Protein AF-A0A814F4Q7-F1 (afdb_monomer)

Solvent-accessible surface area (backbone atoms only — not comparable to full-atom values): 23607 Å² total; per-residue (Å²): 134,85,76,58,75,72,81,49,39,15,86,90,75,75,38,69,55,53,67,27,20,42,44,97,89,68,48,65,39,22,52,86,79,48,70,74,60,56,73,44,73,39,89,84,80,70,45,76,41,76,41,40,96,82,40,62,56,69,36,62,66,62,48,53,50,52,55,49,54,55,50,51,54,55,48,50,53,50,52,54,56,50,51,54,54,50,53,54,49,54,50,52,52,50,54,50,53,53,51,51,57,50,52,53,51,52,53,52,51,53,53,52,53,54,52,51,53,52,52,52,42,45,52,53,50,53,51,53,52,50,51,55,52,53,52,54,52,48,54,54,48,55,50,50,53,51,28,54,49,29,44,63,72,42,43,66,60,46,50,53,48,49,51,54,44,51,54,59,55,63,48,48,63,60,43,72,69,50,87,50,67,67,64,34,52,55,53,48,53,51,50,52,50,53,43,53,51,46,53,50,51,50,49,42,59,27,44,75,79,60,81,90,81,85,82,80,80,83,74,76,82,60,86,57,77,74,48,81,90,83,84,80,82,76,76,83,76,60,73,77,78,64,72,68,84,81,83,76,88,76,87,85,79,88,88,77,92,66,62,68,43,78,46,75,44,98,85,72,32,38,38,43,37,46,54,68,81,81,79,77,84,77,82,80,78,95,71,96,72,84,89,76,88,69,66,53,54,47,46,45,42,97,85,77,55,82,54,73,88,62,67,100,76,85,88,73,87,73,49,77,78,52,75,56,100,63,36,39,36,39,48,49,94,71,42,35,40,39,36,16,34,84,86,68,48,78,74,49,71,48,80,49,100,60,97,52,65,48,79,44,67,53,99,83,71,49,57,36,50,33,38,77,89,68,85,46,83,50,84,60,89,79,133

Foldseek 3Di:
DDDDVCLQAAPQPRHGAAQWFAFPVRDTHHPVSDDCFDWDQDPPVRDIGGADNRGGHGPVVSVVVVVVVVVVVVVVVVVVVVVVVVVVVVVVVVVVVVVVVVVVVVVVVVVVVVVVLLVVLVVVVVVVVVVVVVVVVVVVVVQVVVLVVLCVVCVVVLVVLVVVLVVLVVCVVVLVPDPDPVVSVVSVVVSVVSNVVSVVVSCCSRRVPDDDDDDDDPDDDDPCNSHDDDDDPPPPPDVVVLPDDPDDDPPPDDDDDFDFDWDQDSVRKTKTKTFHPPPDPDPDDDDDDDDDGFIWIWIDDPVQDTDDTDGPDDPADWDFQHDDPFWTWIDHQQQKIFTAGPVRHTPDMDGDDDRDWDWDADPVRQTWTARPVPRDTDRDGDD

InterPro domains:
  IPR013083 Zinc finger, RING/FYVE/PHD-type [G3DSA:3.30.40.10] (2-98)

Structure (mmCIF, N/CA/C/O backbone):
data_AF-A0A814F4Q7-F1
#
_entry.id   AF-A0A814F4Q7-F1
#
loop_
_atom_site.group_PDB
_atom_site.id
_atom_site.type_symbol
_atom_site.label_atom_id
_atom_site.label_alt_id
_atom_site.label_comp_id
_atom_site.label_asym_id
_atom_site.label_entity_id
_atom_site.label_seq_id
_atom_site.pdbx_PDB_ins_code
_atom_site.Cartn_x
_atom_site.Cartn_y
_atom_site.Cartn_z
_atom_site.occupancy
_atom_site.B_iso_or_equiv
_atom_site.auth_seq_id
_atom_site.auth_comp_id
_atom_site.auth_asym_id
_atom_site.auth_atom_id
_atom_site.pdbx_PDB_model_num
ATOM 1 N N . MET A 1 1 ? -49.978 11.627 60.271 1.00 42.28 1 MET A N 1
ATOM 2 C CA . MET A 1 1 ? -49.587 11.408 61.677 1.00 42.28 1 MET A CA 1
ATOM 3 C C . MET A 1 1 ? -48.307 10.598 61.637 1.00 42.28 1 MET A C 1
ATOM 5 O O . MET A 1 1 ? -48.357 9.436 61.256 1.00 42.28 1 MET A O 1
ATOM 9 N N . ILE A 1 2 ? -47.167 11.247 61.858 1.00 44.72 2 ILE A N 1
ATOM 10 C CA . ILE A 1 2 ? -45.877 10.564 61.963 1.00 44.72 2 ILE A CA 1
ATOM 11 C C . ILE A 1 2 ? -45.817 10.090 63.414 1.00 44.72 2 ILE A C 1
ATOM 13 O O . ILE A 1 2 ? -45.804 10.921 64.314 1.00 44.72 2 ILE A O 1
ATOM 17 N N . PHE A 1 3 ? -45.910 8.782 63.645 1.00 56.28 3 PHE A N 1
ATOM 18 C CA . PHE A 1 3 ? -45.596 8.223 64.958 1.00 56.28 3 PHE A CA 1
ATOM 19 C C . PHE A 1 3 ? -44.083 8.363 65.146 1.00 56.28 3 PHE A C 1
ATOM 21 O O . PHE A 1 3 ? -43.325 7.903 64.291 1.00 56.28 3 PHE A O 1
ATOM 28 N N . GLU A 1 4 ? -43.634 9.031 66.208 1.00 65.25 4 GLU A N 1
ATOM 29 C CA . GLU A 1 4 ? -42.210 9.070 66.559 1.00 65.25 4 GLU A CA 1
ATOM 30 C C . GLU A 1 4 ? -41.722 7.633 66.784 1.00 65.25 4 GLU A C 1
ATOM 32 O O . GLU A 1 4 ? -42.431 6.841 67.406 1.00 65.25 4 GLU A O 1
ATOM 37 N N . LEU A 1 5 ? -40.547 7.264 66.259 1.00 67.12 5 LEU A N 1
ATOM 38 C CA . LEU A 1 5 ? -40.046 5.877 66.284 1.00 67.12 5 LEU A CA 1
ATOM 39 C C . LEU A 1 5 ? -40.028 5.274 67.701 1.00 67.12 5 LEU A C 1
ATOM 41 O O . LEU A 1 5 ? -40.236 4.073 67.867 1.00 67.12 5 LEU A O 1
ATOM 45 N N . GLU A 1 6 ? -39.834 6.116 68.715 1.00 71.81 6 GLU A N 1
ATOM 46 C CA . GLU A 1 6 ? -39.849 5.744 70.132 1.00 71.81 6 GLU A CA 1
ATOM 47 C C . GLU A 1 6 ? -41.219 5.209 70.588 1.00 71.81 6 GLU A C 1
ATOM 49 O O . GLU A 1 6 ? -41.281 4.292 71.402 1.00 71.81 6 GLU A O 1
ATOM 54 N N . SER A 1 7 ? -42.319 5.671 69.981 1.00 78.62 7 SER A N 1
ATOM 55 C CA . SER A 1 7 ? -43.686 5.200 70.267 1.00 78.62 7 SER A CA 1
ATOM 56 C C . SER A 1 7 ? -44.007 3.805 69.704 1.00 78.62 7 SER A C 1
ATOM 58 O O . SER A 1 7 ? -45.054 3.234 70.011 1.00 78.62 7 SER A O 1
ATOM 60 N N . LEU A 1 8 ? -43.111 3.232 68.889 1.00 86.44 8 LEU A N 1
ATOM 61 C CA . LEU A 1 8 ? -43.234 1.880 68.327 1.00 86.44 8 LEU A CA 1
ATOM 62 C C . LEU A 1 8 ? -42.412 0.832 69.097 1.00 86.44 8 LEU A C 1
ATOM 64 O O . LEU A 1 8 ? -42.413 -0.349 68.729 1.00 86.44 8 LEU A O 1
ATOM 68 N N . ILE A 1 9 ? -41.725 1.247 70.164 1.00 89.88 9 ILE A N 1
ATOM 69 C CA . ILE A 1 9 ? -40.870 0.397 70.990 1.00 89.88 9 ILE A CA 1
ATOM 70 C C . ILE A 1 9 ? -41.625 -0.009 72.257 1.00 89.88 9 ILE A C 1
ATOM 72 O O . ILE A 1 9 ? -42.212 0.807 72.959 1.00 89.88 9 ILE A O 1
ATOM 76 N N . CYS A 1 10 ? -41.590 -1.301 72.570 1.00 93.50 10 CYS A N 1
ATOM 77 C CA . CYS A 1 10 ? -42.141 -1.832 73.805 1.00 93.50 10 CYS A CA 1
ATOM 78 C C . CYS A 1 10 ? -41.269 -1.416 75.000 1.00 93.50 10 CYS A C 1
ATOM 80 O O . CYS A 1 10 ? -40.099 -1.807 75.036 1.00 93.50 10 CYS A O 1
ATOM 82 N N . PRO A 1 11 ? -41.826 -0.743 76.024 1.00 90.50 11 PRO A N 1
ATOM 83 C CA . PRO A 1 11 ? -41.058 -0.249 77.173 1.00 90.50 11 PRO A CA 1
ATOM 84 C C . PRO A 1 11 ? -40.531 -1.374 78.083 1.00 90.50 11 PRO A C 1
ATOM 86 O O . PRO A 1 11 ? -39.672 -1.148 78.927 1.00 90.50 11 PRO A O 1
ATOM 89 N N . PHE A 1 12 ? -41.035 -2.603 77.921 1.00 90.88 12 PHE A N 1
ATOM 90 C CA . PHE A 1 12 ? -40.652 -3.754 78.747 1.00 90.88 12 PHE A CA 1
ATOM 91 C C . PHE A 1 12 ? -39.487 -4.559 78.169 1.00 90.88 12 PHE A C 1
ATOM 93 O O . PHE A 1 12 ? -38.759 -5.210 78.913 1.00 90.88 12 PHE A O 1
ATOM 100 N N . CYS A 1 13 ? -39.318 -4.568 76.845 1.00 93.88 13 CYS A N 1
ATOM 101 C CA . CYS A 1 13 ? -38.240 -5.319 76.193 1.00 93.88 13 CYS A CA 1
ATOM 102 C C . CYS A 1 13 ? -37.339 -4.469 75.300 1.00 93.88 13 CYS A C 1
ATOM 104 O O . CYS A 1 13 ? -36.397 -5.018 74.729 1.00 93.88 13 CYS A O 1
ATOM 106 N N . ASN A 1 14 ? -37.621 -3.168 75.173 1.00 88.19 14 ASN A N 1
ATOM 107 C CA . ASN A 1 14 ? -36.891 -2.205 74.349 1.00 88.19 14 ASN A CA 1
ATOM 108 C C . ASN A 1 14 ? -36.715 -2.660 72.889 1.00 88.19 14 ASN A C 1
ATOM 110 O O . ASN A 1 14 ? -35.709 -2.379 72.245 1.00 88.19 14 ASN A O 1
ATOM 114 N N . LYS A 1 15 ? -37.702 -3.395 72.364 1.00 88.50 15 LYS A N 1
ATOM 115 C CA . LYS A 1 15 ? -37.782 -3.848 70.965 1.00 88.50 15 LYS A CA 1
ATOM 116 C C . LYS A 1 15 ? -39.079 -3.347 70.342 1.00 88.50 15 LYS A C 1
ATOM 118 O O . LYS A 1 15 ? -40.031 -3.072 71.068 1.00 88.50 15 LYS A O 1
ATOM 123 N N . CYS A 1 16 ? -39.142 -3.289 69.012 1.00 87.69 16 CYS A N 1
ATOM 124 C CA . CYS A 1 16 ? -40.398 -3.036 68.303 1.00 87.69 16 CYS A CA 1
ATOM 125 C C . CYS A 1 16 ? -41.500 -3.985 68.789 1.00 87.69 16 CYS A C 1
ATOM 127 O O . CYS A 1 16 ? -41.248 -5.170 69.039 1.00 87.69 16 CYS A O 1
ATOM 129 N N . PHE A 1 17 ? -42.716 -3.461 68.923 1.00 91.06 17 PHE A N 1
ATOM 130 C CA . PHE A 1 17 ? -43.848 -4.254 69.383 1.00 91.06 17 PHE A CA 1
ATOM 131 C C . PHE A 1 17 ? -44.066 -5.502 68.514 1.00 91.06 17 PHE A C 1
ATOM 133 O O . PHE A 1 17 ? -44.196 -5.421 67.296 1.00 91.06 17 PHE A O 1
ATOM 140 N N . ASN A 1 18 ? -44.160 -6.662 69.161 1.00 90.06 18 ASN A N 1
ATOM 141 C CA . ASN A 1 18 ? -44.574 -7.915 68.541 1.00 90.06 18 ASN A CA 1
ATOM 142 C C . ASN A 1 18 ? -45.917 -8.328 69.146 1.00 90.06 18 ASN A C 1
ATOM 144 O O . ASN A 1 18 ? -45.970 -8.638 70.341 1.00 90.06 18 ASN A O 1
ATOM 148 N N . GLU A 1 19 ? -46.975 -8.289 68.331 1.00 92.25 19 GLU A N 1
ATOM 149 C CA . GLU A 1 19 ? -48.373 -8.416 68.773 1.00 92.25 19 GLU A CA 1
ATOM 150 C C . GLU A 1 19 ? -48.677 -7.478 69.960 1.00 92.25 19 GLU A C 1
ATOM 152 O O . GLU A 1 19 ? -48.858 -7.947 71.090 1.00 92.25 19 GLU A O 1
ATOM 157 N N . PRO A 1 20 ? -48.662 -6.146 69.754 1.00 95.62 20 PRO A N 1
ATOM 158 C CA . PRO A 1 20 ? -48.922 -5.194 70.829 1.00 95.62 20 PRO A CA 1
ATOM 159 C C . PRO A 1 20 ? -50.300 -5.445 71.437 1.00 95.62 20 PRO A C 1
ATOM 161 O O . PRO A 1 20 ? -51.290 -5.508 70.712 1.00 95.62 20 PRO A O 1
ATOM 164 N N . LYS A 1 21 ? -50.379 -5.549 72.761 1.00 95.12 21 LYS A N 1
ATOM 165 C CA . LYS A 1 21 ? -51.631 -5.615 73.516 1.00 95.12 21 LYS A CA 1
ATOM 166 C C . LYS A 1 21 ? -51.840 -4.323 74.301 1.00 95.12 21 LYS A C 1
ATOM 168 O O . LYS A 1 21 ? -50.873 -3.775 74.829 1.00 95.12 21 LYS A O 1
ATOM 173 N N . VAL A 1 22 ? -53.090 -3.869 74.374 1.00 95.44 22 VAL A N 1
ATOM 174 C CA . VAL A 1 22 ? -53.485 -2.649 75.096 1.00 95.44 22 VAL A CA 1
ATOM 175 C C . VAL A 1 22 ? -53.778 -2.993 76.553 1.00 95.44 22 VAL A C 1
ATOM 177 O O . VAL A 1 22 ? -54.658 -3.808 76.839 1.00 95.44 22 VAL A O 1
ATOM 180 N N . LEU A 1 23 ? -53.041 -2.373 77.468 1.00 93.75 23 LEU A N 1
ATOM 181 C CA . LEU A 1 23 ? -53.271 -2.426 78.907 1.00 93.75 23 LEU A CA 1
ATOM 182 C C . LEU A 1 23 ? -54.494 -1.569 79.292 1.00 93.75 23 LEU A C 1
ATOM 184 O O . LEU A 1 23 ? -54.832 -0.635 78.566 1.00 93.75 23 LEU A O 1
ATOM 188 N N . PRO A 1 24 ? -55.149 -1.812 80.445 1.00 93.25 24 PRO A N 1
ATOM 189 C CA . PRO A 1 24 ? -56.308 -1.026 80.883 1.00 93.25 24 PRO A CA 1
ATOM 190 C C . PRO A 1 24 ? -56.012 0.468 81.064 1.00 93.25 24 PRO A C 1
ATOM 192 O O . PRO A 1 24 ? -56.899 1.293 80.874 1.00 93.25 24 PRO A O 1
ATOM 195 N N . CYS A 1 25 ? -54.762 0.816 81.384 1.00 94.00 25 CYS A N 1
ATOM 196 C CA . CYS A 1 25 ? -54.277 2.194 81.459 1.00 94.00 25 CYS A CA 1
ATOM 197 C C . CYS A 1 25 ? -54.038 2.856 80.087 1.00 94.00 25 CYS A C 1
ATOM 199 O O . CYS A 1 25 ? -53.664 4.021 80.038 1.00 94.00 25 CYS A O 1
ATOM 201 N N . GLY A 1 26 ? -54.250 2.138 78.977 1.00 92.44 26 GLY A N 1
ATOM 202 C CA . GLY A 1 26 ? -54.064 2.625 77.604 1.00 92.44 26 GLY A CA 1
ATOM 203 C C . GLY A 1 26 ? -52.676 2.358 77.012 1.00 92.44 26 GLY A C 1
ATOM 204 O O . GLY A 1 26 ? -52.492 2.483 75.800 1.00 92.44 26 GLY A O 1
ATOM 205 N N . GLU A 1 27 ? -51.722 1.935 77.841 1.00 93.94 27 GLU A N 1
ATOM 206 C CA . GLU A 1 27 ? -50.356 1.624 77.420 1.00 93.94 27 GLU A CA 1
ATOM 207 C C . GLU A 1 27 ? -50.254 0.325 76.620 1.00 93.94 27 GLU A C 1
ATOM 209 O O . GLU A 1 27 ? -51.149 -0.519 76.644 1.00 93.94 27 GLU A O 1
ATOM 214 N N . ASN A 1 28 ? -49.145 0.143 75.900 1.00 94.38 28 ASN A N 1
ATOM 215 C CA . ASN A 1 28 ? -48.940 -1.028 75.048 1.00 94.38 28 ASN A CA 1
ATOM 216 C C . ASN A 1 28 ? -47.744 -1.863 75.516 1.00 94.38 28 ASN A C 1
ATOM 218 O O . ASN A 1 28 ? -46.703 -1.339 75.907 1.00 94.38 28 ASN A O 1
ATOM 222 N N . ALA A 1 29 ? -47.873 -3.186 75.422 1.00 94.50 29 ALA A N 1
ATOM 223 C CA . ALA A 1 29 ? -46.792 -4.139 75.673 1.00 94.50 29 ALA A CA 1
ATOM 224 C C . ALA A 1 29 ? -46.836 -5.278 74.645 1.00 94.50 29 ALA A C 1
ATOM 226 O O . ALA A 1 29 ? -47.902 -5.617 74.129 1.00 94.50 29 ALA A O 1
ATOM 227 N N . CYS A 1 30 ? -45.693 -5.896 74.335 1.00 95.94 30 CYS A N 1
ATOM 228 C CA . CYS A 1 30 ? -45.679 -7.098 73.495 1.00 95.94 30 CYS A CA 1
ATOM 229 C C . CYS A 1 30 ? -46.464 -8.227 74.167 1.00 95.94 30 CYS A C 1
ATOM 231 O O . CYS A 1 30 ? -46.343 -8.420 75.376 1.00 95.94 30 CYS A O 1
ATOM 233 N N . SER A 1 31 ? -47.148 -9.055 73.375 1.00 94.31 31 SER A N 1
ATOM 234 C CA . SER A 1 31 ? -47.841 -10.253 73.873 1.00 94.31 31 SER A CA 1
ATOM 235 C C . SER A 1 31 ? -46.936 -11.143 74.744 1.00 94.31 31 SER A C 1
ATOM 237 O O . SER A 1 31 ? -47.377 -11.636 75.774 1.00 94.31 31 SER A O 1
ATOM 239 N N . LYS A 1 32 ? -45.641 -11.254 74.397 1.00 94.31 32 LYS A N 1
ATOM 240 C CA . LYS A 1 32 ? -44.623 -12.020 75.150 1.00 94.31 32 LYS A CA 1
ATOM 241 C C . LYS A 1 32 ? -44.098 -11.343 76.424 1.00 94.31 32 LYS A C 1
ATOM 243 O O . LYS A 1 32 ? -43.452 -12.001 77.228 1.00 94.31 32 LYS A O 1
ATOM 248 N N . CYS A 1 33 ? -44.293 -10.034 76.574 1.00 94.81 33 CYS A N 1
ATOM 249 C CA . CYS A 1 33 ? -43.879 -9.287 77.769 1.00 94.81 33 CYS A CA 1
ATOM 250 C C . CYS A 1 33 ? -44.953 -9.307 78.859 1.00 94.81 33 CYS A C 1
ATOM 252 O O . CYS A 1 33 ? -44.701 -8.855 79.972 1.00 94.81 33 CYS A O 1
ATOM 254 N N . LEU A 1 34 ? -46.145 -9.799 78.525 1.00 92.88 34 LEU A N 1
ATOM 255 C CA . LEU A 1 34 ? -47.287 -9.861 79.414 1.00 92.88 34 LEU A CA 1
ATOM 256 C C . LEU A 1 34 ? -47.456 -11.294 79.929 1.00 92.88 34 LEU A C 1
ATOM 258 O O . LEU A 1 34 ? -47.343 -12.233 79.138 1.00 92.88 34 LEU A O 1
ATOM 262 N N . PRO A 1 35 ? -47.739 -11.484 81.227 1.00 89.56 35 PRO A N 1
ATOM 263 C CA . PRO A 1 35 ? -48.072 -12.794 81.760 1.00 89.56 35 PRO A CA 1
ATOM 264 C C . PRO A 1 35 ? -49.428 -13.260 81.212 1.00 89.56 35 PRO A C 1
ATOM 266 O O . PRO A 1 35 ? -50.317 -12.450 80.947 1.00 89.56 35 PRO A O 1
ATOM 269 N N . GLU A 1 36 ? -49.594 -14.572 81.048 1.00 85.56 36 GLU A N 1
ATOM 270 C CA . GLU A 1 36 ? -50.834 -15.160 80.519 1.00 85.56 36 GLU A CA 1
ATOM 271 C C . GLU A 1 36 ? -52.003 -15.066 81.513 1.00 85.56 36 GLU A C 1
ATOM 273 O O . GLU A 1 36 ? -53.157 -14.998 81.100 1.00 85.56 36 GLU A O 1
ATOM 278 N N . THR A 1 37 ? -51.711 -15.028 82.819 1.00 85.06 37 THR A N 1
ATOM 279 C CA . THR A 1 37 ? -52.696 -14.924 83.908 1.00 85.06 37 THR A CA 1
ATOM 280 C C . THR A 1 37 ? -52.120 -14.138 85.093 1.00 85.06 37 THR A C 1
ATOM 282 O O . THR A 1 37 ? -50.909 -13.928 85.179 1.00 85.06 37 THR A O 1
ATOM 285 N N . GLY A 1 38 ? -52.976 -13.719 86.028 1.00 88.25 38 GLY A N 1
ATOM 286 C CA . GLY A 1 38 ? -52.563 -13.052 87.267 1.00 88.25 38 GLY A CA 1
ATOM 287 C C . GLY A 1 38 ? -52.592 -11.528 87.167 1.00 88.25 38 GLY A C 1
ATOM 288 O O . GLY A 1 38 ? -53.434 -10.969 86.471 1.00 88.25 38 GLY A O 1
ATOM 289 N N . ASN A 1 39 ? -51.690 -10.854 87.881 1.00 88.56 39 ASN A N 1
ATOM 290 C CA . ASN A 1 39 ? -51.575 -9.395 87.881 1.00 88.56 39 ASN A CA 1
ATOM 291 C C . ASN A 1 39 ? -50.274 -8.964 87.199 1.00 88.56 39 ASN A C 1
ATOM 293 O O . ASN A 1 39 ? -49.236 -9.605 87.357 1.00 88.56 39 ASN A O 1
ATOM 297 N N . PHE A 1 40 ? -50.329 -7.859 86.465 1.00 91.81 40 PHE A N 1
ATOM 298 C CA . PHE A 1 40 ? -49.195 -7.272 85.766 1.00 91.81 40 PHE A CA 1
ATOM 299 C C . PHE A 1 40 ? -48.974 -5.836 86.228 1.00 91.81 40 PHE A C 1
ATOM 301 O O . PHE A 1 40 ? -49.892 -5.024 86.167 1.00 91.81 40 PHE A O 1
ATOM 308 N N . ASN A 1 41 ? -47.753 -5.512 86.645 1.00 93.06 41 ASN A N 1
ATOM 309 C CA . ASN A 1 41 ? -47.398 -4.158 87.056 1.00 93.06 41 ASN A CA 1
ATOM 310 C C . ASN A 1 41 ? -46.892 -3.377 85.843 1.00 93.06 41 ASN A C 1
ATOM 312 O O . ASN A 1 41 ? -45.852 -3.709 85.270 1.00 93.06 41 ASN A O 1
ATOM 316 N N . CYS A 1 42 ? -47.631 -2.346 85.442 1.00 93.12 42 CYS A N 1
ATOM 317 C CA . CYS A 1 42 ? -47.238 -1.495 84.330 1.00 93.12 42 CYS A CA 1
ATOM 318 C C . CYS A 1 42 ? -46.077 -0.580 84.748 1.00 93.12 42 CYS A C 1
ATOM 320 O O . CYS A 1 42 ? -46.197 0.170 85.711 1.00 93.12 42 CYS A O 1
ATOM 322 N N . LEU A 1 43 ? -44.969 -0.594 84.000 1.00 89.19 43 LEU A N 1
ATOM 323 C CA . LEU A 1 43 ? -43.804 0.264 84.269 1.00 89.19 43 LEU A CA 1
ATOM 324 C C . LEU A 1 43 ? -44.058 1.754 83.991 1.00 89.19 43 LEU A C 1
ATOM 326 O O . LEU A 1 43 ? -43.286 2.588 84.450 1.00 89.19 43 LEU A O 1
ATOM 330 N N . LEU A 1 44 ? -45.114 2.090 83.243 1.00 90.81 44 LEU A N 1
ATOM 331 C CA . LEU A 1 44 ? -45.399 3.466 82.831 1.00 90.81 44 LEU A CA 1
ATOM 332 C C . LEU A 1 44 ? -46.368 4.175 83.782 1.00 90.81 44 LEU A C 1
ATOM 334 O O . LEU A 1 44 ? -46.081 5.283 84.224 1.00 90.81 44 LEU A O 1
ATOM 338 N N . CYS A 1 45 ? -47.479 3.534 84.160 1.00 93.94 45 CYS A N 1
ATOM 339 C CA . CYS A 1 45 ? -48.414 4.107 85.138 1.00 93.94 45 CYS A CA 1
ATOM 340 C C . CYS A 1 45 ? -48.146 3.652 86.581 1.00 93.94 45 CYS A C 1
ATOM 342 O O . CYS A 1 45 ? -48.753 4.185 87.503 1.00 93.94 45 CYS A O 1
ATOM 344 N N . SER A 1 46 ? -47.240 2.688 86.794 1.00 92.38 46 SER A N 1
ATOM 345 C CA . SER A 1 46 ? -46.919 2.093 88.104 1.00 92.38 46 SER A CA 1
ATOM 346 C C . SER A 1 46 ? -48.088 1.383 88.810 1.00 92.38 46 SER A C 1
ATOM 348 O O . SER A 1 46 ? -47.977 1.035 89.985 1.00 92.38 46 SER A O 1
ATOM 350 N N . GLU A 1 47 ? -49.193 1.119 88.108 1.00 93.44 47 GLU A N 1
ATOM 351 C CA . GLU A 1 47 ? -50.352 0.395 88.641 1.00 93.44 47 GLU A CA 1
ATOM 352 C C . GLU A 1 47 ? -50.306 -1.106 88.318 1.00 93.44 47 GLU A C 1
ATOM 354 O O . GLU A 1 47 ? -49.692 -1.547 87.340 1.00 93.44 47 GLU A O 1
ATOM 359 N N . SER A 1 48 ? -50.994 -1.900 89.146 1.00 92.31 48 SER A N 1
ATOM 360 C CA . SER A 1 48 ? -51.188 -3.335 88.929 1.00 92.31 48 SER A CA 1
ATOM 361 C C . SER A 1 48 ? -52.504 -3.591 88.199 1.00 92.31 48 SER A C 1
ATOM 363 O O . SER A 1 48 ? -53.573 -3.208 88.672 1.00 92.31 48 SER A O 1
ATOM 365 N N . HIS A 1 49 ? -52.434 -4.255 87.051 1.00 92.19 49 HIS A N 1
ATOM 366 C CA . HIS A 1 49 ? -53.583 -4.583 86.218 1.00 92.19 49 HIS A CA 1
ATOM 367 C C . HIS A 1 49 ? -53.842 -6.088 86.229 1.00 92.19 49 HIS A C 1
ATOM 369 O O . HIS A 1 49 ? -52.937 -6.888 85.980 1.00 92.19 49 HIS A O 1
ATOM 375 N N . SER A 1 50 ? -55.089 -6.481 86.490 1.00 90.88 50 SER A N 1
ATOM 376 C CA . SER A 1 50 ? -55.510 -7.878 86.416 1.00 90.88 50 SER A CA 1
ATOM 377 C C . SER A 1 50 ? -55.596 -8.340 84.964 1.00 90.88 50 SER A C 1
ATOM 379 O O . SER A 1 50 ? -56.308 -7.738 84.154 1.00 90.88 50 SER A O 1
ATOM 381 N N . VAL A 1 51 ? -54.924 -9.440 84.647 1.00 88.19 51 VAL A N 1
ATOM 382 C CA . VAL A 1 51 ? -54.998 -10.084 83.338 1.00 88.19 51 VAL A CA 1
ATOM 383 C C . VAL A 1 51 ? -56.301 -10.873 83.256 1.00 88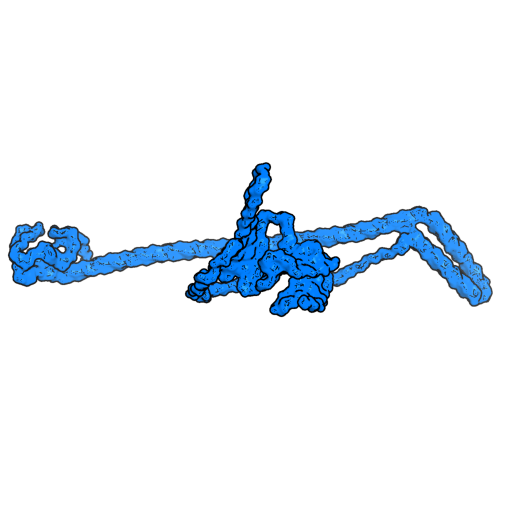.19 51 VAL A C 1
ATOM 385 O O . VAL A 1 51 ? -56.558 -11.755 84.076 1.00 88.19 51 VAL A O 1
ATOM 388 N N . SER A 1 52 ? -57.142 -10.553 82.271 1.00 85.19 52 SER A N 1
ATOM 389 C CA . SER A 1 52 ? -58.380 -11.305 82.042 1.00 85.19 52 SER A CA 1
ATOM 390 C C . SER A 1 52 ? -58.079 -12.754 81.635 1.00 85.19 52 SER A C 1
ATOM 392 O O . SER A 1 52 ? -56.996 -13.047 81.133 1.00 85.19 52 SER A O 1
ATOM 394 N N . THR A 1 53 ? -59.048 -13.664 81.771 1.00 82.31 53 THR A N 1
ATOM 395 C CA . THR A 1 53 ? -58.911 -15.067 81.325 1.00 82.31 53 THR A CA 1
ATOM 396 C C . THR A 1 53 ? -58.585 -15.212 79.835 1.00 82.31 53 THR A C 1
ATOM 398 O O . THR A 1 53 ? -58.044 -16.234 79.428 1.00 82.31 53 THR A O 1
ATOM 401 N N . ASN A 1 54 ? -58.872 -14.183 79.033 1.00 84.62 54 ASN A N 1
ATOM 402 C CA . ASN A 1 54 ? -58.572 -14.127 77.602 1.00 84.62 54 ASN A CA 1
ATOM 403 C C . ASN A 1 54 ? -57.361 -13.224 77.283 1.00 84.62 54 ASN A C 1
ATOM 405 O O . ASN A 1 54 ? -57.109 -12.904 76.120 1.00 84.62 54 ASN A O 1
ATOM 409 N N . GLY A 1 55 ? -56.619 -12.784 78.305 1.00 88.62 55 GLY A N 1
ATOM 410 C CA . GLY A 1 55 ? -55.511 -11.843 78.185 1.00 88.62 55 GLY A CA 1
ATOM 411 C C . GLY A 1 55 ? -55.947 -10.407 77.871 1.00 88.62 55 GLY A C 1
ATOM 412 O O . GLY A 1 55 ? -57.118 -10.040 77.982 1.00 88.62 55 GLY A O 1
ATOM 413 N N . TYR A 1 56 ? -54.977 -9.572 77.494 1.00 93.25 56 TYR A N 1
ATOM 414 C CA . TYR A 1 56 ? -55.222 -8.213 77.004 1.00 93.25 56 TYR A CA 1
ATOM 415 C C . TYR A 1 56 ? -55.510 -8.201 75.490 1.00 93.25 56 TYR A C 1
ATOM 417 O O . TYR A 1 56 ? -54.914 -8.997 74.751 1.00 93.25 56 TYR A O 1
ATOM 425 N N . PRO A 1 57 ? -56.393 -7.309 74.999 1.00 93.31 57 PRO A N 1
ATOM 426 C CA . PRO A 1 57 ? -56.736 -7.236 73.582 1.00 93.31 57 PRO A CA 1
ATOM 427 C C . PRO A 1 57 ? -55.557 -6.733 72.742 1.00 93.31 57 PRO A C 1
ATOM 429 O O . PRO A 1 57 ? -54.831 -5.826 73.144 1.00 93.31 57 PRO A O 1
ATOM 432 N N . ILE A 1 58 ? -55.395 -7.288 71.539 1.00 94.38 58 ILE A N 1
ATOM 433 C CA . ILE A 1 58 ? -54.372 -6.846 70.579 1.00 94.38 58 ILE A CA 1
ATOM 434 C C . ILE A 1 58 ? -54.729 -5.455 70.036 1.00 94.38 58 ILE A C 1
ATOM 436 O O . ILE A 1 58 ? -55.831 -5.234 69.524 1.00 94.38 58 ILE A O 1
ATOM 440 N N . ASN A 1 59 ? -53.767 -4.536 70.063 1.00 94.38 59 ASN A N 1
ATOM 441 C CA . ASN A 1 59 ? -53.847 -3.238 69.416 1.00 94.38 59 ASN A CA 1
ATOM 442 C C . ASN A 1 59 ? -53.681 -3.388 67.896 1.00 94.38 59 ASN A C 1
ATOM 444 O O . ASN A 1 59 ? -52.577 -3.327 67.344 1.00 94.38 59 ASN A O 1
ATOM 448 N N . LYS A 1 60 ? -54.797 -3.589 67.194 1.00 93.00 60 LYS A N 1
ATOM 449 C CA . LYS A 1 60 ? -54.806 -3.753 65.731 1.00 93.00 60 LYS A CA 1
ATOM 450 C C . LYS A 1 60 ? -54.322 -2.506 64.986 1.00 93.00 60 LYS A C 1
ATOM 452 O O . LYS A 1 60 ? -53.748 -2.638 63.909 1.00 93.00 60 LYS A O 1
ATOM 457 N N . ILE A 1 61 ? -54.537 -1.312 65.544 1.00 90.50 61 ILE A N 1
ATOM 458 C CA . ILE A 1 61 ? -54.111 -0.046 64.929 1.00 90.50 61 ILE A CA 1
ATOM 459 C C . ILE A 1 61 ? -52.586 0.049 64.966 1.00 90.50 61 ILE A C 1
ATOM 461 O O . ILE A 1 61 ? -51.967 0.264 63.926 1.0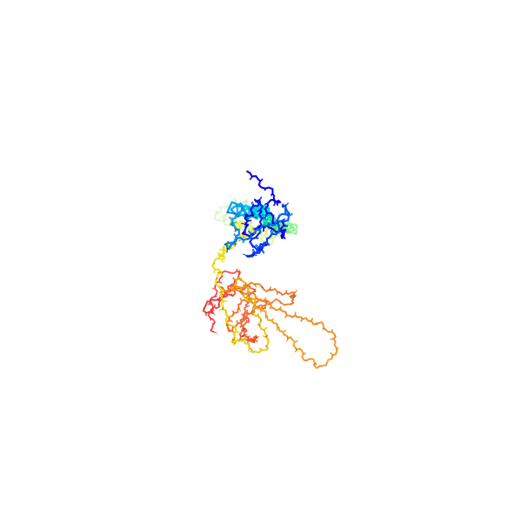0 90.50 61 ILE A O 1
ATOM 465 N N . LEU A 1 62 ? -51.985 -0.195 66.134 1.00 87.88 62 LEU A N 1
ATOM 466 C CA . LEU A 1 62 ? -50.532 -0.195 66.301 1.00 87.88 62 LEU A CA 1
ATOM 467 C C . LEU A 1 62 ? -49.869 -1.318 65.490 1.00 87.88 62 LEU A C 1
ATOM 469 O O . LEU A 1 62 ? -48.859 -1.085 64.837 1.00 87.88 62 LEU A O 1
ATOM 473 N N . SER A 1 63 ? -50.491 -2.501 65.434 1.00 89.06 63 SER A N 1
ATOM 474 C CA . SER A 1 63 ? -50.035 -3.610 64.577 1.00 89.06 63 SER A CA 1
ATOM 475 C C . SER A 1 63 ? -49.999 -3.210 63.096 1.00 89.06 63 SER A C 1
ATOM 477 O O . SER A 1 63 ? -48.992 -3.405 62.420 1.00 89.06 63 SER A O 1
ATOM 479 N N . LYS A 1 64 ? -51.065 -2.569 62.596 1.00 87.31 64 LYS A N 1
ATOM 480 C CA . LYS A 1 64 ? -51.140 -2.081 61.212 1.00 87.31 64 LYS A CA 1
ATOM 481 C C . LYS A 1 64 ? -50.148 -0.945 60.937 1.00 87.31 64 LYS A C 1
ATOM 483 O O . LYS A 1 64 ? -49.617 -0.860 59.832 1.00 87.31 64 LYS A O 1
ATOM 488 N N . ALA A 1 65 ? -49.890 -0.082 61.921 1.00 84.50 65 ALA A N 1
ATOM 489 C CA . ALA A 1 65 ? -48.872 0.960 61.822 1.00 84.50 65 ALA A CA 1
ATOM 490 C C . ALA A 1 65 ? -47.465 0.352 61.685 1.00 84.50 65 ALA A C 1
ATOM 492 O O . ALA A 1 65 ? -46.756 0.703 60.748 1.00 84.50 65 ALA A O 1
ATOM 493 N N . LEU A 1 66 ? -47.109 -0.627 62.527 1.00 84.25 66 LEU A N 1
ATOM 494 C CA . LEU A 1 66 ? -45.832 -1.355 62.459 1.00 84.25 66 LEU A CA 1
ATOM 495 C C . LEU A 1 66 ? -45.636 -2.052 61.108 1.00 84.25 66 LEU A C 1
ATOM 497 O O . LEU A 1 66 ? -44.574 -1.939 60.499 1.00 84.25 66 LEU A O 1
ATOM 501 N N . GLU A 1 67 ? -46.668 -2.731 60.599 1.00 82.56 67 GLU A N 1
ATOM 502 C CA . GLU A 1 67 ? -46.615 -3.370 59.280 1.00 82.56 67 GLU A CA 1
ATOM 503 C C . GLU A 1 67 ? -46.354 -2.373 58.145 1.00 82.56 67 GLU A C 1
ATOM 505 O O . GLU A 1 67 ? -45.624 -2.689 57.203 1.00 82.56 67 GLU A O 1
ATOM 510 N N . ASN A 1 68 ? -46.951 -1.182 58.210 1.00 80.50 68 ASN A N 1
ATOM 511 C CA . ASN A 1 68 ? -46.763 -0.146 57.199 1.00 80.50 68 ASN A CA 1
ATOM 512 C C . ASN A 1 68 ? -45.357 0.463 57.263 1.00 80.50 68 ASN A C 1
ATOM 514 O O . ASN A 1 68 ? -44.746 0.634 56.210 1.00 80.50 68 ASN A O 1
ATOM 518 N N . THR A 1 69 ? -44.823 0.708 58.462 1.00 75.88 69 THR A N 1
ATOM 519 C CA . THR A 1 69 ? -43.456 1.222 58.654 1.00 75.88 69 THR A CA 1
ATOM 520 C C . THR A 1 69 ? -42.399 0.223 58.164 1.00 75.88 69 THR A C 1
ATOM 522 O O . THR A 1 69 ? -41.461 0.595 57.466 1.00 75.88 69 THR A O 1
ATOM 525 N N 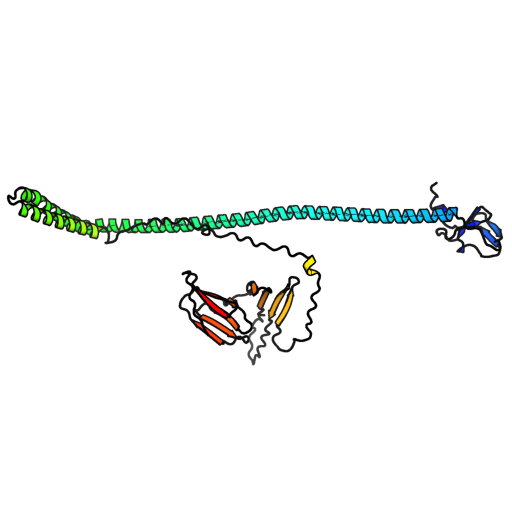. ILE A 1 70 ? -42.584 -1.079 58.423 1.00 75.00 70 ILE A N 1
ATOM 526 C CA . ILE A 1 70 ? -41.684 -2.132 57.912 1.00 75.00 70 ILE A CA 1
ATOM 527 C C . ILE A 1 70 ? -41.768 -2.243 56.378 1.00 75.00 70 ILE A C 1
ATOM 529 O O . ILE A 1 70 ? -40.774 -2.527 55.705 1.00 75.00 70 ILE A O 1
ATOM 533 N N . LYS A 1 71 ? -42.960 -2.052 55.794 1.00 74.12 71 LYS A N 1
ATOM 534 C CA . LYS A 1 71 ? -43.140 -2.055 54.332 1.00 74.12 71 LYS A CA 1
ATOM 535 C C . LYS A 1 71 ? -42.461 -0.852 53.675 1.00 74.12 71 LYS A C 1
ATOM 537 O O . LYS A 1 71 ? -41.845 -1.053 52.630 1.00 74.12 71 LYS A O 1
ATOM 542 N N . SER A 1 72 ? -42.542 0.344 54.264 1.00 72.00 72 SER A N 1
ATOM 543 C CA . SER A 1 72 ? -41.865 1.537 53.737 1.00 72.00 72 SER A CA 1
ATOM 544 C C . SER A 1 72 ? -40.345 1.406 53.810 1.00 72.00 72 SER A C 1
ATOM 546 O O . SER A 1 72 ? -39.683 1.618 52.804 1.00 72.00 72 SER A O 1
ATOM 548 N N . GLU A 1 73 ? -39.791 0.908 54.918 1.00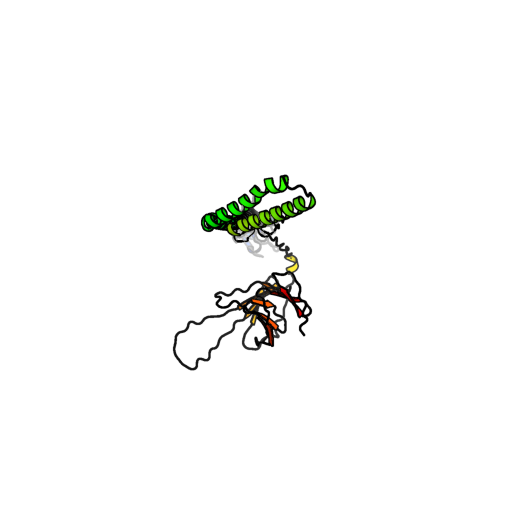 71.75 73 GLU A N 1
ATOM 549 C CA . GLU A 1 73 ? -38.342 0.693 55.054 1.00 71.75 73 GLU A CA 1
ATOM 550 C C . GLU A 1 73 ? -37.799 -0.319 54.020 1.00 71.75 73 GLU A C 1
ATOM 552 O O . GLU A 1 73 ? -36.733 -0.143 53.427 1.00 71.75 73 GLU A O 1
ATOM 557 N N . LYS A 1 74 ? -38.560 -1.382 53.720 1.00 72.62 74 LYS A N 1
ATOM 558 C CA . LYS A 1 74 ? -38.218 -2.332 52.644 1.00 72.62 74 LYS A CA 1
ATOM 559 C C . LYS A 1 74 ? -38.301 -1.717 51.244 1.00 72.62 74 LYS A C 1
ATOM 561 O O . LYS A 1 74 ? -37.576 -2.163 50.354 1.00 72.62 74 LYS A O 1
ATOM 566 N N . LEU A 1 75 ? -39.205 -0.764 51.024 1.00 68.62 75 LEU A N 1
ATOM 567 C CA . LEU A 1 75 ? -39.317 -0.017 49.768 1.00 68.62 75 LEU A CA 1
ATOM 568 C C . LEU A 1 75 ? -38.136 0.942 49.602 1.00 68.62 75 LEU A C 1
ATOM 570 O O . LEU A 1 75 ? -37.542 0.955 48.527 1.00 68.62 75 LEU A O 1
ATOM 574 N N . ASP A 1 76 ? -37.742 1.637 50.667 1.00 75.12 76 ASP A N 1
ATOM 575 C CA . ASP A 1 76 ? -36.597 2.551 50.666 1.00 75.12 76 ASP A CA 1
ATOM 576 C C . ASP A 1 76 ? -35.288 1.801 50.386 1.00 75.12 76 ASP A C 1
ATOM 578 O O . ASP A 1 76 ? -34.530 2.191 49.499 1.00 75.12 76 ASP A O 1
ATOM 582 N N . ASN A 1 77 ? -35.074 0.641 51.018 1.00 74.81 77 ASN A N 1
ATOM 583 C CA . ASN A 1 77 ? -33.916 -0.217 50.734 1.00 74.81 77 ASN A CA 1
ATOM 584 C C . ASN A 1 77 ? -33.874 -0.694 49.270 1.00 74.81 77 ASN A C 1
ATOM 586 O O . ASN A 1 77 ? -32.811 -0.740 48.645 1.00 74.81 77 ASN A O 1
ATOM 590 N N . LYS A 1 78 ? -35.032 -1.038 48.688 1.00 74.44 78 LYS A N 1
ATOM 591 C CA . LYS A 1 78 ? -35.118 -1.414 47.268 1.00 74.44 78 LYS A CA 1
ATOM 592 C C . LYS A 1 78 ? -34.830 -0.228 46.353 1.00 74.44 78 LYS A C 1
ATOM 594 O O . LYS A 1 78 ? -34.075 -0.396 45.398 1.00 74.44 78 LYS A O 1
ATOM 599 N N . ALA A 1 79 ? -35.386 0.946 46.647 1.00 72.69 79 ALA A N 1
ATOM 600 C CA . ALA A 1 79 ? -35.122 2.168 45.898 1.00 72.69 79 ALA A CA 1
ATOM 601 C C . ALA A 1 79 ? -33.629 2.523 45.939 1.00 72.69 79 ALA A C 1
ATOM 603 O O . ALA A 1 79 ? -33.033 2.774 44.897 1.00 72.69 79 ALA A O 1
ATOM 604 N N . GLN A 1 80 ? -32.994 2.422 47.109 1.00 81.38 80 GLN A N 1
ATOM 605 C CA . GLN A 1 80 ? -31.565 2.673 47.266 1.00 81.38 80 GLN A CA 1
ATOM 606 C C . GLN A 1 80 ? -30.715 1.677 46.462 1.00 81.38 80 GLN A C 1
ATOM 608 O O . GLN A 1 80 ? -29.811 2.088 45.739 1.00 81.38 80 GLN A O 1
ATOM 613 N N . SER A 1 81 ? -31.053 0.381 46.489 1.00 83.19 81 SER A N 1
ATOM 614 C CA . SER A 1 81 ? -30.372 -0.622 45.653 1.00 83.19 81 SER A CA 1
ATOM 615 C C . SER A 1 81 ? -30.547 -0.371 44.148 1.00 83.19 81 SER A C 1
ATOM 617 O O . SER A 1 81 ? -29.633 -0.612 43.363 1.00 83.19 81 SER A O 1
ATOM 619 N N . PHE A 1 82 ? -31.710 0.140 43.735 1.00 78.44 82 PHE A N 1
ATOM 620 C CA . PHE A 1 82 ? -31.994 0.473 42.344 1.00 78.44 82 PHE A CA 1
ATOM 621 C C . PHE A 1 82 ? -31.183 1.687 41.876 1.00 78.44 82 PHE A C 1
ATOM 623 O O . PHE A 1 82 ? -30.626 1.644 40.782 1.00 78.44 82 PHE A O 1
ATOM 630 N N . MET A 1 83 ? -31.045 2.717 42.718 1.00 81.56 83 MET A N 1
ATOM 631 C CA . MET A 1 83 ? -30.214 3.888 42.417 1.00 81.56 83 MET A CA 1
ATOM 632 C C . MET A 1 83 ? -28.743 3.508 42.212 1.00 81.56 83 MET A C 1
ATOM 634 O O . MET A 1 83 ? -28.154 3.908 41.214 1.00 81.56 83 MET A O 1
ATOM 638 N N . VAL A 1 84 ? -28.182 2.646 43.070 1.00 90.19 84 VAL A N 1
ATOM 639 C CA . VAL A 1 84 ? -26.802 2.139 42.908 1.00 90.19 84 VAL A CA 1
ATOM 640 C C . VAL A 1 84 ? -26.623 1.397 41.576 1.00 90.19 84 VAL A C 1
ATOM 642 O O . VAL A 1 84 ? -25.609 1.558 40.900 1.00 90.19 84 VAL A O 1
ATOM 645 N N . ASN A 1 85 ? -27.617 0.608 41.156 1.00 86.56 85 ASN A N 1
ATOM 646 C CA . ASN A 1 85 ? -27.565 -0.097 39.871 1.00 86.56 85 ASN A CA 1
ATOM 647 C C . ASN A 1 85 ? -27.656 0.856 38.666 1.00 86.56 85 ASN A C 1
ATOM 649 O O . ASN A 1 85 ? -27.043 0.583 37.630 1.00 86.56 85 ASN A O 1
ATOM 653 N N . ILE A 1 86 ? -28.411 1.956 38.778 1.00 86.81 86 ILE A N 1
ATOM 654 C CA . ILE A 1 86 ? -28.450 3.004 37.747 1.00 86.81 86 ILE A CA 1
ATOM 655 C C . ILE A 1 86 ? -27.072 3.655 37.625 1.00 86.81 86 ILE A C 1
ATOM 657 O O . ILE A 1 86 ? -26.538 3.708 36.519 1.00 86.81 86 ILE A O 1
ATOM 661 N N . GLU A 1 87 ? -26.466 4.059 38.741 1.00 91.19 87 GLU A N 1
ATOM 662 C CA . GLU A 1 87 ? -25.137 4.685 38.756 1.00 91.19 87 GLU A CA 1
ATOM 663 C C . GLU A 1 87 ? -24.057 3.762 38.155 1.00 91.19 87 GLU A C 1
ATOM 665 O O . GLU A 1 87 ? -23.249 4.195 37.329 1.00 91.19 87 GLU A O 1
ATOM 670 N N . ASP A 1 88 ? -24.070 2.464 38.485 1.00 92.31 88 ASP A N 1
ATOM 671 C CA . ASP A 1 88 ? -23.159 1.476 37.882 1.00 92.31 88 ASP A CA 1
ATOM 672 C C . ASP A 1 88 ? -23.389 1.321 36.366 1.00 92.31 88 ASP A C 1
ATOM 674 O O . ASP A 1 88 ? -22.442 1.207 35.581 1.00 92.31 88 ASP A O 1
ATOM 678 N N . THR A 1 89 ? -24.648 1.368 35.925 1.00 87.88 89 THR A N 1
ATOM 679 C CA . THR A 1 89 ? -25.000 1.296 34.499 1.00 87.88 89 THR A CA 1
ATOM 680 C C . THR A 1 89 ? -24.529 2.538 33.741 1.00 87.88 89 THR A C 1
ATOM 682 O O . THR A 1 89 ? -23.971 2.417 32.648 1.00 87.88 89 THR A O 1
ATOM 685 N N . GLU A 1 90 ? -24.692 3.729 34.315 1.00 92.00 90 GLU A N 1
ATOM 686 C CA . GLU A 1 90 ? -24.206 4.988 33.740 1.00 92.00 90 GLU A CA 1
ATOM 687 C C . GLU A 1 90 ? -22.676 5.023 33.647 1.00 92.00 90 GLU A C 1
ATOM 689 O O . GLU A 1 90 ? -22.116 5.466 32.634 1.00 92.00 90 GLU A O 1
ATOM 694 N N . LYS A 1 91 ? -21.985 4.480 34.657 1.00 94.19 91 LYS A N 1
ATOM 695 C CA . LYS A 1 91 ? -20.529 4.318 34.635 1.00 94.19 91 LYS A CA 1
ATOM 696 C C . LYS A 1 91 ? -20.087 3.401 33.495 1.00 94.19 91 LYS A C 1
ATOM 698 O O . LYS A 1 91 ? -19.244 3.794 32.689 1.00 94.19 91 LYS A O 1
ATOM 703 N N . LYS A 1 92 ? -20.702 2.220 33.360 1.00 93.06 92 LYS A N 1
ATOM 704 C CA . LYS A 1 92 ? -20.419 1.278 32.260 1.00 93.06 92 LYS A CA 1
ATOM 705 C C . LYS A 1 92 ? -20.703 1.886 30.887 1.00 93.06 92 LYS A C 1
ATOM 707 O O . LYS A 1 92 ? -19.931 1.678 29.953 1.00 93.06 92 LYS A O 1
ATOM 712 N N . LEU A 1 93 ? -21.780 2.663 30.756 1.00 92.25 93 LEU A N 1
ATOM 713 C CA . LEU A 1 93 ? -22.096 3.382 29.521 1.00 92.25 93 LEU A CA 1
ATOM 714 C C . LEU A 1 93 ? -21.012 4.413 29.172 1.00 92.25 93 LEU A C 1
ATOM 716 O O . LEU A 1 93 ? -20.647 4.554 28.006 1.00 92.25 93 LEU A O 1
ATOM 720 N N . SER A 1 94 ? -20.482 5.116 30.171 1.00 93.88 94 SER A N 1
ATOM 721 C CA . SER A 1 94 ? -19.406 6.095 29.988 1.00 93.88 94 SER A CA 1
ATOM 722 C C . SER A 1 94 ? -18.091 5.427 29.573 1.00 93.88 94 SER A C 1
ATOM 724 O O . SER A 1 94 ? -17.444 5.880 28.630 1.00 93.88 94 SER A O 1
ATOM 726 N N . GLU A 1 95 ? -17.736 4.304 30.200 1.00 94.56 95 GLU A N 1
ATOM 727 C CA . GLU A 1 95 ? -16.579 3.487 29.807 1.00 94.56 95 GLU A CA 1
ATOM 728 C C . GLU A 1 95 ? -16.717 2.949 28.375 1.00 94.56 95 GLU A C 1
ATOM 730 O O . GLU A 1 95 ? -15.753 2.966 27.609 1.00 94.56 95 GLU A O 1
ATOM 735 N N . LEU A 1 96 ? -17.918 2.508 27.986 1.00 91.81 96 LEU A N 1
ATOM 736 C CA . LEU A 1 96 ? -18.188 2.036 26.628 1.00 91.81 96 LEU A CA 1
ATOM 737 C C . LEU A 1 96 ? -18.014 3.158 25.597 1.00 91.81 96 LEU A C 1
ATOM 739 O O . LEU A 1 96 ? -17.373 2.942 24.572 1.00 91.81 96 LEU A O 1
ATOM 743 N N . LYS A 1 97 ? -18.535 4.358 25.877 1.00 93.75 97 LYS A N 1
ATOM 744 C CA . LYS A 1 97 ? -18.358 5.530 25.005 1.00 93.75 97 LYS A CA 1
ATOM 745 C C . LYS A 1 97 ? -16.883 5.885 24.829 1.00 93.75 97 LYS A C 1
ATOM 747 O O . LYS A 1 97 ? -16.458 6.135 23.707 1.00 93.75 97 LYS A O 1
ATOM 752 N N . LEU A 1 98 ? -16.097 5.857 25.907 1.00 95.19 98 LEU A N 1
ATOM 753 C CA . LEU A 1 98 ? -14.657 6.111 25.832 1.00 95.19 98 LEU A CA 1
ATOM 754 C C . LEU A 1 98 ? -13.945 5.074 24.952 1.00 95.19 98 LEU A C 1
ATOM 756 O O . LEU A 1 98 ? -13.150 5.445 24.091 1.00 95.19 98 LEU A O 1
ATOM 760 N N . LYS A 1 99 ? -14.275 3.787 25.115 1.00 93.12 99 LYS A N 1
ATOM 761 C CA . LYS A 1 99 ? -13.726 2.712 24.275 1.00 93.12 99 LYS A CA 1
ATOM 762 C C . LYS A 1 99 ? -14.100 2.865 22.803 1.00 93.12 99 LYS A C 1
ATOM 764 O O . LYS A 1 99 ? -13.283 2.551 21.950 1.00 93.12 99 LYS A O 1
ATOM 769 N N . MET A 1 100 ? -15.300 3.355 22.489 1.00 89.75 100 MET A N 1
ATOM 770 C CA . MET A 1 100 ? -15.687 3.613 21.097 1.00 89.75 100 MET A CA 1
ATOM 771 C C . MET A 1 100 ? -14.802 4.679 20.449 1.00 89.75 100 MET A C 1
ATOM 773 O O . MET A 1 100 ? -14.313 4.455 19.349 1.00 89.75 100 MET A O 1
ATOM 777 N N . VAL A 1 101 ? -14.528 5.781 21.152 1.00 92.81 101 VAL A N 1
ATOM 778 C CA . VAL A 1 101 ? -13.626 6.834 20.652 1.00 92.81 101 VAL A CA 1
ATOM 779 C C . VAL A 1 101 ? -12.203 6.297 20.455 1.00 92.81 101 VAL A C 1
ATOM 781 O O . VAL A 1 101 ? -11.546 6.620 19.470 1.00 92.81 101 VAL A O 1
ATOM 784 N N . GLN A 1 102 ? -11.728 5.446 21.369 1.00 91.69 102 GLN A N 1
ATOM 785 C CA . GLN A 1 102 ? -10.418 4.798 21.243 1.00 91.69 102 GLN A CA 1
ATOM 786 C C . GLN A 1 102 ? -10.350 3.871 20.022 1.00 91.69 102 GLN A C 1
ATOM 788 O O . GLN A 1 102 ? -9.394 3.950 19.260 1.00 91.69 102 GLN A O 1
ATOM 793 N N . LEU A 1 103 ? -11.383 3.054 19.791 1.00 89.81 103 LEU A N 1
ATOM 794 C CA . LEU A 1 103 ? -11.456 2.174 18.619 1.00 89.81 103 LEU A CA 1
ATOM 795 C C . LEU A 1 103 ? -11.487 2.962 17.305 1.00 89.81 103 LEU A C 1
ATOM 797 O O . LEU A 1 103 ? -10.861 2.550 16.334 1.00 89.81 103 LEU A O 1
ATOM 801 N N . GLU A 1 104 ? -12.195 4.092 17.258 1.00 90.81 104 GLU A N 1
ATOM 802 C CA . GLU A 1 104 ? -12.183 4.973 16.084 1.00 90.81 104 GLU A CA 1
ATOM 803 C C . GLU A 1 104 ? -10.770 5.495 15.792 1.00 90.81 104 GLU A C 1
ATOM 805 O O . GLU A 1 104 ? -10.325 5.446 14.644 1.00 90.81 104 GLU A O 1
ATOM 810 N N . ALA A 1 105 ? -10.041 5.928 16.825 1.00 92.81 105 ALA A N 1
ATOM 811 C CA . ALA A 1 105 ? -8.658 6.376 16.683 1.00 92.81 105 ALA A CA 1
ATOM 812 C C . ALA A 1 105 ? -7.729 5.248 16.202 1.00 92.81 105 ALA A C 1
ATOM 814 O O . ALA A 1 105 ? -6.967 5.457 15.260 1.00 92.81 105 ALA A O 1
ATOM 815 N N . GLU A 1 106 ? -7.842 4.046 16.776 1.00 93.62 106 GLU A N 1
ATOM 816 C CA . GLU A 1 106 ? -7.062 2.871 16.359 1.00 93.62 106 GLU A CA 1
ATOM 817 C C . GLU A 1 106 ? -7.330 2.487 14.896 1.00 93.62 106 GLU A C 1
ATOM 819 O O . GLU A 1 106 ? -6.410 2.129 14.163 1.00 93.62 106 GLU A O 1
ATOM 824 N N . VAL A 1 107 ? -8.582 2.568 14.432 1.00 91.25 107 VAL A N 1
ATOM 825 C CA . VAL A 1 107 ? -8.921 2.302 13.024 1.00 91.25 107 VAL A CA 1
ATOM 826 C C . VAL A 1 107 ? -8.251 3.321 12.104 1.00 91.25 107 VAL A C 1
ATOM 828 O O . VAL A 1 107 ? -7.671 2.934 11.089 1.00 91.25 107 VAL A O 1
ATOM 831 N N . VAL A 1 108 ? -8.303 4.609 12.451 1.00 93.69 108 VAL A N 1
ATOM 832 C CA . VAL A 1 108 ? -7.661 5.672 11.663 1.00 93.69 108 VAL A CA 1
ATOM 833 C C . VAL A 1 108 ? -6.144 5.486 11.627 1.00 93.69 108 VAL A C 1
ATOM 835 O O . VAL A 1 108 ? -5.549 5.564 10.554 1.00 93.69 108 VAL A O 1
ATOM 838 N N . GLU A 1 109 ? -5.520 5.196 12.768 1.00 95.56 109 GLU A N 1
ATOM 839 C CA . GLU A 1 109 ? -4.079 4.947 12.866 1.00 95.56 109 GLU A CA 1
ATOM 840 C C . GLU A 1 109 ? -3.647 3.744 12.014 1.00 95.56 109 GLU A C 1
ATOM 842 O O . GLU A 1 109 ? -2.717 3.862 11.215 1.00 95.56 109 GLU A O 1
ATOM 847 N N . ASN A 1 110 ? -4.375 2.626 12.093 1.00 94.31 110 ASN A N 1
ATOM 848 C CA . ASN A 1 110 ? -4.105 1.440 11.276 1.00 94.31 110 ASN A CA 1
ATOM 849 C C . ASN A 1 110 ? -4.219 1.732 9.771 1.00 94.31 110 ASN A C 1
ATOM 851 O O . ASN A 1 110 ? -3.352 1.328 8.995 1.00 94.31 110 ASN A O 1
ATOM 855 N N . CYS A 1 111 ? -5.258 2.456 9.345 1.00 94.25 111 CYS A N 1
ATOM 856 C CA . CYS A 1 111 ? -5.420 2.847 7.943 1.00 94.25 111 CYS A CA 1
ATOM 857 C C . CYS A 1 111 ? -4.277 3.752 7.467 1.00 94.25 111 CYS A C 1
ATOM 859 O O . CYS A 1 111 ? -3.735 3.528 6.387 1.00 94.25 111 CYS A O 1
ATOM 861 N N . ASN A 1 112 ? -3.876 4.736 8.276 1.00 95.88 112 ASN A N 1
ATOM 862 C CA . ASN A 1 112 ? -2.748 5.612 7.955 1.00 95.88 112 ASN A CA 1
ATOM 863 C C . ASN A 1 112 ? -1.427 4.836 7.866 1.00 95.88 112 ASN A C 1
ATOM 865 O O . ASN A 1 112 ? -0.617 5.122 6.989 1.00 95.88 112 ASN A O 1
ATOM 869 N N . SER A 1 113 ? -1.220 3.828 8.721 1.00 95.88 113 SER A N 1
ATOM 870 C CA . SER A 1 113 ? -0.054 2.941 8.627 1.00 95.88 113 SER A CA 1
ATOM 871 C C . SER A 1 113 ? -0.004 2.213 7.283 1.00 95.88 113 SER A C 1
ATOM 873 O O . SER A 1 113 ? 1.035 2.211 6.631 1.00 95.88 113 SER A O 1
ATOM 875 N N . ILE A 1 114 ? -1.131 1.647 6.833 1.00 94.44 114 ILE A N 1
ATOM 876 C CA . ILE A 1 114 ? -1.212 0.950 5.539 1.00 94.44 114 ILE A CA 1
ATOM 877 C C . ILE A 1 114 ? -0.957 1.920 4.376 1.00 94.44 114 ILE A C 1
ATOM 879 O O . ILE A 1 114 ? -0.258 1.567 3.431 1.00 94.44 114 ILE A O 1
ATOM 883 N N . ILE A 1 115 ? -1.491 3.144 4.438 1.00 95.56 115 ILE A N 1
ATOM 884 C CA . ILE A 1 115 ? -1.238 4.175 3.418 1.00 95.56 115 ILE A CA 1
ATOM 885 C C . ILE A 1 115 ? 0.261 4.490 3.334 1.00 95.56 115 ILE A C 1
ATOM 887 O O . ILE A 1 115 ? 0.823 4.462 2.244 1.00 95.56 115 ILE A O 1
ATOM 891 N N . ASN A 1 116 ? 0.925 4.698 4.474 1.00 95.12 116 ASN A N 1
ATOM 892 C CA . ASN A 1 116 ? 2.365 4.962 4.504 1.00 95.12 116 ASN A CA 1
ATOM 893 C C . ASN A 1 116 ? 3.183 3.800 3.914 1.00 95.12 116 ASN A C 1
ATOM 895 O O . ASN A 1 116 ? 4.171 4.034 3.222 1.00 95.12 116 ASN A O 1
ATOM 899 N N . GLU A 1 117 ? 2.787 2.548 4.164 1.00 94.75 117 GLU A N 1
ATOM 900 C CA . GLU A 1 117 ? 3.434 1.378 3.555 1.00 94.75 117 GLU A CA 1
ATOM 901 C C . GLU A 1 117 ? 3.283 1.364 2.025 1.00 94.75 117 GLU A C 1
ATOM 903 O O . GLU A 1 117 ? 4.246 1.058 1.319 1.00 94.75 117 GLU A O 1
ATOM 908 N N . ILE A 1 118 ? 2.104 1.735 1.508 1.00 93.44 118 ILE A N 1
ATOM 909 C CA . ILE A 1 118 ? 1.856 1.863 0.063 1.00 93.44 118 ILE A CA 1
ATOM 910 C C . ILE A 1 118 ? 2.737 2.964 -0.540 1.00 93.44 118 ILE A C 1
ATOM 912 O O . ILE A 1 118 ? 3.359 2.741 -1.580 1.00 93.44 118 ILE A O 1
ATOM 916 N N . ASP A 1 119 ? 2.827 4.124 0.113 1.00 95.88 119 ASP A N 1
ATOM 917 C CA . ASP A 1 119 ? 3.633 5.251 -0.366 1.00 95.88 119 ASP A CA 1
ATOM 918 C C . ASP A 1 119 ? 5.130 4.902 -0.405 1.00 95.88 119 ASP A C 1
ATOM 920 O O . ASP A 1 119 ? 5.803 5.153 -1.408 1.00 95.88 119 ASP A O 1
ATOM 924 N N . LEU A 1 120 ? 5.644 4.242 0.640 1.00 94.50 120 LEU A N 1
ATOM 925 C CA . LEU A 1 120 ? 7.030 3.764 0.685 1.00 94.50 120 LEU A CA 1
ATOM 926 C C . LEU A 1 120 ? 7.322 2.737 -0.419 1.00 94.50 120 LEU A C 1
ATOM 928 O O . LEU A 1 120 ? 8.371 2.800 -1.062 1.00 94.50 120 LEU A O 1
ATOM 932 N N . ALA A 1 121 ? 6.396 1.805 -0.668 1.00 93.12 121 ALA A N 1
ATOM 933 C CA . ALA A 1 121 ? 6.534 0.834 -1.751 1.00 93.12 121 ALA A CA 1
ATOM 934 C C . ALA A 1 121 ? 6.547 1.517 -3.131 1.00 93.12 121 ALA A C 1
ATOM 936 O O . ALA A 1 121 ? 7.322 1.129 -4.009 1.00 93.12 121 ALA A O 1
ATOM 937 N N . ALA A 1 122 ? 5.731 2.556 -3.326 1.00 94.56 122 ALA A N 1
ATOM 938 C CA . ALA A 1 122 ? 5.715 3.335 -4.560 1.00 94.56 122 ALA A CA 1
ATOM 939 C C . ALA A 1 122 ? 7.030 4.092 -4.791 1.00 94.56 122 ALA A C 1
ATOM 941 O O . ALA A 1 122 ? 7.567 4.056 -5.901 1.00 94.56 122 ALA A O 1
ATOM 942 N N . GLU A 1 123 ? 7.580 4.725 -3.754 1.00 96.06 123 GLU A N 1
ATOM 943 C CA . GLU A 1 123 ? 8.867 5.420 -3.836 1.00 96.06 123 GLU A CA 1
ATOM 944 C C . GLU A 1 123 ? 10.013 4.457 -4.192 1.00 96.06 123 GLU A C 1
ATOM 946 O O . GLU A 1 123 ? 10.806 4.742 -5.094 1.00 96.06 123 GLU A O 1
ATOM 951 N N . ASP A 1 124 ? 10.061 3.274 -3.568 1.00 92.62 124 ASP A N 1
ATOM 952 C CA . ASP A 1 124 ? 11.049 2.237 -3.891 1.00 92.62 124 ASP A CA 1
ATOM 953 C C . ASP A 1 124 ? 10.951 1.783 -5.359 1.00 92.62 124 ASP A C 1
ATOM 955 O O . ASP A 1 124 ? 11.962 1.688 -6.063 1.00 92.62 124 ASP A O 1
ATOM 959 N N . LYS A 1 125 ? 9.734 1.585 -5.880 1.00 92.31 125 LYS A N 1
ATOM 960 C CA . LYS A 1 125 ? 9.531 1.215 -7.289 1.00 92.31 125 LYS A CA 1
ATOM 961 C C . LYS A 1 125 ? 9.936 2.314 -8.263 1.00 92.31 125 LYS A C 1
ATOM 963 O O . LYS A 1 125 ? 10.561 2.014 -9.282 1.00 92.31 125 LYS A O 1
ATOM 968 N N . ILE A 1 126 ? 9.646 3.576 -7.955 1.00 93.88 126 ILE A N 1
ATOM 969 C CA . ILE A 1 126 ? 10.117 4.720 -8.749 1.00 93.88 126 ILE A CA 1
ATOM 970 C C . ILE A 1 126 ? 11.649 4.749 -8.782 1.00 93.88 126 ILE A C 1
ATOM 972 O O . ILE A 1 126 ? 12.239 4.932 -9.849 1.00 93.88 126 ILE A O 1
ATOM 976 N N . ASN A 1 127 ? 12.302 4.511 -7.644 1.00 94.12 127 ASN A N 1
ATOM 977 C CA . ASN A 1 127 ? 13.760 4.440 -7.564 1.00 94.12 127 ASN A CA 1
ATOM 978 C C . ASN A 1 127 ? 14.328 3.281 -8.396 1.00 94.12 127 ASN A C 1
ATOM 980 O O . ASN A 1 127 ? 15.278 3.488 -9.150 1.00 94.12 127 ASN A O 1
ATOM 984 N N . GLN A 1 128 ? 13.715 2.094 -8.349 1.00 92.31 128 GLN A N 1
ATOM 985 C CA . GLN A 1 128 ? 14.095 0.962 -9.206 1.00 92.31 128 GLN A CA 1
ATOM 986 C C . GLN A 1 128 ? 13.984 1.309 -10.699 1.00 92.31 128 GLN A C 1
ATOM 988 O O . GLN A 1 128 ? 14.920 1.056 -11.458 1.00 92.31 128 GLN A O 1
ATOM 993 N N . ILE A 1 129 ? 12.880 1.937 -11.121 1.00 91.81 129 ILE A N 1
ATOM 994 C CA . ILE A 1 129 ? 12.673 2.368 -12.514 1.00 91.81 129 ILE A CA 1
ATOM 995 C C . ILE A 1 129 ? 13.730 3.398 -12.933 1.00 91.81 129 ILE A C 1
ATOM 997 O O . ILE A 1 129 ? 14.303 3.289 -14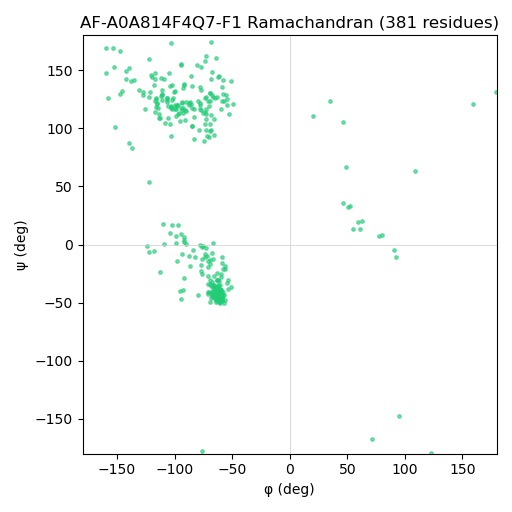.018 1.00 91.81 129 ILE A O 1
ATOM 1001 N N . ASN A 1 130 ? 14.012 4.387 -12.082 1.00 93.62 130 ASN A N 1
ATOM 1002 C CA . ASN A 1 130 ? 15.026 5.404 -12.358 1.00 93.62 130 ASN A CA 1
ATOM 1003 C C . ASN A 1 130 ? 16.428 4.794 -12.488 1.00 93.62 130 ASN A C 1
ATOM 1005 O O . ASN A 1 130 ? 17.149 5.163 -13.410 1.00 93.62 130 ASN A O 1
ATOM 1009 N N . ASN A 1 131 ? 16.783 3.827 -11.639 1.00 94.50 131 ASN A N 1
ATOM 1010 C CA . ASN A 1 131 ? 18.067 3.129 -11.730 1.00 94.50 131 ASN A CA 1
ATOM 1011 C C . ASN A 1 131 ? 18.207 2.388 -13.067 1.00 94.50 131 ASN A C 1
ATOM 1013 O O . ASN A 1 131 ? 19.196 2.576 -13.769 1.00 94.50 131 ASN A O 1
ATOM 1017 N N . ILE A 1 132 ? 17.181 1.627 -13.474 1.00 93.88 132 ILE A N 1
ATOM 1018 C CA . ILE A 1 132 ? 17.172 0.929 -14.771 1.00 93.88 132 ILE A CA 1
ATOM 1019 C C . ILE A 1 132 ? 17.307 1.928 -15.929 1.00 93.88 132 ILE A C 1
ATOM 1021 O O . ILE A 1 132 ? 18.072 1.699 -16.867 1.00 93.88 132 ILE A O 1
ATOM 1025 N N . ARG A 1 133 ? 16.584 3.055 -15.875 1.00 94.69 133 ARG A N 1
ATOM 1026 C CA . ARG A 1 133 ? 16.683 4.117 -16.888 1.00 94.69 133 ARG A CA 1
ATOM 1027 C C . ARG A 1 133 ? 18.109 4.655 -16.985 1.00 94.69 133 ARG A C 1
ATOM 1029 O O . ARG A 1 133 ? 18.627 4.816 -18.090 1.00 94.69 133 ARG A O 1
ATOM 1036 N N . ASP A 1 134 ? 18.717 4.974 -15.851 1.00 95.50 134 ASP A N 1
ATOM 1037 C CA . ASP A 1 134 ? 20.035 5.597 -15.808 1.00 95.50 134 ASP A CA 1
ATOM 1038 C C . ASP A 1 134 ? 21.126 4.618 -16.282 1.00 95.50 134 ASP A C 1
ATOM 1040 O O . ASP A 1 134 ? 22.026 5.029 -17.021 1.00 95.50 134 ASP A O 1
ATOM 1044 N N . ASP A 1 135 ? 20.987 3.324 -15.977 1.00 95.25 135 ASP A N 1
ATOM 1045 C CA . ASP A 1 135 ? 21.842 2.255 -16.503 1.00 95.25 135 ASP A CA 1
ATOM 1046 C C . ASP A 1 135 ? 21.724 2.124 -18.031 1.00 95.25 135 ASP A C 1
ATOM 1048 O O . ASP A 1 135 ? 22.738 2.152 -18.731 1.00 95.25 135 ASP A O 1
ATOM 1052 N N . LEU A 1 136 ? 20.505 2.095 -18.585 1.00 94.62 136 LEU A N 1
ATOM 1053 C CA . LEU A 1 136 ? 20.294 2.063 -20.042 1.00 94.62 136 LEU A CA 1
ATOM 1054 C C . LEU A 1 136 ? 20.896 3.295 -20.739 1.00 94.62 136 LEU A C 1
ATOM 1056 O O . LEU A 1 136 ? 21.534 3.183 -21.789 1.00 94.62 136 LEU A O 1
ATOM 1060 N N . ILE A 1 137 ? 20.732 4.488 -20.157 1.00 94.31 137 ILE A N 1
ATOM 1061 C CA . ILE A 1 137 ? 21.337 5.722 -20.682 1.00 94.31 137 ILE A CA 1
ATOM 1062 C C . ILE A 1 137 ? 22.864 5.625 -20.656 1.00 94.31 137 ILE A C 1
ATOM 1064 O O . ILE A 1 137 ? 23.527 6.055 -21.606 1.00 94.31 137 ILE A O 1
ATOM 1068 N N . LYS A 1 138 ? 23.430 5.087 -19.573 1.00 96.31 138 LYS A N 1
ATOM 1069 C CA . LYS A 1 138 ? 24.871 4.887 -19.434 1.00 96.31 138 LYS A CA 1
ATOM 1070 C C . LYS A 1 138 ? 25.400 3.940 -20.511 1.00 96.31 138 LYS A C 1
ATOM 1072 O O . LYS A 1 138 ? 26.359 4.307 -21.184 1.00 96.31 138 LYS A O 1
ATOM 1077 N N . GLU A 1 139 ? 24.746 2.805 -20.753 1.00 94.44 139 GLU A N 1
ATOM 1078 C CA . GLU A 1 139 ? 25.135 1.862 -21.813 1.00 94.44 139 GLU A CA 1
ATOM 1079 C C . GLU A 1 139 ? 25.145 2.515 -23.206 1.00 94.44 139 GLU A C 1
ATOM 1081 O O . GLU A 1 139 ? 26.090 2.343 -23.985 1.00 94.44 139 GLU A O 1
ATOM 1086 N N . VAL A 1 140 ? 24.124 3.321 -23.524 1.00 94.38 140 VAL A N 1
ATOM 1087 C CA . VAL A 1 140 ? 24.053 4.051 -24.802 1.00 94.38 140 VAL A CA 1
ATOM 1088 C C . VAL A 1 140 ? 25.196 5.064 -24.929 1.00 94.38 140 VAL A C 1
ATOM 1090 O O . VAL A 1 140 ? 25.802 5.168 -26.000 1.00 94.38 140 VAL A O 1
ATOM 1093 N N . LYS A 1 141 ? 25.525 5.789 -23.853 1.00 94.94 141 LYS A N 1
ATOM 1094 C CA . LYS A 1 141 ? 26.643 6.748 -23.833 1.00 94.94 141 LYS A CA 1
ATOM 1095 C C . LYS A 1 141 ? 27.997 6.059 -23.980 1.00 94.94 141 LYS A C 1
ATOM 1097 O O . LYS A 1 141 ? 28.810 6.490 -24.789 1.00 94.94 141 LYS A O 1
ATOM 1102 N N . GLU A 1 142 ? 28.220 4.952 -23.281 1.00 94.56 142 GLU A N 1
ATOM 1103 C CA . GLU A 1 142 ? 29.450 4.166 -23.418 1.00 94.56 142 GLU A CA 1
ATOM 1104 C C . GLU A 1 142 ? 29.631 3.653 -24.853 1.00 94.56 142 GLU A C 1
ATOM 1106 O O . GLU A 1 142 ? 30.732 3.688 -25.413 1.00 94.56 142 GLU A O 1
ATOM 1111 N N . TYR A 1 143 ? 28.543 3.224 -25.499 1.00 93.81 143 TYR A N 1
ATOM 1112 C CA . TYR A 1 143 ? 28.582 2.853 -26.908 1.00 93.81 143 TYR A CA 1
ATOM 1113 C C . TYR A 1 143 ? 28.876 4.041 -27.832 1.00 93.81 143 TYR A C 1
ATOM 1115 O O . TYR A 1 143 ? 29.663 3.901 -28.775 1.00 93.81 143 TYR A O 1
ATOM 1123 N N . GLN A 1 144 ? 28.272 5.204 -27.573 1.00 93.56 144 GLN A N 1
ATOM 1124 C CA . GLN A 1 144 ? 28.563 6.440 -28.300 1.00 93.56 144 GLN A CA 1
ATOM 1125 C C . GLN A 1 144 ? 30.055 6.780 -28.212 1.00 93.56 144 GLN A C 1
ATOM 1127 O O . GLN A 1 144 ? 30.694 6.978 -29.247 1.00 93.56 144 GLN A O 1
ATOM 1132 N N . ASP A 1 145 ? 30.622 6.777 -27.007 1.00 95.25 145 ASP A N 1
ATOM 1133 C CA . ASP A 1 145 ? 32.040 7.052 -26.775 1.00 95.25 145 ASP A CA 1
ATOM 1134 C C . ASP A 1 145 ? 32.927 6.040 -27.505 1.00 95.25 145 ASP A C 1
ATOM 1136 O O . ASP A 1 145 ? 33.917 6.409 -28.142 1.00 95.25 145 ASP A O 1
ATOM 1140 N N . LYS A 1 146 ? 32.542 4.758 -27.512 1.00 93.19 146 LYS A N 1
ATOM 1141 C CA . LYS A 1 146 ? 33.242 3.723 -28.284 1.00 93.19 146 LYS A CA 1
ATOM 1142 C C . LYS A 1 146 ? 33.226 4.019 -29.788 1.00 93.19 146 LYS A C 1
ATOM 1144 O O . LYS A 1 146 ? 34.262 3.887 -30.441 1.00 93.19 146 LYS A O 1
ATOM 1149 N N . CYS A 1 147 ? 32.093 4.457 -30.337 1.00 90.94 147 CYS A N 1
ATOM 1150 C CA . CYS A 1 147 ? 31.982 4.837 -31.748 1.00 90.94 147 CYS A CA 1
ATOM 1151 C C . CYS A 1 147 ? 32.838 6.071 -32.082 1.00 90.94 147 CYS A C 1
ATOM 1153 O O . CYS A 1 147 ? 33.532 6.085 -33.099 1.00 90.94 147 CYS A O 1
ATOM 1155 N N . LEU A 1 148 ? 32.846 7.089 -31.217 1.00 93.69 148 LEU A N 1
ATOM 1156 C CA . LEU A 1 148 ? 33.683 8.286 -31.378 1.00 93.69 148 LEU A CA 1
ATOM 1157 C C . LEU A 1 148 ? 35.182 7.953 -31.309 1.00 93.69 148 LEU A C 1
ATOM 1159 O O . LEU A 1 148 ? 35.983 8.443 -32.114 1.00 93.69 148 LEU A O 1
ATOM 1163 N N . ASN A 1 149 ? 35.562 7.056 -30.401 1.00 95.19 149 ASN A N 1
ATOM 1164 C CA . ASN A 1 149 ? 36.927 6.551 -30.304 1.00 95.19 149 ASN A CA 1
ATOM 1165 C C . ASN A 1 149 ? 37.328 5.773 -31.561 1.00 95.19 149 ASN A C 1
ATOM 1167 O O . ASN A 1 149 ? 38.427 5.975 -32.079 1.00 95.19 149 ASN A O 1
ATOM 1171 N N . ASN A 1 150 ? 36.437 4.938 -32.103 1.00 91.69 150 ASN A N 1
ATOM 1172 C CA . ASN A 1 150 ? 36.669 4.241 -33.368 1.00 91.69 150 ASN A CA 1
ATOM 1173 C C . ASN A 1 150 ? 36.839 5.219 -34.540 1.00 91.69 150 ASN A C 1
ATOM 1175 O O . ASN A 1 150 ? 37.766 5.058 -35.333 1.00 91.69 150 ASN A O 1
ATOM 1179 N N . LEU A 1 151 ? 36.015 6.268 -34.623 1.00 92.31 151 LEU A N 1
ATOM 1180 C CA . LEU A 1 151 ? 36.150 7.319 -35.639 1.00 92.31 151 LEU A CA 1
ATOM 1181 C C . LEU A 1 151 ? 37.528 7.982 -35.608 1.00 92.31 151 LEU A C 1
ATOM 1183 O O . LEU A 1 151 ? 38.149 8.176 -36.655 1.00 92.31 151 LEU A O 1
ATOM 1187 N N . THR A 1 152 ? 38.019 8.282 -34.407 1.00 94.62 152 THR A N 1
ATOM 1188 C CA . THR A 1 152 ? 39.345 8.877 -34.211 1.00 94.62 152 THR A CA 1
ATOM 1189 C C . THR A 1 152 ? 40.453 7.883 -34.570 1.00 94.62 152 THR A C 1
ATOM 1191 O O . THR A 1 152 ? 41.377 8.213 -35.320 1.00 94.62 152 THR A O 1
ATOM 1194 N N . LYS A 1 153 ? 40.331 6.639 -34.088 1.00 95.44 153 LYS A N 1
ATOM 1195 C CA . LYS A 1 153 ? 41.302 5.556 -34.288 1.00 95.44 153 LYS A CA 1
ATOM 1196 C C . LYS A 1 153 ? 41.482 5.192 -35.763 1.00 95.44 153 LYS A C 1
ATOM 1198 O O . LYS A 1 153 ? 42.616 5.030 -36.205 1.00 95.44 153 LYS A O 1
ATOM 1203 N N . PHE A 1 154 ? 40.390 5.097 -36.520 1.00 94.50 154 PHE A N 1
ATOM 1204 C CA . PHE A 1 154 ? 40.383 4.711 -37.937 1.00 94.50 154 PHE A CA 1
ATOM 1205 C C . PHE A 1 154 ? 40.340 5.913 -38.895 1.00 94.50 154 PHE A C 1
ATOM 1207 O O . PHE A 1 154 ? 40.044 5.762 -40.076 1.00 94.50 154 PHE A O 1
ATOM 1214 N N . SER A 1 155 ? 40.661 7.121 -38.420 1.00 94.50 155 SER A N 1
ATOM 1215 C CA . SER A 1 155 ? 40.628 8.357 -39.221 1.00 94.50 155 SER A CA 1
ATOM 1216 C C . SER A 1 155 ? 41.441 8.279 -40.522 1.00 94.50 155 SER A C 1
ATOM 1218 O O . SER A 1 155 ? 40.990 8.767 -41.559 1.00 94.50 155 SER A O 1
ATOM 1220 N N . LYS A 1 156 ? 42.607 7.620 -40.501 1.00 96.56 156 LYS A N 1
ATOM 1221 C CA . LYS A 1 156 ? 43.430 7.395 -41.703 1.00 96.56 156 LYS A CA 1
ATOM 1222 C C . LYS A 1 156 ? 42.751 6.463 -42.706 1.00 96.56 156 LYS A C 1
ATOM 1224 O O . LYS A 1 156 ? 42.731 6.771 -43.894 1.00 96.56 156 LYS A O 1
ATOM 1229 N N . ASP A 1 157 ? 42.168 5.365 -42.234 1.00 94.56 157 ASP A N 1
ATOM 1230 C CA . ASP A 1 157 ? 41.474 4.398 -43.089 1.00 94.56 157 ASP A CA 1
ATOM 1231 C C . ASP A 1 157 ? 40.209 5.018 -43.696 1.00 94.56 157 ASP A C 1
ATOM 1233 O O . ASP A 1 157 ? 39.907 4.816 -44.872 1.00 94.56 157 ASP A O 1
ATOM 1237 N N . HIS A 1 158 ? 39.503 5.854 -42.926 1.00 92.75 158 HIS A N 1
ATOM 1238 C CA . HIS A 1 158 ? 38.379 6.646 -43.421 1.00 92.75 158 HIS A CA 1
ATOM 1239 C C . HIS A 1 158 ? 38.799 7.608 -44.536 1.00 92.75 158 HIS A C 1
ATOM 1241 O O . HIS A 1 158 ? 38.120 7.665 -45.560 1.00 92.75 158 HIS A O 1
ATOM 1247 N N . ALA A 1 159 ? 39.919 8.321 -44.373 1.00 94.75 159 ALA A N 1
ATOM 1248 C CA . ALA A 1 159 ? 40.442 9.210 -45.408 1.00 94.75 159 ALA A CA 1
ATOM 1249 C C . ALA A 1 159 ? 40.792 8.438 -46.692 1.00 94.75 159 ALA A C 1
ATOM 1251 O O . ALA A 1 159 ? 40.373 8.834 -47.776 1.00 94.75 159 ALA A O 1
ATOM 1252 N N . GLN A 1 160 ? 41.461 7.286 -46.572 1.00 95.75 160 GLN A N 1
ATOM 1253 C CA . GLN A 1 160 ? 41.794 6.441 -47.726 1.00 95.75 160 GLN A CA 1
ATOM 1254 C C . GLN A 1 160 ? 40.550 5.916 -48.456 1.00 95.75 160 GLN A C 1
ATOM 1256 O O . GLN A 1 160 ? 40.498 5.949 -49.685 1.00 95.75 160 GLN A O 1
ATOM 1261 N N . LEU A 1 161 ? 39.536 5.445 -47.723 1.00 93.00 161 LEU A N 1
ATOM 1262 C CA . LEU A 1 161 ? 38.273 4.994 -48.317 1.00 93.00 161 LEU A CA 1
ATOM 1263 C C . LEU A 1 161 ? 37.528 6.146 -49.000 1.00 93.00 161 LEU A C 1
ATOM 1265 O O . LEU A 1 161 ? 36.958 5.955 -50.074 1.00 93.00 161 LEU A O 1
ATOM 1269 N N . LEU A 1 162 ? 37.550 7.341 -48.407 1.00 93.62 162 LEU A N 1
ATOM 1270 C CA . LEU A 1 162 ? 36.939 8.529 -48.995 1.00 93.62 162 LEU A CA 1
ATOM 1271 C C . LEU A 1 162 ? 37.649 8.938 -50.289 1.00 93.62 162 LEU A C 1
ATOM 1273 O O . LEU A 1 162 ? 36.982 9.237 -51.276 1.00 93.62 162 LEU A O 1
ATOM 1277 N N . ASP A 1 163 ? 38.979 8.887 -50.322 1.00 95.12 163 ASP A N 1
ATOM 1278 C CA . ASP A 1 163 ? 39.764 9.156 -51.529 1.00 95.12 163 ASP A CA 1
ATOM 1279 C C . ASP A 1 163 ? 39.474 8.142 -52.643 1.00 95.12 163 ASP A C 1
ATOM 1281 O O . ASP A 1 163 ? 39.307 8.533 -53.801 1.00 95.12 163 ASP A O 1
ATOM 1285 N N . GLN A 1 164 ? 39.336 6.853 -52.306 1.00 92.06 164 GLN A N 1
ATOM 1286 C CA . GLN A 1 164 ? 38.932 5.807 -53.257 1.00 92.06 164 GLN A CA 1
ATOM 1287 C C . GLN A 1 164 ? 37.540 6.081 -53.842 1.00 92.06 164 GLN A C 1
ATOM 1289 O O . GLN A 1 164 ? 37.361 6.051 -55.061 1.00 92.06 164 GLN A O 1
ATOM 1294 N N . VAL A 1 165 ? 36.562 6.408 -52.993 1.00 89.06 165 VAL A N 1
ATOM 1295 C CA . VAL A 1 165 ? 35.204 6.773 -53.427 1.00 89.06 165 VAL A CA 1
ATOM 1296 C C . VAL A 1 165 ? 35.230 8.033 -54.298 1.00 89.06 165 VAL A C 1
ATOM 1298 O O . VAL A 1 165 ? 34.628 8.055 -55.371 1.00 89.06 165 VAL A O 1
ATOM 1301 N N . ASN A 1 166 ? 35.980 9.061 -53.899 1.00 90.19 166 ASN A N 1
ATOM 1302 C CA . ASN A 1 166 ? 36.127 10.296 -54.667 1.00 90.19 166 ASN A CA 1
ATOM 1303 C C . ASN A 1 166 ? 36.742 10.034 -56.045 1.00 90.19 166 ASN A C 1
ATOM 1305 O O . ASN A 1 166 ? 36.284 10.602 -57.039 1.00 90.19 166 ASN A O 1
ATOM 1309 N N . PHE A 1 167 ? 37.736 9.150 -56.134 1.00 91.50 167 PHE A N 1
ATOM 1310 C CA . PHE A 1 167 ? 38.327 8.752 -57.408 1.00 91.50 167 PHE A CA 1
ATOM 1311 C C . PHE A 1 167 ? 37.286 8.115 -58.339 1.00 91.50 167 PHE A C 1
ATOM 1313 O O . PHE A 1 167 ? 37.161 8.535 -59.488 1.00 91.50 167 PHE A O 1
ATOM 1320 N N . LEU A 1 168 ? 36.457 7.200 -57.825 1.00 87.50 168 LEU A N 1
ATOM 1321 C CA . LEU A 1 168 ? 35.361 6.596 -58.593 1.00 87.50 168 LEU A CA 1
ATOM 1322 C C . LEU A 1 168 ? 34.324 7.631 -59.057 1.00 87.50 168 LEU A C 1
ATOM 1324 O O . LEU A 1 168 ? 33.739 7.486 -60.126 1.00 87.50 168 LEU A O 1
ATOM 1328 N N . THR A 1 169 ? 34.099 8.707 -58.297 1.00 83.31 169 THR A N 1
ATOM 1329 C CA . THR A 1 169 ? 33.167 9.765 -58.723 1.00 83.31 169 THR A CA 1
ATOM 1330 C C . THR A 1 169 ? 33.733 10.694 -59.797 1.00 83.31 169 THR A C 1
ATOM 1332 O O . THR A 1 169 ? 32.954 11.232 -60.581 1.00 83.31 169 THR A O 1
ATOM 1335 N N . LYS A 1 170 ? 35.060 10.853 -59.905 1.00 86.56 170 LYS A N 1
ATOM 1336 C CA . LYS A 1 170 ? 35.689 11.612 -61.008 1.00 86.56 170 LYS A CA 1
ATOM 1337 C C . LYS A 1 170 ? 35.479 10.929 -62.363 1.00 86.56 170 LYS A C 1
ATOM 1339 O O . LYS A 1 170 ? 35.359 11.594 -63.387 1.00 86.56 170 LYS A O 1
ATOM 1344 N N . ASP A 1 171 ? 35.308 9.611 -62.352 1.00 80.94 171 ASP A N 1
ATOM 1345 C CA . ASP A 1 171 ? 34.946 8.806 -63.521 1.00 80.94 171 ASP A CA 1
ATOM 1346 C C . ASP A 1 171 ? 33.522 9.076 -64.052 1.00 80.94 171 ASP A C 1
ATOM 1348 O O . ASP A 1 171 ? 33.157 8.596 -65.132 1.00 80.94 171 ASP A O 1
ATOM 1352 N N . LYS A 1 172 ? 32.713 9.875 -63.341 1.00 82.19 172 LYS A N 1
ATOM 1353 C CA . LYS A 1 172 ? 31.377 10.311 -63.776 1.00 82.19 172 LYS A CA 1
ATOM 1354 C C . LYS A 1 172 ? 31.415 11.046 -65.117 1.00 82.19 172 LYS A C 1
ATOM 1356 O O . LYS A 1 172 ? 30.570 10.781 -65.972 1.00 82.19 172 LYS A O 1
ATOM 1361 N N . ASP A 1 173 ? 32.403 11.908 -65.338 1.00 80.88 173 ASP A N 1
ATOM 1362 C CA . ASP A 1 173 ? 32.516 12.672 -66.588 1.00 80.88 173 ASP A CA 1
ATOM 1363 C C . ASP A 1 173 ? 32.873 11.757 -67.775 1.00 80.88 173 ASP A C 1
ATOM 1365 O O . ASP A 1 173 ? 32.404 11.942 -68.903 1.00 80.88 173 ASP A O 1
ATOM 1369 N N . LEU A 1 174 ? 33.609 10.674 -67.506 1.00 79.25 174 LEU A N 1
ATOM 1370 C CA . LEU A 1 174 ? 33.889 9.619 -68.482 1.00 79.25 174 LEU A CA 1
ATOM 1371 C C . LEU A 1 174 ? 32.649 8.766 -68.791 1.00 79.25 174 LEU A C 1
ATOM 1373 O O . LEU A 1 174 ? 32.465 8.328 -69.928 1.00 79.25 174 LEU A O 1
ATOM 1377 N N . ILE A 1 175 ? 31.762 8.545 -67.812 1.00 82.25 175 ILE A N 1
ATOM 1378 C CA . ILE A 1 175 ? 30.463 7.907 -68.072 1.00 82.25 175 ILE A CA 1
ATOM 1379 C C . ILE A 1 175 ? 29.634 8.801 -68.986 1.00 82.25 175 ILE A C 1
ATOM 1381 O O . ILE A 1 175 ? 29.115 8.315 -69.986 1.00 82.25 175 ILE A O 1
ATOM 1385 N N . LEU A 1 176 ? 29.533 10.101 -68.696 1.00 83.19 176 LEU A N 1
ATOM 1386 C CA . LEU A 1 176 ? 28.712 11.032 -69.476 1.00 83.19 176 LEU A CA 1
ATOM 1387 C C . LEU A 1 176 ? 29.154 11.117 -70.948 1.00 83.19 176 LEU A C 1
ATOM 1389 O O . LEU A 1 176 ? 28.303 11.176 -71.841 1.00 83.19 176 LEU A O 1
ATOM 1393 N N . THR A 1 177 ? 30.457 11.009 -71.213 1.00 85.50 177 THR A N 1
ATOM 1394 C CA . THR A 1 177 ? 31.046 11.080 -72.564 1.00 85.50 177 THR A CA 1
ATOM 1395 C C . THR A 1 177 ? 30.987 9.770 -73.369 1.00 85.50 177 THR A C 1
ATOM 1397 O O . THR A 1 177 ? 31.203 9.783 -74.582 1.00 85.50 177 THR A O 1
ATOM 1400 N N . CYS A 1 178 ? 30.633 8.631 -72.762 1.00 83.25 178 CYS A N 1
ATOM 1401 C CA . CYS A 1 178 ? 30.572 7.346 -73.470 1.00 83.25 178 CYS A CA 1
ATOM 1402 C C . CYS A 1 178 ? 29.414 7.291 -74.499 1.00 83.25 178 CYS A C 1
ATOM 1404 O O . CYS A 1 178 ? 28.265 7.593 -74.184 1.00 83.25 178 CYS A O 1
ATOM 1406 N N . LYS A 1 179 ? 29.667 6.882 -75.751 1.00 90.69 179 LYS A N 1
ATOM 1407 C CA . LYS A 1 179 ? 28.623 6.856 -76.804 1.00 90.69 179 LYS A CA 1
ATOM 1408 C C . LYS A 1 179 ? 27.650 5.672 -76.702 1.00 90.69 179 LYS A C 1
ATOM 1410 O O . LYS A 1 179 ? 26.546 5.751 -77.226 1.00 90.69 179 LYS A O 1
ATOM 1415 N N . ASN A 1 180 ? 28.041 4.579 -76.044 1.00 92.94 180 ASN A N 1
ATOM 1416 C CA . ASN A 1 180 ? 27.220 3.372 -75.926 1.00 92.94 180 ASN A CA 1
ATOM 1417 C C . ASN A 1 180 ? 26.396 3.408 -74.628 1.00 92.94 180 ASN A C 1
ATOM 1419 O O . ASN A 1 180 ? 26.958 3.379 -73.535 1.00 92.94 180 ASN A O 1
ATOM 1423 N N . PHE A 1 181 ? 25.069 3.459 -74.761 1.00 85.81 181 PHE A N 1
ATOM 1424 C CA . PHE A 1 181 ? 24.138 3.589 -73.638 1.00 85.81 181 PHE A CA 1
ATOM 1425 C C . PHE A 1 181 ? 24.180 2.402 -72.662 1.00 85.81 181 PHE A C 1
ATOM 1427 O O . PHE A 1 181 ? 24.223 2.616 -71.455 1.00 85.81 181 PHE A O 1
ATOM 1434 N N . ASN A 1 182 ? 24.271 1.165 -73.154 1.00 90.56 182 ASN A N 1
ATOM 1435 C CA . ASN A 1 182 ? 24.330 -0.014 -72.280 1.00 90.56 182 ASN A CA 1
ATOM 1436 C C . ASN A 1 182 ? 25.626 -0.024 -71.457 1.00 90.56 182 ASN A C 1
ATOM 1438 O O . ASN A 1 182 ? 25.587 -0.185 -70.242 1.00 90.56 182 ASN A O 1
ATOM 1442 N N . LYS A 1 183 ? 26.767 0.311 -72.081 1.00 88.94 183 LYS A N 1
ATOM 1443 C CA . LYS A 1 183 ? 28.048 0.446 -71.361 1.00 88.94 183 LYS A CA 1
ATOM 1444 C C . LYS A 1 183 ? 28.026 1.557 -70.300 1.00 88.94 183 LYS A C 1
ATOM 1446 O O . LYS A 1 183 ? 28.720 1.441 -69.292 1.00 88.94 183 LYS A O 1
ATOM 1451 N N . LYS A 1 184 ? 27.248 2.630 -70.511 1.00 88.88 184 LYS A N 1
ATOM 1452 C CA . LYS A 1 184 ? 27.036 3.689 -69.503 1.00 88.88 184 LYS A CA 1
ATOM 1453 C C . LYS A 1 184 ? 26.291 3.155 -68.286 1.00 88.88 184 LYS A C 1
ATOM 1455 O O . LYS A 1 184 ? 26.699 3.445 -67.165 1.00 88.88 184 LYS A O 1
ATOM 1460 N N . ILE A 1 185 ? 25.223 2.394 -68.520 1.00 88.88 185 ILE A N 1
ATOM 1461 C CA . ILE A 1 185 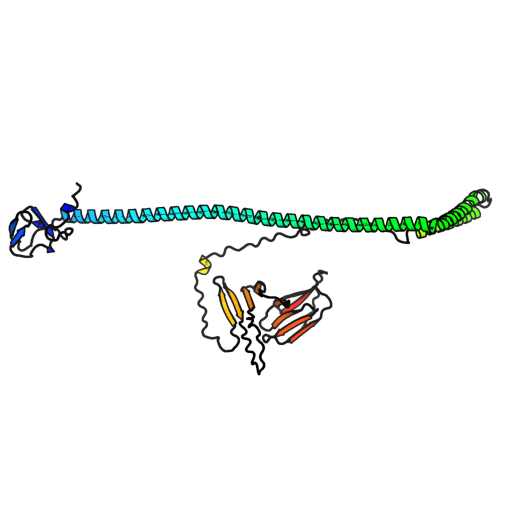? 24.399 1.801 -67.465 1.00 88.88 185 ILE A CA 1
ATOM 1462 C C . ILE A 1 185 ? 25.225 0.824 -66.623 1.00 88.88 185 ILE A C 1
ATOM 1464 O O . ILE A 1 185 ? 25.250 0.957 -65.400 1.00 88.88 185 ILE A O 1
ATOM 1468 N N . ASP A 1 186 ? 25.963 -0.085 -67.260 1.00 90.44 186 ASP A N 1
ATOM 1469 C CA . ASP A 1 186 ? 26.783 -1.073 -66.548 1.00 90.44 186 ASP A CA 1
ATOM 1470 C C . ASP A 1 186 ? 27.860 -0.395 -65.690 1.00 90.44 186 ASP A C 1
ATOM 1472 O O . ASP A 1 186 ? 28.027 -0.712 -64.508 1.00 90.44 186 ASP A O 1
ATOM 1476 N N . LYS A 1 187 ? 28.555 0.606 -66.254 1.00 88.75 187 LYS A N 1
ATOM 1477 C CA . LYS A 1 187 ? 29.575 1.368 -65.520 1.00 88.75 187 LYS A CA 1
ATOM 1478 C C . LYS A 1 187 ? 28.964 2.160 -64.359 1.00 88.75 187 LYS A C 1
ATOM 1480 O O . LYS A 1 187 ? 29.561 2.214 -63.288 1.00 88.75 187 LYS A O 1
ATOM 1485 N N . TYR A 1 188 ? 27.774 2.734 -64.536 1.00 90.88 188 TYR A N 1
ATOM 1486 C CA . TYR A 1 188 ? 27.053 3.415 -63.460 1.00 90.88 188 TYR A CA 1
ATOM 1487 C C . TYR A 1 188 ? 26.723 2.468 -62.300 1.00 90.88 188 TYR A C 1
ATOM 1489 O O . TYR A 1 188 ? 27.032 2.791 -61.153 1.00 90.88 188 TYR A O 1
ATOM 1497 N N . TYR A 1 189 ? 26.138 1.298 -62.576 1.00 92.19 189 TYR A N 1
ATOM 1498 C CA . TYR A 1 189 ? 25.793 0.338 -61.524 1.00 92.19 189 TYR A CA 1
ATOM 1499 C C . TYR A 1 189 ? 27.028 -0.221 -60.815 1.00 92.19 189 TYR A C 1
ATOM 1501 O O . TYR A 1 189 ? 26.999 -0.382 -59.596 1.00 92.19 189 TYR A O 1
ATOM 1509 N N . SER A 1 190 ? 28.126 -0.440 -61.542 1.00 90.50 190 SER A N 1
ATOM 1510 C CA . SER A 1 190 ? 29.405 -0.832 -60.944 1.00 90.50 190 SER A CA 1
ATOM 1511 C C . SER A 1 190 ? 29.929 0.232 -59.975 1.00 90.50 190 SER A C 1
ATOM 1513 O O . SER A 1 190 ? 30.209 -0.089 -58.821 1.00 90.50 190 SER A O 1
ATOM 1515 N N . ILE A 1 191 ? 29.973 1.507 -60.386 1.00 89.25 191 ILE A N 1
ATOM 1516 C CA . ILE A 1 191 ? 30.401 2.603 -59.500 1.00 89.25 191 ILE A CA 1
ATOM 1517 C C . ILE A 1 191 ? 29.467 2.727 -58.297 1.00 89.25 191 ILE A C 1
ATOM 1519 O O . ILE A 1 191 ? 29.940 2.846 -57.171 1.00 89.25 191 ILE A O 1
ATOM 1523 N N . LYS A 1 192 ? 28.147 2.661 -58.507 1.00 92.69 192 LYS A N 1
ATOM 1524 C CA . LYS A 1 192 ? 27.166 2.705 -57.417 1.00 92.69 192 LYS A CA 1
ATOM 1525 C C . LYS A 1 192 ? 27.430 1.604 -56.382 1.00 92.69 192 LYS A C 1
ATOM 1527 O O . LYS A 1 192 ? 27.477 1.903 -55.193 1.00 92.69 192 LYS A O 1
ATOM 1532 N N . SER A 1 193 ? 27.645 0.368 -56.834 1.00 93.19 193 SER A N 1
ATOM 1533 C CA . SER A 1 193 ? 27.945 -0.772 -55.961 1.00 93.19 193 SER A CA 1
ATOM 1534 C C . SER A 1 193 ? 29.237 -0.559 -55.164 1.00 93.19 193 SER A C 1
ATOM 1536 O O . SER A 1 193 ? 29.255 -0.785 -53.957 1.00 93.19 193 SER A O 1
ATOM 1538 N N . GLU A 1 194 ? 30.314 -0.091 -55.799 1.00 92.12 194 GLU A N 1
ATOM 1539 C CA . GLU A 1 194 ? 31.590 0.174 -55.114 1.00 92.12 194 GLU A CA 1
ATOM 1540 C C . GLU A 1 194 ? 31.474 1.300 -54.075 1.00 92.12 194 GLU A C 1
ATOM 1542 O O . GLU A 1 194 ? 32.006 1.195 -52.968 1.00 92.12 194 GLU A O 1
ATOM 1547 N N . VAL A 1 195 ? 30.711 2.355 -54.383 1.00 90.81 195 VAL A N 1
ATOM 1548 C CA . VAL A 1 195 ? 30.416 3.436 -53.431 1.00 90.81 195 VAL A CA 1
ATOM 1549 C C . VAL A 1 195 ? 29.624 2.907 -52.231 1.00 90.81 195 VAL A C 1
ATOM 1551 O O . VAL A 1 195 ? 29.974 3.207 -51.089 1.00 90.81 195 VAL A O 1
ATOM 1554 N N . GLU A 1 196 ? 28.598 2.081 -52.451 1.00 93.44 196 GLU A N 1
ATOM 1555 C CA . GLU A 1 196 ? 27.824 1.449 -51.372 1.00 93.44 196 GLU A CA 1
ATOM 1556 C C . GLU A 1 196 ? 28.700 0.541 -50.490 1.00 93.44 196 GLU A C 1
ATOM 1558 O O . GLU A 1 196 ? 28.587 0.573 -49.260 1.00 93.44 196 GLU A O 1
ATOM 1563 N N . ILE A 1 197 ? 29.628 -0.215 -51.089 1.00 93.12 197 ILE A N 1
ATOM 1564 C CA . ILE A 1 197 ? 30.615 -1.030 -50.365 1.00 93.12 197 ILE A CA 1
ATOM 1565 C C . ILE A 1 197 ? 31.542 -0.143 -49.523 1.00 93.12 197 ILE A C 1
ATOM 1567 O O . ILE A 1 197 ? 31.767 -0.442 -48.347 1.00 93.12 197 ILE A O 1
ATOM 1571 N N . GLY A 1 198 ? 32.064 0.949 -50.089 1.00 90.88 198 GLY A N 1
ATOM 1572 C CA . GLY A 1 198 ? 32.917 1.908 -49.381 1.00 90.88 198 GLY A CA 1
ATOM 1573 C C . GLY A 1 198 ? 32.210 2.535 -48.177 1.00 90.88 198 GLY A C 1
ATOM 1574 O O . GLY A 1 198 ? 32.739 2.515 -47.063 1.00 90.88 198 GLY A O 1
ATOM 1575 N N . LEU A 1 199 ? 30.969 2.993 -48.361 1.00 89.31 199 LEU A N 1
ATOM 1576 C CA . LEU A 1 199 ? 30.138 3.535 -47.282 1.00 89.31 199 LEU A CA 1
ATOM 1577 C C . LEU A 1 199 ? 29.862 2.493 -46.190 1.00 89.31 199 LEU A C 1
ATOM 1579 O O . LEU A 1 199 ? 29.938 2.808 -45.000 1.00 89.31 199 LEU A O 1
ATOM 1583 N N . LYS A 1 200 ? 29.597 1.237 -46.571 1.00 91.50 200 LYS A N 1
ATOM 1584 C CA . LYS A 1 200 ? 29.418 0.136 -45.616 1.00 91.50 200 LYS A CA 1
ATOM 1585 C C . LYS A 1 200 ? 30.693 -0.129 -44.815 1.00 91.50 200 LYS A C 1
ATOM 1587 O O . LYS A 1 200 ? 30.603 -0.324 -43.608 1.00 91.50 200 LYS A O 1
ATOM 1592 N N . LYS A 1 201 ? 31.873 -0.088 -45.445 1.00 91.94 201 LYS A N 1
ATOM 1593 C CA . LYS A 1 201 ? 33.169 -0.234 -44.756 1.00 91.94 201 LYS A CA 1
ATOM 1594 C C . LYS A 1 201 ? 33.402 0.887 -43.742 1.00 91.94 201 LYS A C 1
ATOM 1596 O O . LYS A 1 201 ? 33.710 0.584 -42.594 1.00 91.94 201 LYS A O 1
ATOM 1601 N N . ILE A 1 202 ? 33.183 2.149 -44.125 1.00 89.56 202 ILE A N 1
ATOM 1602 C CA . ILE A 1 202 ? 33.304 3.300 -43.209 1.00 89.56 202 ILE A CA 1
ATOM 1603 C C . ILE A 1 202 ? 32.352 3.138 -42.016 1.00 89.56 202 ILE A C 1
ATOM 1605 O O . ILE A 1 202 ? 32.757 3.276 -40.861 1.00 89.56 202 ILE A O 1
ATOM 1609 N N . ARG A 1 203 ? 31.089 2.776 -42.278 1.00 89.31 203 ARG A N 1
ATOM 1610 C CA . ARG A 1 203 ? 30.100 2.535 -41.221 1.00 89.31 203 ARG A CA 1
ATOM 1611 C C . ARG A 1 203 ? 30.540 1.410 -40.283 1.00 89.31 203 ARG A C 1
ATOM 1613 O O . ARG A 1 203 ? 30.465 1.560 -39.070 1.00 89.31 203 ARG A O 1
ATOM 1620 N N . ASN A 1 204 ? 31.027 0.307 -40.830 1.00 89.00 204 ASN A N 1
ATOM 1621 C CA . ASN A 1 204 ? 31.477 -0.841 -40.052 1.00 89.00 204 ASN A CA 1
ATOM 1622 C C . ASN A 1 204 ? 32.683 -0.520 -39.157 1.00 89.00 204 ASN A C 1
ATOM 1624 O O . ASN A 1 204 ? 32.715 -0.953 -38.008 1.00 89.00 204 ASN A O 1
ATOM 1628 N N . LEU A 1 205 ? 33.637 0.271 -39.658 1.00 89.56 205 LEU A N 1
ATOM 1629 C CA . LEU A 1 205 ? 34.781 0.750 -38.876 1.00 89.56 205 LEU A CA 1
ATOM 1630 C C . LEU A 1 205 ? 34.351 1.689 -37.744 1.00 89.56 205 LEU A C 1
ATOM 1632 O O . LEU A 1 205 ? 34.931 1.657 -36.663 1.00 89.56 205 LEU A O 1
ATOM 1636 N N . SER A 1 206 ? 33.312 2.493 -37.973 1.00 89.00 206 SER A N 1
ATOM 1637 C CA . SER A 1 206 ? 32.835 3.488 -37.008 1.00 89.00 206 SER A CA 1
ATOM 1638 C C . SER A 1 206 ? 31.962 2.880 -35.901 1.00 89.00 206 SER A C 1
ATOM 1640 O O . SER A 1 206 ? 32.144 3.198 -34.730 1.00 89.00 206 SER A O 1
ATOM 1642 N N . PHE A 1 207 ? 31.035 1.983 -36.250 1.00 86.75 207 PHE A N 1
ATOM 1643 C CA . PHE A 1 207 ? 29.969 1.501 -35.356 1.00 86.75 207 PHE A CA 1
ATOM 1644 C C . PHE A 1 207 ? 30.219 0.110 -34.747 1.00 86.75 207 PHE A C 1
ATOM 1646 O O . PHE A 1 207 ? 29.283 -0.525 -34.276 1.00 86.75 207 PHE A O 1
ATOM 1653 N N . ASP A 1 208 ? 31.454 -0.406 -34.768 1.00 79.62 208 ASP A N 1
ATOM 1654 C CA . ASP A 1 208 ? 31.801 -1.688 -34.116 1.00 79.62 208 ASP A CA 1
ATOM 1655 C C . ASP A 1 208 ? 30.851 -2.850 -34.497 1.00 79.62 208 ASP A C 1
ATOM 1657 O O . ASP A 1 208 ? 30.533 -3.710 -33.679 1.00 79.62 208 ASP A O 1
ATOM 1661 N N . TYR A 1 209 ? 30.329 -2.827 -35.732 1.00 75.50 209 TYR A N 1
ATOM 1662 C CA . TYR A 1 209 ? 29.353 -3.782 -36.281 1.00 75.50 209 TYR A CA 1
ATOM 1663 C C . TYR A 1 209 ? 28.054 -3.976 -35.478 1.00 75.50 209 TYR A C 1
ATOM 1665 O O . TYR A 1 209 ? 27.296 -4.906 -35.761 1.00 75.50 209 TYR A O 1
ATOM 1673 N N . ARG A 1 210 ? 27.748 -3.104 -34.513 1.00 77.12 210 ARG A N 1
ATOM 1674 C CA . ARG A 1 210 ? 26.531 -3.197 -33.702 1.00 77.12 210 ARG A CA 1
ATOM 1675 C C . ARG A 1 210 ? 25.514 -2.144 -34.130 1.00 77.12 210 ARG A C 1
ATOM 1677 O O . ARG A 1 210 ? 25.836 -1.054 -34.599 1.00 77.12 210 ARG A O 1
ATOM 1684 N N . LYS A 1 211 ? 24.239 -2.495 -34.002 1.00 80.06 211 LYS A N 1
ATOM 1685 C CA . LYS A 1 211 ? 23.123 -1.560 -34.133 1.00 80.06 211 LYS A CA 1
ATOM 1686 C C . LYS A 1 211 ? 22.450 -1.522 -32.774 1.00 80.06 211 LYS A C 1
ATOM 1688 O O . LYS A 1 211 ? 21.986 -2.557 -32.313 1.00 80.06 211 LYS A O 1
ATOM 1693 N N . ILE A 1 212 ? 22.429 -0.355 -32.142 1.00 83.44 212 ILE A N 1
ATOM 1694 C CA . ILE A 1 212 ? 21.631 -0.161 -30.934 1.00 83.44 212 ILE A CA 1
ATOM 1695 C C . ILE A 1 212 ? 20.214 0.190 -31.358 1.00 83.44 212 ILE A C 1
ATOM 1697 O O . ILE A 1 212 ? 20.002 0.980 -32.283 1.00 83.44 212 ILE A O 1
ATOM 1701 N N . HIS A 1 213 ? 19.259 -0.432 -30.687 1.00 90.12 213 HIS A N 1
ATOM 1702 C CA . HIS A 1 213 ? 17.848 -0.135 -30.795 1.00 90.12 213 HIS A CA 1
ATOM 1703 C C . HIS A 1 213 ? 17.270 -0.085 -29.383 1.00 90.12 213 HIS A C 1
ATOM 1705 O O . HIS A 1 213 ? 17.698 -0.855 -28.526 1.00 90.12 213 HIS A O 1
ATOM 1711 N N . PHE A 1 214 ? 16.350 0.844 -29.151 1.00 90.50 214 PHE A N 1
ATOM 1712 C CA . PHE A 1 214 ? 15.561 0.904 -27.932 1.00 90.50 214 PHE A CA 1
ATOM 1713 C C . PHE A 1 214 ? 14.109 0.703 -28.342 1.00 90.50 214 PHE A C 1
ATOM 1715 O O . PHE A 1 214 ? 13.557 1.539 -29.060 1.00 90.50 214 PHE A O 1
ATOM 1722 N N . ASP A 1 215 ? 13.539 -0.412 -27.907 1.00 90.75 215 ASP A N 1
ATOM 1723 C CA . ASP A 1 215 ? 12.123 -0.709 -28.044 1.00 90.75 215 ASP A CA 1
ATOM 1724 C C . ASP A 1 215 ? 11.425 -0.235 -26.772 1.00 90.75 215 ASP A C 1
ATOM 1726 O O . ASP A 1 215 ? 11.675 -0.750 -25.680 1.00 90.75 215 ASP A O 1
ATOM 1730 N N . ALA A 1 216 ? 10.580 0.787 -26.900 1.00 86.94 216 ALA A N 1
ATOM 1731 C CA . ALA A 1 216 ? 9.760 1.224 -25.783 1.00 86.94 216 ALA A CA 1
ATOM 1732 C C . ALA A 1 216 ? 8.738 0.125 -25.463 1.00 86.94 216 ALA A C 1
ATOM 1734 O O . ALA A 1 216 ? 8.032 -0.350 -26.350 1.00 86.94 216 ALA A O 1
ATOM 1735 N N . CYS A 1 217 ? 8.656 -0.276 -24.196 1.00 82.44 217 CYS A N 1
ATOM 1736 C CA . CYS A 1 217 ? 7.649 -1.234 -23.765 1.00 82.44 217 CYS A CA 1
ATOM 1737 C C . CYS A 1 217 ? 6.276 -0.546 -23.752 1.00 82.44 217 CYS A C 1
ATOM 1739 O O . CYS A 1 217 ? 6.078 0.408 -23.003 1.00 82.44 217 CYS A O 1
ATOM 1741 N N . GLU A 1 218 ? 5.342 -1.012 -24.583 1.00 86.12 218 GLU A N 1
ATOM 1742 C CA . GLU A 1 218 ? 3.976 -0.466 -24.668 1.00 86.12 218 GLU A CA 1
ATOM 1743 C C . GLU A 1 218 ? 3.023 -1.044 -23.606 1.00 86.12 218 GLU A C 1
ATOM 1745 O O . GLU A 1 218 ? 1.869 -0.632 -23.522 1.00 86.12 218 GLU A O 1
ATOM 1750 N N . SER A 1 219 ? 3.471 -2.011 -22.799 1.00 82.56 219 SER A N 1
ATOM 1751 C CA . SER A 1 219 ? 2.623 -2.647 -21.789 1.00 82.56 219 SER A CA 1
ATOM 1752 C C . SER A 1 219 ? 2.233 -1.666 -20.683 1.00 82.56 219 SER A C 1
ATOM 1754 O O . SER A 1 219 ? 3.100 -1.067 -20.041 1.00 82.56 219 SER A O 1
ATOM 1756 N N . GLU A 1 220 ? 0.931 -1.557 -20.418 1.00 85.94 220 GLU A N 1
ATOM 1757 C CA . GLU A 1 220 ? 0.410 -0.881 -19.231 1.00 85.94 220 GLU A CA 1
ATOM 1758 C C . GLU A 1 220 ? 0.977 -1.536 -17.961 1.00 85.94 220 GLU A C 1
ATOM 1760 O O . GLU A 1 220 ? 1.139 -2.756 -17.901 1.00 85.94 220 GLU A O 1
ATOM 1765 N N . LEU A 1 221 ? 1.297 -0.731 -16.942 1.00 86.12 221 LEU A N 1
ATOM 1766 C CA . LEU A 1 221 ? 1.724 -1.258 -15.646 1.00 86.12 221 LEU A CA 1
ATOM 1767 C C . LEU A 1 221 ? 0.578 -2.062 -15.025 1.00 86.12 221 LEU A C 1
ATOM 1769 O O . LEU A 1 221 ? -0.537 -1.553 -14.875 1.00 86.12 221 LEU A O 1
ATOM 1773 N N . GLU A 1 222 ? 0.860 -3.305 -14.643 1.00 89.12 222 GLU A N 1
ATOM 1774 C CA . GLU A 1 222 ? -0.114 -4.144 -13.950 1.00 89.12 222 GLU A CA 1
ATOM 1775 C C . GLU A 1 222 ? -0.501 -3.505 -12.604 1.00 89.12 222 GLU A C 1
ATOM 1777 O O . GLU A 1 222 ? 0.311 -2.864 -11.929 1.00 89.12 222 GLU A O 1
ATOM 1782 N N . LYS A 1 223 ? -1.773 -3.637 -12.205 1.00 80.44 223 LYS A N 1
ATOM 1783 C CA . LYS A 1 223 ? -2.310 -2.968 -11.002 1.00 80.44 223 LYS A CA 1
ATOM 1784 C C . LYS A 1 223 ? -1.643 -3.423 -9.704 1.00 80.44 223 LYS A C 1
ATOM 1786 O O . LYS A 1 223 ? -1.667 -2.693 -8.720 1.00 80.44 223 LYS A O 1
ATOM 1791 N N . ASP A 1 224 ? -1.082 -4.620 -9.701 1.00 85.31 224 ASP A N 1
ATOM 1792 C CA . ASP A 1 224 ? -0.375 -5.251 -8.595 1.00 85.31 224 ASP A CA 1
ATOM 1793 C C . ASP A 1 224 ? 1.136 -4.976 -8.607 1.00 85.31 224 ASP A C 1
ATOM 1795 O O . ASP A 1 224 ? 1.837 -5.436 -7.708 1.00 85.31 224 ASP A O 1
ATOM 1799 N N . PHE A 1 225 ? 1.640 -4.158 -9.540 1.00 87.88 225 PHE A N 1
ATOM 1800 C CA . PHE A 1 225 ? 3.049 -3.754 -9.591 1.00 87.88 225 PHE A CA 1
ATOM 1801 C C . PHE A 1 225 ? 3.548 -3.124 -8.275 1.00 87.88 225 PHE A C 1
ATOM 1803 O O . PHE A 1 225 ? 4.705 -3.308 -7.888 1.00 87.88 225 PHE A O 1
ATOM 1810 N N . LEU A 1 226 ? 2.665 -2.405 -7.570 1.00 87.12 226 LEU A N 1
ATOM 1811 C CA . LEU A 1 226 ? 2.928 -1.833 -6.243 1.00 87.12 226 LEU A CA 1
ATOM 1812 C C . LEU A 1 226 ? 2.638 -2.804 -5.087 1.00 87.12 226 LEU A C 1
ATOM 1814 O O . LEU A 1 226 ? 3.119 -2.596 -3.977 1.00 87.12 226 LEU A O 1
ATOM 1818 N N . GLY A 1 227 ? 1.858 -3.856 -5.332 1.00 87.44 227 GLY A N 1
ATOM 1819 C CA . GLY A 1 227 ? 1.331 -4.769 -4.322 1.00 87.44 227 GLY A CA 1
ATOM 1820 C C . GLY A 1 227 ? -0.196 -4.851 -4.337 1.00 87.44 227 GLY A C 1
ATOM 1821 O O . GLY A 1 227 ? -0.877 -4.234 -5.153 1.00 87.44 227 GLY A O 1
ATOM 1822 N N . THR A 1 228 ? -0.758 -5.654 -3.434 1.00 89.12 228 THR A N 1
ATOM 1823 C CA . THR A 1 228 ? -2.211 -5.858 -3.308 1.00 89.12 228 THR A CA 1
ATOM 1824 C C . THR A 1 228 ? -2.640 -5.708 -1.855 1.00 89.12 228 THR A C 1
ATOM 1826 O O . THR A 1 228 ? -2.037 -6.301 -0.960 1.00 89.12 228 THR A O 1
ATOM 1829 N N . VAL A 1 229 ? -3.712 -4.949 -1.619 1.00 89.44 229 VAL A N 1
ATOM 1830 C CA . VAL A 1 229 ? -4.355 -4.851 -0.302 1.00 89.44 229 VAL A CA 1
ATOM 1831 C C . VAL A 1 229 ? -5.364 -5.989 -0.156 1.00 89.44 229 VAL A C 1
ATOM 1833 O O . VAL A 1 229 ? -6.310 -6.094 -0.937 1.00 89.44 229 VAL A O 1
ATOM 1836 N N . TYR A 1 230 ? -5.179 -6.837 0.856 1.00 87.19 230 TYR A N 1
ATOM 1837 C CA . TYR A 1 230 ? -6.068 -7.967 1.129 1.00 87.19 230 TYR A CA 1
ATOM 1838 C C . TYR A 1 230 ? -7.029 -7.652 2.273 1.00 87.19 230 TYR A C 1
ATOM 1840 O O . TYR A 1 230 ? -6.615 -7.347 3.390 1.00 87.19 230 TYR A O 1
ATOM 1848 N N . PHE A 1 231 ? -8.326 -7.819 2.024 1.00 83.50 231 PHE A N 1
ATOM 1849 C CA . PHE A 1 231 ? -9.357 -7.704 3.051 1.00 83.50 231 PHE A CA 1
ATOM 1850 C C . PHE A 1 231 ? -9.754 -9.098 3.539 1.00 83.50 231 PHE A C 1
ATOM 1852 O O . PHE A 1 231 ? -10.385 -9.870 2.815 1.00 83.50 231 PHE A O 1
ATOM 1859 N N . LYS A 1 232 ? -9.403 -9.441 4.783 1.00 76.69 232 LYS A N 1
ATOM 1860 C CA . LYS A 1 232 ? -9.866 -10.683 5.412 1.00 76.69 232 LYS A CA 1
ATOM 1861 C C . LYS A 1 232 ? -11.166 -10.421 6.162 1.00 76.69 232 LYS A C 1
ATOM 1863 O O . LYS A 1 232 ? -11.163 -9.845 7.246 1.00 76.69 232 LYS A O 1
ATOM 1868 N N . ASN A 1 233 ? -12.280 -10.901 5.615 1.00 68.50 233 ASN A N 1
ATOM 1869 C CA . ASN A 1 233 ? -13.557 -10.887 6.321 1.00 68.50 233 ASN A CA 1
ATOM 1870 C C . ASN A 1 233 ? -13.506 -11.870 7.497 1.00 68.50 233 ASN A C 1
ATOM 1872 O O . ASN A 1 233 ? -13.696 -13.077 7.333 1.00 68.50 233 ASN A O 1
ATOM 1876 N N . LEU A 1 234 ? -13.264 -11.355 8.701 1.00 67.50 234 LEU A N 1
ATOM 1877 C CA . LEU A 1 234 ? -13.450 -12.116 9.930 1.00 67.50 234 LEU A CA 1
ATOM 1878 C C . LEU A 1 234 ? -14.959 -12.320 10.118 1.00 67.50 234 LEU A C 1
ATOM 1880 O O . LEU A 1 234 ? -15.669 -11.419 10.563 1.00 67.50 234 LEU A O 1
ATOM 1884 N N . LYS A 1 235 ? -15.482 -13.487 9.711 1.00 66.81 235 LYS A N 1
ATOM 1885 C CA . LYS A 1 235 ? -16.898 -13.823 9.917 1.00 66.81 235 LYS A CA 1
ATOM 1886 C C . LYS A 1 235 ? -17.232 -13.668 11.402 1.00 66.81 235 LYS A C 1
ATOM 1888 O O . LYS A 1 235 ? -16.592 -14.277 12.259 1.00 66.81 235 LYS A O 1
ATOM 1893 N N . LYS A 1 236 ? -18.256 -12.869 11.698 1.00 49.31 236 LYS A N 1
ATOM 1894 C CA . LYS A 1 236 ? -18.792 -12.677 13.047 1.00 49.31 236 LYS A CA 1
ATOM 1895 C C . LYS A 1 236 ? -19.413 -14.002 13.507 1.00 49.31 236 LYS A C 1
ATOM 1897 O O . LYS A 1 236 ? -20.554 -14.289 13.160 1.00 49.31 236 LYS A O 1
ATOM 1902 N N . LYS A 1 237 ? -18.661 -14.838 14.232 1.00 52.06 237 LYS A N 1
ATOM 1903 C CA . LYS A 1 237 ? -19.224 -16.048 14.853 1.00 52.06 237 LYS A CA 1
ATOM 1904 C C . LYS A 1 237 ? -20.247 -15.617 15.903 1.00 52.06 237 LYS A C 1
ATOM 1906 O O . LYS A 1 237 ? -19.950 -14.798 16.774 1.00 52.06 237 LYS A O 1
ATOM 1911 N N . ASN A 1 238 ? -21.465 -16.138 15.804 1.00 53.41 238 ASN A N 1
ATOM 1912 C CA . ASN A 1 238 ? -22.506 -15.865 16.779 1.00 53.41 238 ASN A CA 1
ATOM 1913 C C . ASN A 1 238 ? -22.175 -16.644 18.056 1.00 53.41 238 ASN A C 1
ATOM 1915 O O . ASN A 1 238 ? -22.202 -17.868 18.063 1.00 53.41 238 ASN A O 1
ATOM 1919 N N . LEU A 1 239 ? -21.875 -15.949 19.155 1.00 47.81 239 LEU A N 1
ATOM 1920 C CA . LEU A 1 239 ? -21.576 -16.583 20.448 1.00 47.81 239 LEU A CA 1
ATOM 1921 C C . LEU A 1 239 ? -22.708 -17.505 20.941 1.00 47.81 239 LEU A C 1
ATOM 1923 O O . LEU A 1 239 ? -22.464 -18.408 21.735 1.00 47.81 239 LEU A O 1
ATOM 1927 N N . ASN A 1 240 ? -23.942 -17.327 20.454 1.00 61.75 240 ASN A N 1
ATOM 1928 C CA . ASN A 1 240 ? -25.047 -18.232 20.770 1.00 61.75 240 ASN A CA 1
ATOM 1929 C C . ASN A 1 240 ? -24.929 -19.612 20.101 1.00 61.75 240 ASN A C 1
ATOM 1931 O O . ASN A 1 240 ? -25.548 -20.553 20.590 1.00 61.75 240 ASN A O 1
ATOM 1935 N N . GLU A 1 241 ? -24.123 -19.753 19.047 1.00 53.94 241 GLU A N 1
ATOM 1936 C CA . GLU A 1 241 ? -23.814 -21.040 18.406 1.00 53.94 241 GLU A CA 1
ATOM 1937 C C . GLU A 1 241 ? -22.812 -21.873 19.231 1.00 53.94 241 GLU A C 1
ATOM 1939 O O . GLU A 1 241 ? -22.683 -23.071 19.010 1.00 53.94 241 GLU A O 1
ATOM 1944 N N . LEU A 1 242 ? -22.154 -21.278 20.238 1.00 46.16 242 LEU A N 1
ATOM 1945 C CA . LEU A 1 242 ? -21.168 -21.937 21.113 1.00 46.16 242 LEU A CA 1
ATOM 1946 C C . LEU A 1 242 ? -21.775 -22.541 22.398 1.00 46.16 242 LEU A C 1
ATOM 1948 O O . LEU A 1 242 ? -21.046 -22.998 23.274 1.00 46.16 242 LEU A O 1
ATOM 1952 N N . LYS A 1 243 ? -23.107 -22.548 22.553 1.00 45.31 243 LYS A N 1
ATOM 1953 C CA . LYS A 1 243 ? -23.783 -22.933 23.812 1.00 45.31 243 LYS A CA 1
ATOM 1954 C C . LYS A 1 243 ? -23.839 -24.434 24.114 1.00 45.31 243 LYS A C 1
ATOM 1956 O O . LYS A 1 243 ? -24.353 -24.796 25.171 1.00 45.31 243 LYS A O 1
ATOM 1961 N N . GLN A 1 244 ? -23.342 -25.313 23.244 1.00 45.75 244 GLN A N 1
ATOM 1962 C CA . GLN A 1 244 ? -23.272 -26.737 23.578 1.00 45.75 244 GLN A CA 1
ATOM 1963 C C . GLN A 1 244 ? -21.894 -27.092 24.156 1.00 45.75 244 GLN A C 1
ATOM 1965 O O . GLN A 1 244 ? -20.897 -26.968 23.445 1.00 45.75 244 GLN A O 1
ATOM 1970 N N . PRO A 1 245 ? -21.805 -27.552 25.421 1.00 38.72 245 PRO A N 1
ATOM 1971 C CA . PRO A 1 245 ? -20.571 -28.117 25.944 1.00 38.72 245 PRO A CA 1
ATOM 1972 C C . PRO A 1 245 ? -20.277 -29.414 25.187 1.00 38.72 245 PRO A C 1
ATOM 1974 O O . PRO A 1 245 ? -20.958 -30.424 25.369 1.00 38.72 245 PRO A O 1
ATOM 1977 N N . ILE A 1 246 ? -19.269 -29.386 24.318 1.00 43.94 246 ILE A N 1
ATOM 1978 C CA . ILE A 1 246 ? -18.803 -30.582 23.619 1.00 43.94 246 ILE A CA 1
ATOM 1979 C C . ILE A 1 246 ? -18.068 -31.447 24.650 1.00 43.94 246 ILE A C 1
ATOM 1981 O O . ILE A 1 246 ? -16.908 -31.195 24.973 1.00 43.94 246 ILE A O 1
ATOM 1985 N N . LYS A 1 247 ? -18.757 -32.457 25.195 1.00 34.50 247 LYS A N 1
ATOM 1986 C CA . LYS A 1 247 ? -18.119 -33.545 25.943 1.00 34.50 247 LYS A CA 1
ATOM 1987 C C . LYS A 1 247 ? -17.307 -34.376 24.957 1.00 34.50 247 LYS A C 1
ATOM 1989 O O . LYS A 1 247 ? -17.884 -35.057 24.117 1.00 34.50 247 LYS A O 1
ATOM 1994 N N . VAL A 1 248 ? -15.987 -34.323 25.074 1.00 40.53 248 VAL A N 1
ATOM 1995 C CA . VAL A 1 248 ? -15.102 -35.295 24.430 1.00 40.53 248 VAL A CA 1
ATOM 1996 C C . VAL A 1 248 ? -14.578 -36.207 25.529 1.00 40.53 248 VAL A C 1
ATOM 1998 O O . VAL A 1 248 ? -14.048 -35.728 26.532 1.00 40.53 248 VAL A O 1
ATOM 2001 N N . ASP A 1 249 ? -14.821 -37.504 25.371 1.00 38.56 249 ASP A N 1
ATOM 2002 C CA . ASP A 1 249 ? -14.313 -38.548 26.253 1.00 38.56 249 ASP A CA 1
ATOM 2003 C C . ASP A 1 249 ? -12.857 -38.844 25.872 1.00 38.56 249 ASP A C 1
ATOM 2005 O O . ASP A 1 249 ? -12.557 -39.116 24.711 1.00 38.56 249 ASP A O 1
ATOM 2009 N N . PHE A 1 250 ? -11.949 -38.728 26.839 1.00 40.84 250 PHE A N 1
ATOM 2010 C CA . PHE A 1 250 ? -10.505 -38.904 26.650 1.00 40.84 250 PHE A CA 1
ATOM 2011 C C . PHE A 1 250 ? -9.984 -40.183 27.319 1.00 40.84 250 PHE A C 1
ATOM 2013 O O . PHE A 1 250 ? -8.786 -40.311 27.568 1.00 40.84 250 PHE A O 1
ATOM 2020 N N . SER A 1 251 ? -10.871 -41.121 27.654 1.00 41.28 251 SER A N 1
ATOM 2021 C CA . SER A 1 251 ? -10.521 -42.299 28.451 1.00 41.28 251 SER A CA 1
ATOM 2022 C C . SER A 1 251 ? -9.698 -43.370 27.720 1.00 41.28 251 SER A C 1
ATOM 2024 O O . SER A 1 251 ? -9.142 -44.232 28.397 1.00 41.28 251 SER A O 1
ATOM 2026 N N . GLU A 1 252 ? -9.525 -43.309 26.394 1.00 38.84 252 GLU A N 1
ATOM 2027 C CA . GLU A 1 252 ? -8.930 -44.436 25.648 1.00 38.84 252 GLU A CA 1
ATOM 2028 C C . GLU A 1 252 ? -7.513 -44.254 25.080 1.00 38.84 252 GLU A C 1
ATOM 2030 O O . GLU A 1 252 ? -6.997 -45.199 24.491 1.00 38.84 252 GLU A O 1
ATOM 2035 N N . MET A 1 253 ? -6.812 -43.126 25.248 1.00 36.81 253 MET A N 1
ATOM 2036 C CA . MET A 1 253 ? -5.513 -42.973 24.558 1.00 36.81 253 MET A CA 1
ATOM 2037 C C . MET A 1 253 ? -4.399 -42.363 25.402 1.00 36.81 253 MET A C 1
ATOM 2039 O O . MET A 1 253 ? -4.064 -41.193 25.251 1.00 36.81 253 MET A O 1
ATOM 2043 N N . PHE A 1 254 ? -3.740 -43.198 26.210 1.00 40.16 254 PHE A N 1
ATOM 2044 C CA . PHE A 1 254 ? -2.330 -43.008 26.560 1.00 40.16 254 PHE A CA 1
ATOM 2045 C C . PHE A 1 254 ? -1.620 -44.349 26.725 1.00 40.16 254 PHE A C 1
ATOM 2047 O O . PHE A 1 254 ? -2.144 -45.209 27.421 1.00 40.16 254 PHE A O 1
ATOM 2054 N N . LEU A 1 255 ? -0.440 -44.455 26.094 1.00 39.34 255 LEU A N 1
ATOM 2055 C CA . LEU A 1 255 ? 0.765 -45.286 26.335 1.00 39.34 255 LEU A CA 1
ATOM 2056 C C . LEU A 1 255 ? 1.504 -45.291 24.965 1.00 39.34 255 LEU A C 1
ATOM 2058 O O . LEU A 1 255 ? 0.882 -45.626 23.971 1.00 39.34 255 LEU A O 1
ATOM 2062 N N . GLU A 1 256 ? 2.749 -44.860 24.728 1.00 44.78 256 GLU A N 1
ATOM 2063 C CA . GLU A 1 256 ? 3.962 -44.644 25.525 1.00 44.78 256 GLU A CA 1
ATOM 2064 C C . GLU A 1 256 ? 4.873 -43.549 24.890 1.00 44.78 256 GLU A C 1
ATOM 2066 O O . GLU A 1 256 ? 4.663 -43.114 23.764 1.00 44.78 256 GLU A O 1
ATOM 2071 N N . LYS A 1 257 ? 5.891 -43.117 25.658 1.00 48.69 257 LYS A N 1
ATOM 2072 C CA . LYS A 1 257 ? 7.099 -42.306 25.350 1.00 48.69 257 LYS A CA 1
ATOM 2073 C C . LYS A 1 257 ? 7.124 -41.421 24.086 1.00 48.69 257 LYS A C 1
ATOM 2075 O O . LYS A 1 257 ? 7.368 -41.864 22.971 1.00 48.69 257 LYS A O 1
ATOM 2080 N N . GLY A 1 258 ? 7.095 -40.113 24.355 1.00 48.62 258 GLY A N 1
ATOM 2081 C CA . GLY A 1 258 ? 7.034 -39.027 23.377 1.00 48.62 258 GLY A CA 1
ATOM 2082 C C . GLY A 1 258 ? 5.649 -38.402 23.437 1.00 48.62 258 GLY A C 1
ATOM 2083 O O . GLY A 1 258 ? 4.870 -38.542 22.503 1.00 48.62 258 GLY A O 1
ATOM 2084 N N . SER A 1 259 ? 5.288 -37.803 24.576 1.00 43.94 259 SER A N 1
ATOM 2085 C CA . SER A 1 259 ? 3.915 -37.351 24.779 1.00 43.94 259 SER A CA 1
ATOM 2086 C C . SER A 1 259 ? 3.629 -36.119 23.928 1.00 43.94 259 SER A C 1
ATOM 2088 O O . SER A 1 259 ? 4.101 -35.011 24.191 1.00 43.94 259 SER A O 1
ATOM 2090 N N . ILE A 1 260 ? 2.829 -36.333 22.889 1.00 45.00 260 ILE A N 1
ATOM 2091 C CA . ILE A 1 260 ? 2.131 -35.269 22.187 1.00 45.00 260 ILE A CA 1
ATOM 2092 C C . ILE A 1 260 ? 1.044 -34.759 23.137 1.00 45.00 260 ILE A C 1
ATOM 2094 O O . ILE A 1 260 ? 0.169 -35.514 23.559 1.00 45.00 260 ILE A O 1
ATOM 2098 N N . LYS A 1 261 ? 1.113 -33.482 23.508 1.00 49.59 261 LYS A N 1
ATOM 2099 C CA . LYS A 1 261 ? 0.041 -32.807 24.237 1.00 49.59 261 LYS A CA 1
ATOM 2100 C C . LYS A 1 261 ? -0.863 -32.110 23.235 1.00 49.59 261 LYS A C 1
ATOM 2102 O O . LYS A 1 261 ? -0.411 -31.244 22.491 1.00 49.59 261 LYS A O 1
ATOM 2107 N N . PHE A 1 262 ? -2.134 -32.479 23.255 1.00 45.41 262 PHE A N 1
ATOM 2108 C CA . PHE A 1 262 ? -3.182 -31.789 22.521 1.00 45.41 262 PHE A CA 1
ATOM 2109 C C . PHE A 1 262 ? -3.849 -30.805 23.471 1.00 45.41 262 PHE A C 1
ATOM 2111 O O . PHE A 1 262 ? -4.498 -31.211 24.432 1.00 45.41 262 PHE A O 1
ATOM 2118 N N . ASN A 1 263 ? -3.687 -29.512 23.213 1.00 51.22 263 ASN A N 1
ATOM 2119 C CA . ASN A 1 263 ? -4.430 -28.482 23.924 1.00 51.22 263 ASN A CA 1
ATOM 2120 C C . ASN A 1 263 ? -5.493 -27.938 22.974 1.00 51.22 263 ASN A C 1
ATOM 2122 O O . ASN A 1 263 ? -5.172 -27.267 21.993 1.00 51.22 263 ASN A O 1
ATOM 2126 N N . LYS A 1 264 ? -6.759 -28.261 23.243 1.00 46.12 264 LYS A N 1
ATOM 2127 C CA . LYS A 1 264 ? -7.886 -27.701 22.500 1.00 46.12 264 LYS A CA 1
ATOM 2128 C C . LYS A 1 264 ? -8.138 -26.285 23.010 1.00 46.12 264 LYS A C 1
ATOM 2130 O O . LYS A 1 264 ? -8.377 -26.095 24.198 1.00 46.12 264 LYS A O 1
ATOM 2135 N N . LEU A 1 265 ? -8.042 -25.308 22.119 1.00 46.81 265 LEU A N 1
ATOM 2136 C CA . LEU A 1 265 ? -8.363 -23.919 22.412 1.00 46.81 265 LEU A CA 1
ATOM 2137 C C . LEU A 1 265 ? -9.878 -23.709 22.353 1.00 46.81 265 LEU A C 1
ATOM 2139 O O . LEU A 1 265 ? -10.588 -24.390 21.609 1.00 46.81 265 LEU A O 1
ATOM 2143 N N . ASP A 1 266 ? -10.363 -22.703 23.079 1.00 43.03 266 ASP A N 1
ATOM 2144 C CA . ASP A 1 266 ? -11.792 -22.372 23.191 1.00 43.03 266 ASP A CA 1
ATOM 2145 C C . ASP A 1 266 ? -12.467 -22.053 21.840 1.00 43.03 266 ASP A C 1
ATOM 2147 O O . ASP A 1 266 ? -13.691 -22.057 21.726 1.00 43.03 266 ASP A O 1
ATOM 2151 N N . ASN A 1 267 ? -11.680 -21.793 20.791 1.00 46.16 267 ASN A N 1
ATOM 2152 C CA . ASN A 1 267 ? -12.154 -21.500 19.439 1.00 46.16 267 ASN A CA 1
ATOM 2153 C C . ASN A 1 267 ? -12.273 -22.732 18.516 1.00 46.16 267 ASN A C 1
ATOM 2155 O O . ASN A 1 267 ? -12.635 -22.563 17.349 1.00 46.16 267 ASN A O 1
ATOM 2159 N N . GLY A 1 268 ? -11.987 -23.938 19.021 1.00 46.53 268 GLY A N 1
ATOM 2160 C CA . GLY A 1 268 ? -12.018 -25.190 18.258 1.00 46.53 268 GLY A CA 1
ATOM 2161 C C . GLY A 1 268 ? -10.691 -25.568 17.597 1.00 46.53 268 GLY A C 1
ATOM 2162 O O . GLY A 1 268 ? -10.584 -26.665 17.059 1.00 46.53 268 GLY A O 1
ATOM 2163 N N . ASN A 1 269 ? -9.668 -24.714 17.676 1.00 45.50 269 ASN A N 1
ATOM 2164 C CA . ASN A 1 269 ? -8.337 -25.047 17.178 1.00 45.50 269 ASN A CA 1
ATOM 2165 C C . ASN A 1 269 ? -7.613 -25.979 18.153 1.00 45.50 269 ASN A C 1
ATOM 2167 O O . ASN A 1 269 ? -7.823 -25.929 19.368 1.00 45.50 269 ASN A O 1
ATOM 2171 N N . PHE A 1 270 ? -6.697 -26.781 17.623 1.00 49.19 270 PHE A N 1
ATOM 2172 C CA . PHE A 1 270 ? -5.839 -27.642 18.426 1.00 49.19 270 PHE A CA 1
ATOM 2173 C C . PHE A 1 270 ? -4.406 -27.122 18.364 1.00 49.19 270 PHE A C 1
ATOM 2175 O O . PHE A 1 270 ? -3.857 -26.879 17.287 1.00 49.19 270 PHE A O 1
ATOM 2182 N N . ILE A 1 271 ? -3.797 -26.951 19.534 1.00 44.03 271 ILE A N 1
ATOM 2183 C CA . ILE A 1 271 ? -2.353 -26.796 19.655 1.00 44.03 271 ILE A CA 1
ATOM 2184 C C . ILE A 1 271 ? -1.776 -28.181 19.891 1.00 44.03 271 ILE A C 1
ATOM 2186 O O . ILE A 1 271 ? -2.053 -28.816 20.915 1.00 44.03 271 ILE A O 1
ATOM 2190 N N . LEU A 1 272 ? -0.946 -28.616 18.948 1.00 46.44 272 LEU A N 1
ATOM 2191 C CA . LEU A 1 272 ? -0.123 -29.797 19.110 1.00 46.44 272 LEU A CA 1
ATOM 2192 C C . LEU A 1 272 ? 1.222 -29.374 19.700 1.00 46.44 272 LEU A C 1
ATOM 2194 O O . LEU A 1 272 ? 1.983 -28.635 19.072 1.00 46.44 272 LEU A O 1
ATOM 2198 N N . SER A 1 273 ? 1.520 -29.837 20.907 1.00 41.72 273 SER A N 1
ATOM 2199 C CA . SER A 1 273 ? 2.816 -29.618 21.543 1.00 41.72 273 SER A CA 1
ATOM 2200 C C . SER A 1 273 ? 3.533 -30.956 21.670 1.00 41.72 273 SER A C 1
ATOM 2202 O O . SER A 1 273 ? 3.144 -31.797 22.479 1.00 41.72 273 SER A O 1
ATOM 2204 N N . TYR A 1 274 ? 4.584 -31.162 20.877 1.00 42.50 274 TYR A N 1
ATOM 2205 C CA . TYR A 1 274 ? 5.444 -32.339 20.993 1.00 42.50 274 TYR A CA 1
ATOM 2206 C C . TYR A 1 274 ? 6.710 -31.971 21.761 1.00 42.50 274 TYR A C 1
ATOM 2208 O O . TYR A 1 274 ? 7.503 -31.140 21.316 1.00 42.50 274 TYR A O 1
ATOM 2216 N N . ILE A 1 275 ? 6.895 -32.586 22.930 1.00 41.19 275 ILE A N 1
ATOM 2217 C CA . ILE A 1 275 ? 8.100 -32.408 23.740 1.00 41.19 275 ILE A CA 1
ATOM 2218 C C . ILE A 1 275 ? 8.957 -33.659 23.575 1.00 41.19 275 ILE A C 1
ATOM 2220 O O . ILE A 1 275 ? 8.677 -34.708 24.160 1.00 41.19 275 ILE A O 1
ATOM 2224 N N . LYS A 1 276 ? 10.021 -33.547 22.778 1.00 41.62 276 LYS A N 1
ATOM 2225 C CA . LYS A 1 276 ? 11.024 -34.605 22.650 1.00 41.62 276 LYS A CA 1
ATOM 2226 C C . LYS A 1 276 ? 12.048 -34.455 23.770 1.00 41.62 276 LYS A C 1
ATOM 2228 O O . LYS A 1 276 ? 12.935 -33.610 23.698 1.00 41.62 276 LYS A O 1
ATOM 2233 N N . LEU A 1 277 ? 11.941 -35.283 24.807 1.00 39.69 277 LEU A N 1
ATOM 2234 C CA . LEU A 1 277 ? 13.009 -35.414 25.798 1.00 39.69 277 LEU A CA 1
ATOM 2235 C C . LEU A 1 277 ? 14.203 -36.113 25.135 1.00 39.69 277 LEU A C 1
ATOM 2237 O O . LEU A 1 277 ? 14.183 -37.326 24.934 1.00 39.69 277 LEU A O 1
ATOM 2241 N N . ASN A 1 278 ? 15.243 -35.352 24.791 1.00 40.91 278 ASN A N 1
ATOM 2242 C CA . ASN A 1 278 ? 16.533 -35.928 24.418 1.00 40.91 278 ASN A CA 1
ATOM 2243 C C . ASN A 1 278 ? 17.196 -36.492 25.680 1.00 40.91 278 ASN A C 1
ATOM 2245 O O . ASN A 1 278 ? 17.873 -35.780 26.419 1.00 40.91 278 ASN A O 1
ATOM 2249 N N . ILE A 1 279 ? 16.987 -37.782 25.938 1.00 37.94 279 ILE A N 1
ATOM 2250 C CA . ILE A 1 279 ? 17.780 -38.518 26.921 1.00 37.94 279 ILE A CA 1
ATOM 2251 C C . ILE A 1 279 ? 19.056 -38.962 26.204 1.00 37.94 279 ILE A C 1
ATOM 2253 O O . ILE A 1 279 ? 19.093 -40.023 25.585 1.00 37.94 279 ILE A O 1
ATOM 2257 N N . ASN A 1 280 ? 20.100 -38.136 26.263 1.00 39.16 280 ASN A N 1
ATOM 2258 C CA . ASN A 1 280 ? 21.440 -38.600 25.924 1.00 39.16 280 ASN A CA 1
ATOM 2259 C C . ASN A 1 280 ? 21.921 -39.514 27.057 1.00 39.16 280 ASN A C 1
ATOM 2261 O O . ASN A 1 280 ? 22.152 -39.058 28.175 1.00 39.16 280 ASN A O 1
ATOM 2265 N N . TYR A 1 281 ? 22.077 -40.805 26.768 1.00 35.16 281 TYR A N 1
ATOM 2266 C CA . TYR A 1 281 ? 22.930 -41.676 27.571 1.00 35.16 281 TYR A CA 1
ATOM 2267 C C . TYR A 1 281 ? 24.385 -41.264 27.314 1.00 35.16 281 TYR A C 1
ATOM 2269 O O . TYR A 1 281 ? 25.009 -41.717 26.358 1.00 35.16 281 TYR A O 1
ATOM 2277 N N . GLU A 1 282 ? 24.926 -40.370 28.142 1.00 36.94 282 GLU A N 1
ATOM 2278 C CA . GLU A 1 282 ? 26.365 -40.114 28.166 1.00 36.94 282 GLU A CA 1
ATOM 2279 C C . GLU A 1 282 ? 27.075 -41.293 28.844 1.00 36.94 282 GLU A C 1
ATOM 2281 O O . GLU A 1 282 ? 27.091 -41.415 30.069 1.00 36.94 282 GLU A O 1
ATOM 2286 N N . MET A 1 283 ? 27.711 -42.158 28.051 1.00 34.78 283 MET A N 1
ATOM 2287 C CA . MET A 1 283 ? 28.909 -42.841 28.530 1.00 34.78 283 MET A CA 1
ATOM 2288 C C . MET A 1 283 ? 30.074 -41.856 28.421 1.00 34.78 283 MET A C 1
ATOM 2290 O O . MET A 1 283 ? 30.618 -41.665 27.342 1.00 34.78 283 MET A O 1
ATOM 2294 N N . GLY A 1 284 ? 30.391 -41.221 29.553 1.00 40.91 284 GLY A N 1
ATOM 2295 C CA . GLY A 1 284 ? 31.676 -40.610 29.905 1.00 40.91 284 GLY A CA 1
ATOM 2296 C C . GLY A 1 284 ? 32.363 -39.722 28.864 1.00 40.91 284 GLY A C 1
ATOM 2297 O O . GLY A 1 284 ? 33.020 -40.222 27.967 1.00 40.91 284 GLY A O 1
ATOM 2298 N N . TYR A 1 285 ? 32.334 -38.406 29.069 1.00 34.12 285 TYR A N 1
ATOM 2299 C CA . TYR A 1 285 ? 33.514 -37.590 29.403 1.00 34.12 285 TYR A CA 1
ATOM 2300 C C . TYR A 1 285 ? 33.081 -36.123 29.541 1.00 34.12 285 TYR A C 1
ATOM 2302 O O . TYR A 1 285 ? 32.392 -35.575 28.687 1.00 34.12 285 TYR A O 1
ATOM 2310 N N . ASN A 1 286 ? 33.512 -35.497 30.638 1.00 40.88 286 ASN A N 1
ATOM 2311 C CA . ASN A 1 286 ? 33.205 -34.120 31.022 1.00 40.88 286 ASN A CA 1
ATOM 2312 C C . ASN A 1 286 ? 33.434 -33.101 29.897 1.00 40.88 286 ASN A C 1
ATOM 2314 O O . ASN A 1 286 ? 34.576 -32.875 29.493 1.00 40.88 286 ASN A O 1
ATOM 2318 N N . LYS A 1 287 ? 32.370 -32.384 29.521 1.00 37.88 287 LYS A N 1
ATOM 2319 C CA . LYS A 1 287 ? 32.415 -30.956 29.182 1.00 37.88 287 LYS A CA 1
ATOM 2320 C C . LYS A 1 287 ? 31.026 -30.346 29.346 1.00 37.88 287 LYS A C 1
ATOM 2322 O O . LYS A 1 287 ? 30.051 -30.836 28.786 1.00 37.88 287 LYS A O 1
ATOM 2327 N N . GLU A 1 288 ? 30.963 -29.271 30.125 1.00 45.31 288 GLU A N 1
ATOM 2328 C CA . GLU A 1 288 ? 29.768 -28.459 30.338 1.00 45.31 288 GLU A CA 1
ATOM 2329 C C . GLU A 1 288 ? 29.182 -28.021 28.989 1.00 45.31 288 GLU A C 1
ATOM 2331 O O . GLU A 1 288 ? 29.789 -27.243 28.253 1.00 45.31 288 GLU A O 1
ATOM 2336 N N . SER A 1 289 ? 27.999 -28.533 28.652 1.00 35.09 289 SER A N 1
ATOM 2337 C CA . SER A 1 289 ? 27.208 -28.033 27.534 1.00 35.09 289 SER A CA 1
ATOM 2338 C C . SER A 1 289 ? 25.792 -27.720 28.008 1.00 35.09 289 SER A C 1
ATOM 2340 O O . SER A 1 289 ? 25.149 -28.475 28.737 1.00 35.09 289 SER A O 1
ATOM 2342 N N . SER A 1 290 ? 25.340 -26.523 27.646 1.00 39.16 290 SER A N 1
ATOM 2343 C CA . SER A 1 290 ? 24.035 -25.964 27.978 1.00 39.16 290 SER A CA 1
ATOM 2344 C C . SER A 1 290 ? 22.904 -26.876 27.496 1.00 39.16 290 SER A C 1
ATOM 2346 O O . SER A 1 290 ? 22.798 -27.131 26.293 1.00 39.16 290 SER A O 1
ATOM 2348 N N . LYS A 1 291 ? 22.021 -27.298 28.409 1.00 38.25 291 LYS A N 1
ATOM 2349 C CA . LYS A 1 291 ? 20.722 -27.896 28.070 1.00 38.25 291 LYS A CA 1
ATOM 2350 C C . LYS A 1 291 ? 19.957 -26.931 27.158 1.00 38.25 291 LYS A C 1
ATOM 2352 O O . LYS A 1 291 ? 19.702 -25.797 27.556 1.00 38.25 291 LYS A O 1
ATOM 2357 N N . LYS A 1 292 ? 19.606 -27.363 25.946 1.00 40.41 292 LYS A N 1
ATOM 2358 C CA . LYS A 1 292 ? 18.693 -26.634 25.057 1.00 40.41 292 LYS A CA 1
ATOM 2359 C C . LYS A 1 292 ? 17.425 -27.457 24.876 1.00 40.41 292 LYS A C 1
ATOM 2361 O O . LYS A 1 292 ? 17.486 -28.572 24.363 1.00 40.41 292 LYS A O 1
ATOM 2366 N N . ASP A 1 293 ? 16.306 -26.893 25.316 1.00 37.28 293 ASP A N 1
ATOM 2367 C CA . ASP A 1 293 ? 14.972 -27.417 25.049 1.00 37.28 293 ASP A CA 1
ATOM 2368 C C . ASP A 1 293 ? 14.580 -27.067 23.611 1.00 37.28 293 ASP A C 1
ATOM 2370 O O . ASP A 1 293 ? 14.431 -25.896 23.262 1.00 37.28 293 ASP A O 1
ATOM 2374 N N . ASN A 1 294 ? 14.402 -28.087 22.775 1.00 41.09 294 ASN A N 1
ATOM 2375 C CA . ASN A 1 294 ? 13.822 -27.925 21.447 1.00 41.09 294 ASN A CA 1
ATOM 2376 C C . ASN A 1 294 ? 12.324 -28.232 21.560 1.00 41.09 294 ASN A C 1
ATOM 2378 O O . ASN A 1 294 ? 11.940 -29.392 21.719 1.00 41.09 294 ASN A O 1
ATOM 2382 N N . SER A 1 295 ? 11.481 -27.201 21.506 1.00 36.72 295 SER A N 1
ATOM 2383 C CA . SER A 1 295 ? 10.022 -27.352 21.484 1.00 36.72 295 SER A CA 1
ATOM 2384 C C . SER A 1 295 ? 9.477 -26.942 20.118 1.00 36.72 295 SER A C 1
ATOM 2386 O O . SER A 1 295 ? 9.867 -25.911 19.577 1.00 36.72 295 SER A O 1
ATOM 2388 N N . LEU A 1 296 ? 8.595 -27.767 19.551 1.00 39.50 296 LEU A N 1
ATOM 2389 C CA . LEU A 1 296 ? 7.897 -27.491 18.297 1.00 39.50 296 LEU A CA 1
ATOM 2390 C C . LEU A 1 296 ? 6.416 -27.266 18.612 1.00 39.50 296 LEU A C 1
ATOM 2392 O O . LEU A 1 296 ? 5.773 -28.128 19.214 1.00 39.50 296 LEU A O 1
ATOM 2396 N N . THR A 1 297 ? 5.885 -26.115 18.198 1.00 36.81 297 THR A N 1
ATOM 2397 C CA . THR A 1 297 ? 4.459 -25.785 18.323 1.00 36.81 297 THR A CA 1
ATOM 2398 C C . THR A 1 297 ? 3.864 -25.644 16.930 1.00 36.81 297 THR A C 1
ATOM 2400 O O . THR A 1 297 ? 4.323 -24.814 16.146 1.00 36.81 297 THR A O 1
ATOM 2403 N N . VAL A 1 298 ? 2.851 -26.454 16.623 1.00 40.25 298 VAL A N 1
ATOM 2404 C CA . VAL A 1 298 ? 2.099 -26.388 15.362 1.00 40.25 298 VAL A CA 1
ATOM 2405 C C . VAL A 1 298 ? 0.631 -26.146 15.696 1.00 40.25 298 VAL A C 1
ATOM 2407 O O . VAL A 1 298 ? 0.071 -26.810 16.572 1.00 40.25 298 VAL A O 1
ATOM 2410 N N . VAL A 1 299 ? 0.022 -25.169 15.022 1.00 35.34 299 VAL A N 1
ATOM 2411 C CA . VAL A 1 299 ? -1.384 -24.791 15.213 1.00 35.34 299 VAL A CA 1
ATOM 2412 C C . VAL A 1 299 ? -2.197 -25.278 14.021 1.00 35.34 299 VAL A C 1
ATOM 2414 O O . VAL A 1 299 ? -1.859 -24.966 12.878 1.00 35.34 299 VAL A O 1
ATOM 2417 N N . TYR A 1 300 ? -3.261 -26.029 14.303 1.00 35.84 300 TYR A N 1
ATOM 2418 C CA . TYR A 1 300 ? -4.131 -26.631 13.294 1.00 35.84 300 TYR A CA 1
ATOM 2419 C C . TYR A 1 300 ? -5.561 -26.083 13.382 1.00 35.84 300 TYR A C 1
ATOM 2421 O O . TYR A 1 300 ? -6.055 -25.797 14.480 1.00 35.84 300 TYR A O 1
ATOM 2429 N N . GLN A 1 301 ? -6.228 -25.989 12.229 1.00 37.56 301 GLN A N 1
ATOM 2430 C CA . GLN A 1 301 ? -7.651 -25.670 12.092 1.00 37.56 301 GLN A CA 1
ATOM 2431 C C . GLN A 1 301 ? -8.372 -26.825 11.371 1.00 37.56 301 GLN A C 1
ATOM 2433 O O . GLN A 1 301 ? -7.793 -27.469 10.500 1.00 37.56 301 GLN A O 1
ATOM 2438 N N . GLU A 1 302 ? -9.631 -27.103 11.732 1.00 33.47 302 GLU A N 1
ATOM 2439 C CA . GLU A 1 302 ? -10.437 -28.227 11.198 1.00 33.47 302 GLU A CA 1
ATOM 2440 C C . GLU A 1 302 ? -10.650 -28.211 9.667 1.00 33.47 302 GLU A C 1
ATOM 2442 O O . GLU A 1 302 ? -11.105 -29.205 9.114 1.00 33.47 302 GLU A O 1
ATOM 2447 N N . ASP A 1 303 ? -10.300 -27.127 8.968 1.00 38.03 303 ASP A N 1
ATOM 2448 C CA . ASP A 1 303 ? -10.385 -27.007 7.504 1.00 38.03 303 ASP A CA 1
ATOM 2449 C C . ASP A 1 303 ? -9.077 -27.347 6.763 1.00 38.03 303 ASP A C 1
ATOM 2451 O O . ASP A 1 303 ? -8.975 -27.127 5.557 1.00 38.03 303 ASP A O 1
ATOM 2455 N N . GLY A 1 304 ? -8.070 -27.881 7.463 1.00 36.00 304 GLY A N 1
ATOM 2456 C CA . GLY A 1 304 ? -6.820 -28.348 6.855 1.00 36.00 304 GLY A CA 1
ATOM 2457 C C . GLY A 1 304 ? -5.802 -27.246 6.544 1.00 36.00 304 GLY A C 1
ATOM 2458 O O . GLY A 1 304 ? -4.782 -27.523 5.910 1.00 36.00 304 GLY A O 1
ATOM 2459 N N . THR A 1 305 ? -6.029 -26.003 6.986 1.00 38.78 305 THR A N 1
ATOM 2460 C CA . THR A 1 305 ? -5.083 -24.899 6.760 1.00 38.78 305 THR A CA 1
ATOM 2461 C C . THR A 1 305 ? -4.077 -24.715 7.905 1.00 38.78 305 THR A C 1
ATOM 2463 O O . THR A 1 305 ? -4.420 -24.722 9.089 1.00 38.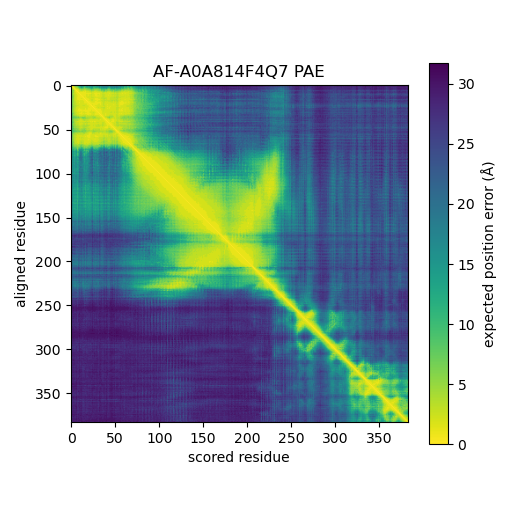78 305 THR A O 1
ATOM 2466 N N . PHE A 1 306 ? -2.798 -24.541 7.544 1.00 42.47 306 PHE A N 1
ATOM 2467 C CA . PHE A 1 306 ? -1.679 -24.398 8.481 1.00 42.47 306 PHE A CA 1
ATOM 2468 C C . PHE A 1 306 ? -1.391 -22.934 8.831 1.00 42.47 306 PHE A C 1
ATOM 2470 O O . PHE A 1 306 ? -1.263 -22.083 7.950 1.00 42.47 306 PHE A O 1
ATOM 2477 N N . PHE A 1 307 ? -1.142 -22.664 10.115 1.00 35.88 307 PHE A N 1
ATOM 2478 C CA . PHE A 1 307 ? -0.529 -21.415 10.568 1.00 35.88 307 PHE A CA 1
ATOM 2479 C C . PHE A 1 307 ? 0.909 -21.666 11.043 1.00 35.88 307 PHE A C 1
ATOM 2481 O O . PHE A 1 307 ? 1.131 -22.206 12.119 1.00 35.88 307 PHE A O 1
ATOM 2488 N N . LYS A 1 308 ? 1.862 -21.258 10.196 1.00 42.09 308 LYS A N 1
ATOM 2489 C CA . LYS A 1 308 ? 3.250 -20.820 10.464 1.00 42.09 308 LYS A CA 1
ATOM 2490 C C . LYS A 1 308 ? 4.041 -21.497 11.610 1.00 42.09 308 LYS A C 1
ATOM 2492 O O . LYS A 1 308 ? 3.722 -21.369 12.785 1.00 42.09 308 LYS A O 1
ATOM 2497 N N . LYS A 1 309 ? 5.211 -22.049 11.257 1.00 40.34 309 LYS A N 1
ATOM 2498 C CA . LYS A 1 309 ? 6.288 -22.476 12.174 1.00 40.34 309 LYS A CA 1
ATOM 2499 C C . LYS A 1 309 ? 6.784 -21.292 13.019 1.00 40.34 309 LYS A C 1
ATOM 2501 O O . LYS A 1 309 ? 7.243 -20.295 12.461 1.00 40.34 309 LYS A O 1
ATOM 2506 N N . ILE A 1 310 ? 6.738 -21.412 14.345 1.00 37.88 310 ILE A N 1
ATOM 2507 C CA . ILE A 1 310 ? 7.425 -20.490 15.259 1.00 37.88 310 ILE A CA 1
ATOM 2508 C C . ILE A 1 310 ? 8.526 -21.285 15.950 1.00 37.88 310 ILE A C 1
ATOM 2510 O O . ILE A 1 310 ? 8.253 -22.165 16.761 1.00 37.88 310 ILE A O 1
ATOM 2514 N N . ASP A 1 311 ? 9.765 -20.984 15.579 1.00 39.06 311 ASP A N 1
ATOM 2515 C CA . ASP A 1 311 ? 10.975 -21.567 16.149 1.00 39.06 311 ASP A CA 1
ATOM 2516 C C . ASP A 1 311 ? 11.749 -20.426 16.829 1.00 39.06 311 ASP A C 1
ATOM 2518 O O . ASP A 1 311 ? 11.987 -19.406 16.171 1.00 39.06 311 ASP A O 1
ATOM 2522 N N . PRO A 1 312 ? 12.120 -20.518 18.118 1.00 33.50 312 PRO A N 1
ATOM 2523 C CA . PRO A 1 312 ? 12.818 -19.422 18.784 1.00 33.50 312 PRO A CA 1
ATOM 2524 C C . PRO A 1 312 ? 14.269 -19.234 18.300 1.00 33.50 312 PRO A C 1
ATOM 2526 O O . PRO A 1 312 ? 14.832 -18.173 18.556 1.00 33.50 312 PRO A O 1
ATOM 2529 N N . TYR A 1 313 ? 14.874 -20.195 17.575 1.00 39.16 313 TYR A N 1
ATOM 2530 C CA . TYR A 1 313 ? 16.240 -20.068 17.030 1.00 39.16 313 TYR A CA 1
ATOM 2531 C C . TYR A 1 313 ? 16.463 -20.896 15.738 1.00 39.16 313 TYR A C 1
ATOM 2533 O O . TYR A 1 313 ? 16.732 -22.096 15.827 1.00 39.16 313 TYR A O 1
ATOM 2541 N N . PRO A 1 314 ? 16.441 -20.306 14.523 1.00 35.09 314 PRO A N 1
ATOM 2542 C CA . PRO A 1 314 ? 16.590 -21.073 13.289 1.00 35.09 314 PRO A CA 1
ATOM 2543 C C . PRO A 1 314 ? 18.071 -21.263 12.929 1.00 35.09 314 PRO A C 1
ATOM 2545 O O . PRO A 1 314 ? 18.795 -20.295 12.713 1.00 35.09 314 PRO A O 1
ATOM 2548 N N . THR A 1 315 ? 18.529 -22.512 12.798 1.00 34.25 315 THR A N 1
ATOM 2549 C CA . THR A 1 315 ? 19.821 -22.816 12.136 1.00 34.25 315 THR A CA 1
ATOM 2550 C C . THR A 1 315 ? 19.702 -23.684 10.881 1.00 34.25 315 THR A C 1
ATOM 2552 O O . THR A 1 315 ? 20.685 -23.810 10.157 1.00 34.25 315 THR A O 1
ATOM 2555 N N . LYS A 1 316 ? 18.512 -24.191 10.526 1.00 40.38 316 LYS A N 1
ATOM 2556 C CA . LYS A 1 316 ? 18.219 -24.784 9.207 1.00 40.38 316 LYS A CA 1
ATOM 2557 C C . LYS A 1 316 ? 16.757 -24.525 8.824 1.00 40.38 316 LYS A C 1
ATOM 2559 O O . LYS A 1 316 ? 15.854 -24.754 9.625 1.00 40.38 316 LYS A O 1
ATOM 2564 N N . PHE A 1 317 ? 16.529 -24.014 7.614 1.00 38.75 317 PHE A N 1
ATOM 2565 C CA . PHE A 1 317 ? 15.187 -23.797 7.070 1.00 38.75 317 PHE A CA 1
ATOM 2566 C C . PHE A 1 317 ? 14.685 -25.095 6.430 1.00 38.75 317 PHE A C 1
ATOM 2568 O O . PHE A 1 317 ? 15.088 -25.438 5.323 1.00 38.75 317 PHE A O 1
ATOM 2575 N N . GLU A 1 318 ? 13.822 -25.803 7.149 1.00 45.09 318 GLU A N 1
ATOM 2576 C CA . GLU A 1 318 ? 12.952 -26.857 6.621 1.00 45.09 318 GLU A CA 1
ATOM 2577 C C . GLU A 1 318 ? 11.527 -26.299 6.587 1.00 45.09 318 GLU A C 1
ATOM 2579 O O . GLU A 1 318 ? 11.028 -25.828 7.620 1.00 45.09 318 GLU A O 1
ATOM 2584 N N . ASN A 1 319 ? 10.897 -26.336 5.411 1.00 47.72 319 ASN A N 1
ATOM 2585 C CA . ASN A 1 319 ? 9.488 -25.996 5.236 1.00 47.72 319 ASN A CA 1
ATOM 2586 C C . ASN A 1 319 ? 8.687 -27.303 5.175 1.00 47.72 319 ASN A C 1
ATOM 2588 O O . ASN A 1 319 ? 8.934 -28.149 4.315 1.00 47.72 319 ASN A O 1
ATOM 2592 N N . ILE A 1 320 ? 7.748 -27.468 6.107 1.00 48.16 320 ILE A N 1
ATOM 2593 C CA . ILE A 1 320 ? 6.780 -28.570 6.096 1.00 48.16 320 ILE A CA 1
ATOM 2594 C C . ILE A 1 320 ? 5.597 -28.104 5.251 1.00 48.16 320 ILE A C 1
ATOM 2596 O O . ILE A 1 320 ? 5.004 -27.070 5.559 1.00 48.16 320 ILE A O 1
ATOM 2600 N N . VAL A 1 321 ? 5.287 -28.841 4.185 1.00 51.81 321 VAL A N 1
ATOM 2601 C CA . VAL A 1 321 ? 4.291 -28.424 3.183 1.00 51.81 321 VAL A CA 1
ATOM 2602 C C . VAL A 1 321 ? 2.911 -29.019 3.468 1.00 51.81 321 VAL A C 1
ATOM 2604 O O . VAL A 1 321 ? 1.909 -28.321 3.339 1.00 51.81 321 VAL A O 1
ATOM 2607 N N . LYS A 1 322 ? 2.841 -30.285 3.899 1.00 50.47 322 LYS A N 1
ATOM 2608 C CA . LYS A 1 322 ? 1.590 -30.972 4.264 1.00 50.47 322 LYS A CA 1
ATOM 2609 C C . LYS A 1 322 ? 1.903 -32.167 5.169 1.00 50.47 322 LYS A C 1
ATOM 2611 O O . LYS A 1 322 ? 2.950 -32.800 5.022 1.00 50.47 322 LYS A O 1
ATOM 2616 N N . ILE A 1 323 ? 0.993 -32.473 6.090 1.00 45.41 323 ILE A N 1
ATOM 2617 C CA . ILE A 1 323 ? 0.980 -33.727 6.854 1.00 45.41 323 ILE A CA 1
ATOM 2618 C C . ILE A 1 323 ? -0.298 -34.456 6.450 1.00 45.41 323 ILE A C 1
ATOM 2620 O O . ILE A 1 323 ? -1.386 -33.895 6.574 1.00 45.41 323 ILE A O 1
ATOM 2624 N N . THR A 1 324 ? -0.152 -35.669 5.931 1.00 53.72 324 THR A N 1
ATOM 2625 C CA . THR A 1 324 ? -1.255 -36.611 5.696 1.00 53.72 324 THR A CA 1
ATOM 2626 C C . THR A 1 324 ? -1.228 -37.684 6.788 1.00 53.72 324 THR A C 1
ATOM 2628 O O . THR A 1 324 ? -0.298 -37.711 7.595 1.00 53.72 324 THR A O 1
ATOM 2631 N N . ASN A 1 325 ? -2.229 -38.568 6.836 1.00 43.25 325 ASN A N 1
ATOM 2632 C CA . ASN A 1 325 ? -2.261 -39.650 7.830 1.00 43.25 325 ASN A CA 1
ATOM 2633 C C . ASN A 1 325 ? -1.040 -40.587 7.734 1.00 43.25 325 ASN A C 1
ATOM 2635 O O . ASN A 1 325 ? -0.642 -41.156 8.749 1.00 43.25 325 ASN A O 1
ATOM 2639 N N . ASP A 1 326 ? -0.413 -40.680 6.557 1.00 38.53 326 ASP A N 1
ATOM 2640 C CA . ASP A 1 326 ? 0.647 -41.654 6.286 1.00 38.53 326 ASP A CA 1
ATOM 2641 C C . ASP A 1 326 ? 2.035 -41.015 6.064 1.00 38.53 326 ASP A C 1
ATOM 2643 O O . ASP A 1 326 ? 3.057 -41.656 6.332 1.00 38.53 326 ASP A O 1
ATOM 2647 N N . PHE A 1 327 ? 2.101 -39.737 5.655 1.00 43.47 327 PHE A N 1
ATOM 2648 C CA . PHE A 1 327 ? 3.360 -39.077 5.280 1.00 43.47 327 PHE A CA 1
ATOM 2649 C C . PHE A 1 327 ? 3.471 -37.606 5.704 1.00 43.47 327 PHE A C 1
ATOM 2651 O O . PHE A 1 327 ? 2.498 -36.845 5.711 1.00 43.47 327 PHE A O 1
ATOM 2658 N N . ILE A 1 328 ? 4.710 -37.193 5.969 1.00 48.09 328 ILE A N 1
ATOM 2659 C CA . ILE A 1 328 ? 5.158 -35.811 6.139 1.00 48.09 328 ILE A CA 1
ATOM 2660 C C . ILE A 1 328 ? 5.950 -35.425 4.890 1.00 48.09 328 ILE A C 1
ATOM 2662 O O . ILE A 1 328 ? 6.922 -36.097 4.539 1.00 48.09 328 ILE A O 1
ATOM 2666 N N . ILE A 1 329 ? 5.556 -34.325 4.247 1.00 53.94 329 ILE A N 1
ATOM 2667 C CA . ILE A 1 329 ? 6.229 -33.820 3.047 1.00 53.94 329 ILE A CA 1
ATOM 2668 C C . ILE A 1 329 ? 7.103 -32.633 3.427 1.00 53.94 329 ILE A C 1
ATOM 2670 O O . ILE A 1 329 ? 6.611 -31.604 3.914 1.00 53.94 329 ILE A O 1
ATOM 2674 N N . ILE A 1 330 ? 8.406 -32.793 3.206 1.00 58.31 330 ILE A N 1
ATOM 2675 C CA . ILE A 1 330 ? 9.429 -31.808 3.548 1.00 58.31 330 ILE A CA 1
ATOM 2676 C C . ILE A 1 330 ? 10.092 -31.337 2.256 1.00 58.31 330 ILE A C 1
ATOM 2678 O O . ILE A 1 330 ? 10.640 -32.135 1.499 1.00 58.31 330 ILE A O 1
ATOM 2682 N N . THR A 1 331 ? 10.073 -30.027 2.006 1.00 49.12 331 THR A N 1
ATOM 2683 C CA . THR A 1 331 ? 10.867 -29.437 0.917 1.00 49.12 331 THR A CA 1
ATOM 2684 C C . THR A 1 331 ? 12.235 -29.038 1.448 1.00 49.12 331 THR A C 1
ATOM 2686 O O . THR A 1 331 ? 12.320 -28.211 2.366 1.00 49.12 331 THR A O 1
ATOM 2689 N N . HIS A 1 332 ? 13.299 -29.574 0.849 1.00 51.25 332 HIS A N 1
ATOM 2690 C CA . HIS A 1 332 ? 14.665 -29.132 1.109 1.00 51.25 332 HIS A CA 1
ATOM 2691 C C . HIS A 1 332 ? 15.113 -28.079 0.086 1.00 51.25 332 HIS A C 1
ATOM 2693 O O . HIS A 1 332 ? 14.658 -28.033 -1.052 1.00 51.25 332 HIS A O 1
ATOM 2699 N N . ARG A 1 333 ? 16.068 -27.227 0.481 1.00 44.00 333 ARG A N 1
ATOM 2700 C CA . ARG A 1 333 ? 16.646 -26.160 -0.364 1.00 44.00 333 ARG A CA 1
ATOM 2701 C C . ARG A 1 333 ? 17.464 -26.672 -1.569 1.00 44.00 333 ARG A C 1
ATOM 2703 O O . ARG A 1 333 ? 18.036 -25.859 -2.287 1.00 44.00 333 ARG A O 1
ATOM 2710 N N . PHE A 1 334 ? 17.560 -27.987 -1.764 1.00 52.66 334 PHE A N 1
ATOM 2711 C CA . PHE A 1 334 ? 18.468 -28.639 -2.710 1.00 52.66 334 PHE A CA 1
ATOM 2712 C C . PHE A 1 334 ? 17.724 -29.513 -3.717 1.00 52.66 334 PHE A C 1
ATOM 2714 O O . PHE A 1 334 ? 18.065 -30.678 -3.873 1.00 52.66 334 PHE A O 1
ATOM 2721 N N . ASN A 1 335 ? 16.738 -28.945 -4.416 1.00 62.59 335 ASN A N 1
ATOM 2722 C CA . ASN A 1 335 ? 16.114 -29.604 -5.568 1.00 62.59 335 ASN A CA 1
ATOM 2723 C C . ASN A 1 335 ? 15.463 -30.964 -5.254 1.00 62.59 335 ASN A C 1
ATOM 2725 O O . ASN A 1 335 ? 15.236 -31.747 -6.166 1.00 62.59 335 ASN A O 1
ATOM 2729 N N . THR A 1 336 ? 15.169 -31.239 -3.979 1.00 59.22 336 THR A N 1
ATOM 2730 C CA . THR A 1 336 ? 14.624 -32.513 -3.510 1.00 59.22 336 THR A CA 1
ATOM 2731 C C . THR A 1 336 ? 13.367 -32.311 -2.671 1.00 59.22 336 THR A C 1
ATOM 2733 O O . THR A 1 336 ? 13.344 -31.532 -1.709 1.00 59.22 336 THR A O 1
ATOM 2736 N N . LEU A 1 337 ? 12.311 -33.038 -3.031 1.00 62.59 337 LEU A N 1
ATOM 2737 C CA . LEU A 1 337 ? 11.111 -33.214 -2.220 1.00 62.59 337 LEU A CA 1
ATOM 2738 C C . LEU A 1 337 ? 11.233 -34.557 -1.503 1.00 62.59 337 LEU A C 1
ATOM 2740 O O . LEU A 1 337 ? 11.291 -35.577 -2.174 1.00 62.59 337 LEU A O 1
ATOM 2744 N N . GLU A 1 338 ? 11.289 -34.571 -0.173 1.00 64.94 338 GLU A N 1
ATOM 2745 C CA . GLU A 1 338 ? 11.372 -35.815 0.596 1.00 64.94 338 GLU A CA 1
ATOM 2746 C C . GLU A 1 338 ? 10.004 -36.193 1.167 1.00 64.94 338 GLU A C 1
ATOM 2748 O O . GLU A 1 338 ? 9.338 -35.388 1.830 1.00 64.94 338 GLU A O 1
ATOM 2753 N N . PHE A 1 339 ? 9.627 -37.453 0.972 1.00 60.88 339 PHE A N 1
ATOM 2754 C CA . PHE A 1 339 ? 8.490 -38.089 1.618 1.00 60.88 339 PHE A CA 1
ATOM 2755 C C . PHE A 1 339 ? 9.018 -38.888 2.795 1.00 60.88 339 PHE A C 1
ATOM 2757 O O . PHE A 1 339 ? 9.861 -39.774 2.641 1.00 60.88 339 PHE A O 1
ATOM 2764 N N . ARG A 1 340 ? 8.554 -38.557 3.995 1.00 59.88 340 ARG A N 1
ATOM 2765 C CA . ARG A 1 340 ? 8.905 -39.296 5.205 1.00 59.88 340 ARG A CA 1
ATOM 2766 C C . ARG A 1 340 ? 7.653 -39.893 5.808 1.00 59.88 340 ARG A C 1
ATOM 2768 O O . ARG A 1 340 ? 6.629 -39.223 5.891 1.00 59.88 340 ARG A O 1
ATOM 2775 N N . ASN A 1 341 ? 7.731 -41.141 6.249 1.00 57.88 341 ASN A N 1
ATOM 2776 C CA . ASN A 1 341 ? 6.621 -41.760 6.967 1.00 57.88 341 ASN A CA 1
ATOM 2777 C C . ASN A 1 341 ? 6.422 -41.107 8.349 1.00 57.88 341 ASN A C 1
ATOM 2779 O O . ASN A 1 341 ? 7.230 -40.288 8.800 1.00 57.88 341 ASN A O 1
ATOM 2783 N N . SER A 1 342 ? 5.369 -41.508 9.058 1.00 49.12 342 SER A N 1
ATOM 2784 C CA . SER A 1 342 ? 5.045 -41.022 10.410 1.00 49.12 342 SER A CA 1
ATOM 2785 C C . SER A 1 342 ? 6.165 -41.203 11.453 1.00 49.12 342 SER A C 1
ATOM 2787 O O . SER A 1 342 ? 6.189 -40.488 12.454 1.00 49.12 342 SER A O 1
ATOM 2789 N N . ASN A 1 343 ? 7.141 -42.084 11.201 1.00 49.53 343 ASN A N 1
ATOM 2790 C CA . ASN A 1 343 ? 8.326 -42.287 12.044 1.00 49.53 343 ASN A CA 1
ATOM 2791 C C . ASN A 1 343 ? 9.522 -41.391 11.657 1.00 49.53 343 ASN A C 1
ATOM 2793 O O . ASN A 1 343 ? 10.585 -41.473 12.274 1.00 49.53 343 ASN A O 1
ATOM 2797 N N . GLY A 1 344 ? 9.375 -40.538 10.639 1.00 47.88 344 GLY A N 1
ATOM 2798 C CA . GLY A 1 344 ? 10.427 -39.657 10.128 1.00 47.88 344 GLY A CA 1
ATOM 2799 C C . GLY A 1 344 ? 11.466 -40.356 9.245 1.00 47.88 344 GLY A C 1
ATOM 2800 O O . GLY A 1 344 ? 12.469 -39.736 8.877 1.00 47.88 344 GLY A O 1
ATOM 2801 N N . CYS A 1 345 ? 11.252 -41.626 8.890 1.00 54.25 345 CYS A N 1
ATOM 2802 C CA . CYS A 1 345 ? 12.106 -42.344 7.948 1.00 54.25 345 CYS A CA 1
ATOM 2803 C C . CYS A 1 345 ? 11.769 -41.914 6.518 1.00 54.25 345 CYS A C 1
ATOM 2805 O O . CYS A 1 345 ? 10.592 -41.826 6.173 1.00 54.25 345 CYS A O 1
ATOM 2807 N N . LEU A 1 346 ? 12.796 -41.671 5.699 1.00 53.88 346 LEU A N 1
ATOM 2808 C CA . LEU A 1 346 ? 12.639 -41.395 4.270 1.00 53.88 346 LEU A CA 1
ATOM 2809 C C . LEU A 1 346 ? 11.964 -42.598 3.604 1.00 53.88 346 LEU A C 1
ATOM 2811 O O . LEU A 1 346 ? 12.511 -43.699 3.643 1.00 53.88 346 LEU A O 1
ATOM 2815 N N . SER A 1 347 ? 10.767 -42.386 3.066 1.00 63.75 347 SER A N 1
ATOM 2816 C CA . SER A 1 347 ? 10.050 -43.375 2.267 1.00 63.75 347 SER A CA 1
ATOM 2817 C C . SER A 1 347 ? 10.343 -43.196 0.784 1.00 63.75 347 SER A C 1
ATOM 2819 O O . SER A 1 347 ? 10.519 -44.198 0.104 1.00 63.75 347 SER A O 1
ATOM 2821 N N . ASP A 1 348 ? 10.428 -41.948 0.306 1.00 62.56 348 ASP A N 1
ATOM 2822 C CA . ASP A 1 348 ? 10.699 -41.631 -1.101 1.00 62.56 348 ASP A CA 1
ATOM 2823 C C . ASP A 1 348 ? 11.240 -40.198 -1.276 1.00 62.56 348 ASP A C 1
ATOM 2825 O O . ASP A 1 348 ? 11.192 -39.400 -0.332 1.00 62.56 348 ASP A O 1
ATOM 2829 N N . TYR A 1 349 ? 11.742 -39.848 -2.463 1.00 68.25 349 TYR A N 1
ATOM 2830 C CA . TYR A 1 349 ? 12.099 -38.475 -2.816 1.00 68.25 349 TYR A CA 1
ATOM 2831 C C . TYR A 1 349 ? 12.012 -38.179 -4.323 1.00 68.25 349 TYR A C 1
ATOM 2833 O O . TYR A 1 349 ? 12.223 -39.050 -5.158 1.00 68.25 349 TYR A O 1
ATOM 2841 N N . ILE A 1 350 ? 11.758 -36.914 -4.675 1.00 63.09 350 ILE A N 1
ATOM 2842 C CA . ILE A 1 350 ? 11.765 -36.423 -6.065 1.00 63.09 350 ILE A CA 1
ATOM 2843 C C . ILE A 1 350 ? 12.874 -35.389 -6.229 1.00 63.09 350 ILE A C 1
ATOM 2845 O O . ILE A 1 350 ? 12.879 -34.390 -5.511 1.00 63.09 350 ILE A O 1
ATOM 2849 N N . GLU A 1 351 ? 13.770 -35.600 -7.196 1.00 60.41 351 GLU A N 1
ATOM 2850 C CA . GLU A 1 351 ? 14.756 -34.609 -7.648 1.00 60.41 351 GLU A CA 1
ATOM 2851 C C . GLU A 1 351 ? 14.215 -33.778 -8.822 1.00 60.41 351 GLU A C 1
ATOM 2853 O O . GLU A 1 351 ? 13.594 -34.317 -9.737 1.00 60.41 351 GLU A O 1
ATOM 2858 N N . TYR A 1 352 ? 14.449 -32.463 -8.818 1.00 65.31 352 TYR A N 1
ATOM 2859 C CA . TYR A 1 352 ? 13.985 -31.555 -9.872 1.00 65.31 352 TYR A CA 1
ATOM 2860 C C . TYR A 1 352 ? 14.994 -30.446 -10.199 1.00 65.31 352 TYR A C 1
ATOM 2862 O O . TYR A 1 352 ? 15.605 -29.844 -9.326 1.00 65.31 352 TYR A O 1
ATOM 2870 N N . ASP A 1 353 ? 15.121 -30.084 -11.474 1.00 46.25 353 ASP A N 1
ATOM 2871 C CA . ASP A 1 353 ? 16.221 -29.228 -11.953 1.00 46.25 353 ASP A CA 1
ATOM 2872 C C . ASP A 1 353 ? 16.08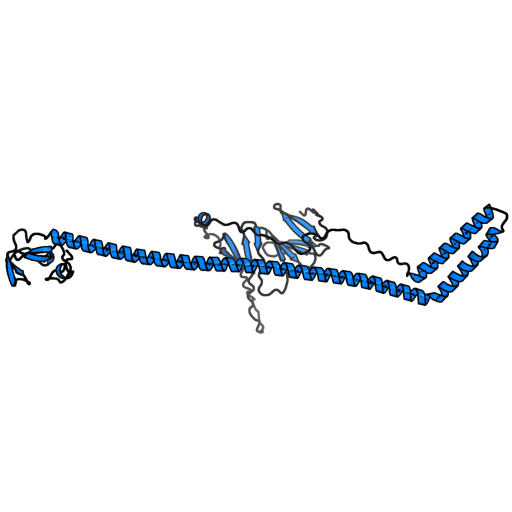3 -27.718 -11.662 1.00 46.25 353 ASP A C 1
ATOM 2874 O O . ASP A 1 353 ? 16.959 -26.939 -12.044 1.00 46.25 353 ASP A O 1
ATOM 2878 N N . SER A 1 354 ? 15.006 -27.247 -11.017 1.00 55.81 354 SER A N 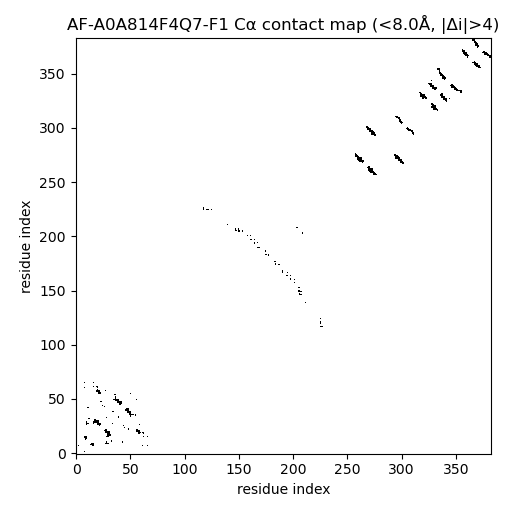1
ATOM 2879 C CA . SER A 1 354 ? 14.765 -25.799 -10.879 1.00 55.81 354 SER A CA 1
ATOM 2880 C C . SER A 1 354 ? 14.275 -25.343 -9.503 1.00 55.81 354 SER A C 1
ATOM 2882 O O . SER A 1 354 ? 13.437 -25.975 -8.872 1.00 55.81 354 SER A O 1
ATOM 2884 N N . TYR A 1 355 ? 14.789 -24.194 -9.057 1.00 51.25 355 TYR A N 1
ATOM 2885 C CA . TYR A 1 355 ? 14.722 -23.728 -7.668 1.00 51.25 355 TYR A CA 1
ATOM 2886 C C . TYR A 1 355 ? 13.349 -23.245 -7.170 1.00 51.25 355 TYR A C 1
ATOM 2888 O O . TYR A 1 355 ? 13.244 -22.916 -5.992 1.00 51.25 355 TYR A O 1
ATOM 2896 N N . ASN A 1 356 ? 12.302 -23.202 -8.003 1.00 49.78 356 ASN A N 1
ATOM 2897 C CA . ASN A 1 356 ? 11.010 -22.628 -7.613 1.00 49.78 356 ASN A CA 1
ATOM 2898 C C . ASN A 1 356 ? 9.817 -23.444 -8.139 1.00 49.78 356 ASN A C 1
ATOM 2900 O O . ASN A 1 356 ? 9.257 -23.148 -9.198 1.00 49.78 356 ASN A O 1
ATOM 2904 N N . PHE A 1 357 ? 9.399 -24.446 -7.365 1.00 52.09 357 PHE A N 1
ATOM 2905 C CA . PHE A 1 357 ? 8.134 -25.144 -7.578 1.00 52.09 357 PHE A CA 1
ATOM 2906 C C . PHE A 1 357 ? 7.223 -25.013 -6.360 1.00 52.09 357 PHE A C 1
ATOM 2908 O O . PHE A 1 357 ? 7.680 -25.030 -5.217 1.00 52.09 357 PHE A O 1
ATOM 2915 N N . ILE A 1 358 ? 5.923 -24.915 -6.623 1.00 48.50 358 ILE A N 1
ATOM 2916 C CA . ILE A 1 358 ? 4.869 -25.099 -5.629 1.00 48.50 358 ILE A CA 1
ATOM 2917 C C . ILE A 1 358 ? 4.287 -26.489 -5.872 1.00 48.50 358 ILE A C 1
ATOM 2919 O O . ILE A 1 358 ? 3.760 -26.748 -6.952 1.00 48.50 358 ILE A O 1
ATOM 2923 N N . ALA A 1 359 ? 4.403 -27.378 -4.887 1.00 52.28 359 ALA A N 1
ATOM 2924 C CA . ALA A 1 359 ? 3.715 -28.661 -4.906 1.00 52.28 359 ALA A CA 1
ATOM 2925 C C . ALA A 1 359 ? 2.295 -28.473 -4.352 1.00 52.28 359 ALA A C 1
ATOM 2927 O O . ALA A 1 359 ? 2.125 -28.077 -3.198 1.00 52.28 359 ALA A O 1
ATOM 2928 N N . LEU A 1 360 ? 1.281 -28.732 -5.173 1.00 46.59 360 LEU A N 1
ATOM 2929 C CA . LEU A 1 360 ? -0.120 -28.797 -4.762 1.00 46.59 360 LEU A CA 1
ATOM 2930 C C . LEU A 1 360 ? -0.521 -30.266 -4.694 1.00 46.59 360 LEU A C 1
ATOM 2932 O O . LEU A 1 360 ? -0.162 -31.034 -5.577 1.00 46.59 360 LEU A O 1
ATOM 2936 N N . ILE A 1 361 ? -1.238 -30.660 -3.646 1.00 55.12 361 ILE A N 1
ATOM 2937 C CA . ILE A 1 361 ? -1.691 -32.044 -3.477 1.00 55.12 361 ILE A CA 1
ATOM 2938 C C . ILE A 1 361 ? -3.191 -32.019 -3.287 1.00 55.12 361 ILE A C 1
ATOM 2940 O O . ILE A 1 361 ? -3.656 -31.435 -2.298 1.00 55.12 361 ILE A O 1
ATOM 2944 N N . ASP A 1 362 ? -3.910 -32.628 -4.223 1.00 53.59 362 ASP A N 1
ATOM 2945 C CA . ASP A 1 362 ? -5.367 -32.684 -4.195 1.00 53.59 362 ASP A CA 1
ATOM 2946 C C . ASP A 1 362 ? -5.890 -33.709 -3.169 1.00 53.59 362 ASP A C 1
ATOM 2948 O O . ASP A 1 362 ? -5.131 -34.324 -2.410 1.00 53.59 362 ASP A O 1
ATOM 2952 N N . ASP A 1 363 ? -7.213 -33.861 -3.120 1.00 48.56 363 ASP A N 1
ATOM 2953 C CA . ASP A 1 363 ? -7.896 -34.783 -2.207 1.00 48.56 363 ASP A CA 1
ATOM 2954 C C . ASP A 1 363 ? -7.701 -36.265 -2.589 1.00 48.56 363 ASP A C 1
ATOM 2956 O O . ASP A 1 363 ? -8.023 -37.150 -1.796 1.00 48.56 363 ASP A O 1
ATOM 2960 N N . ASN A 1 364 ? -7.138 -36.545 -3.770 1.00 55.06 364 ASN A N 1
ATOM 2961 C CA . ASN A 1 364 ? -6.808 -37.886 -4.253 1.00 55.06 364 ASN A CA 1
ATOM 2962 C C . ASN A 1 364 ? -5.324 -38.242 -4.044 1.00 55.06 364 ASN A C 1
ATOM 2964 O O . ASN A 1 364 ? -4.884 -39.287 -4.519 1.00 55.06 364 ASN A O 1
ATOM 2968 N N . ASN A 1 365 ? -4.563 -37.399 -3.334 1.00 53.50 365 ASN A N 1
ATOM 2969 C CA . ASN A 1 365 ? -3.107 -37.485 -3.179 1.00 53.50 365 ASN A CA 1
ATOM 2970 C C . ASN A 1 365 ? -2.312 -37.332 -4.491 1.00 53.50 365 ASN A C 1
ATOM 2972 O O . ASN A 1 365 ? -1.139 -37.698 -4.533 1.00 53.50 365 ASN A O 1
ATOM 2976 N N . GLU A 1 366 ? -2.894 -36.749 -5.542 1.00 56.38 366 GLU A N 1
ATOM 2977 C CA . GLU A 1 366 ? -2.143 -36.431 -6.758 1.00 56.38 366 GLU A CA 1
ATOM 2978 C C . GLU A 1 366 ? -1.283 -35.182 -6.535 1.00 56.38 366 GLU A C 1
ATOM 2980 O O . GLU A 1 366 ? -1.751 -34.171 -6.004 1.00 56.38 366 GLU A O 1
ATOM 2985 N N . ILE A 1 367 ? -0.009 -35.251 -6.934 1.00 53.59 367 ILE A N 1
ATOM 2986 C CA . ILE A 1 367 ? 0.966 -34.172 -6.748 1.00 53.59 367 ILE A CA 1
ATOM 2987 C C . ILE A 1 367 ? 1.097 -33.370 -8.040 1.00 53.59 367 ILE A C 1
ATOM 2989 O O . ILE A 1 367 ? 1.537 -33.874 -9.068 1.00 53.59 367 ILE A O 1
ATOM 2993 N N . PHE A 1 368 ? 0.784 -32.083 -7.963 1.00 54.00 368 PHE A N 1
ATOM 2994 C CA . PHE A 1 368 ? 0.943 -31.126 -9.048 1.00 54.00 368 PHE A CA 1
ATOM 2995 C C . PHE A 1 368 ? 2.138 -30.227 -8.750 1.00 54.00 368 PHE A C 1
ATOM 2997 O O . PHE A 1 368 ? 2.141 -29.494 -7.760 1.00 54.00 368 PHE A O 1
ATOM 3004 N N . LEU A 1 369 ? 3.148 -30.249 -9.616 1.00 51.06 369 LEU A N 1
ATOM 3005 C CA . LEU A 1 369 ? 4.307 -29.366 -9.509 1.00 51.06 369 LEU A CA 1
ATOM 3006 C C . LEU A 1 369 ? 4.104 -28.153 -10.416 1.00 51.06 369 LEU A C 1
ATOM 3008 O O . LEU A 1 369 ? 4.100 -28.256 -11.642 1.00 51.06 369 LEU A O 1
ATOM 3012 N N . MET A 1 370 ? 3.941 -26.980 -9.808 1.00 44.56 370 MET A N 1
ATOM 3013 C CA . MET A 1 370 ? 3.757 -25.727 -10.533 1.00 44.56 370 MET A CA 1
ATOM 3014 C C . MET A 1 370 ? 5.060 -24.931 -10.545 1.00 44.56 370 MET A C 1
ATOM 3016 O O . MET A 1 370 ? 5.549 -24.525 -9.491 1.00 44.56 370 MET A O 1
ATOM 3020 N N . ASN A 1 371 ? 5.628 -24.699 -11.732 1.00 52.78 371 ASN A N 1
ATOM 3021 C CA . ASN A 1 371 ? 6.821 -23.863 -11.878 1.00 52.78 371 ASN A CA 1
ATOM 3022 C C . ASN A 1 371 ? 6.427 -22.388 -11.739 1.00 52.78 371 ASN A C 1
ATOM 3024 O O . ASN A 1 371 ? 5.735 -21.847 -12.609 1.00 52.78 371 ASN A O 1
ATOM 3028 N N . SER A 1 372 ? 6.887 -21.728 -10.674 1.00 41.34 372 SER A N 1
ATOM 3029 C CA . SER A 1 372 ? 6.453 -20.363 -10.349 1.00 41.34 372 SER A CA 1
ATOM 3030 C C . SER A 1 372 ? 6.904 -19.312 -11.370 1.00 41.34 372 SER A C 1
ATOM 3032 O O . SER A 1 372 ? 6.436 -18.182 -11.318 1.00 41.34 372 SER A O 1
ATOM 3034 N N . LEU A 1 373 ? 7.831 -19.653 -12.274 1.00 40.19 373 LEU A N 1
ATOM 3035 C CA . LEU A 1 373 ? 8.365 -18.739 -13.287 1.00 40.19 373 LEU A CA 1
ATOM 3036 C C . LEU A 1 373 ? 7.708 -18.895 -14.661 1.00 40.19 373 LEU A C 1
ATOM 3038 O O . LEU A 1 373 ? 7.912 -18.042 -15.521 1.00 40.19 373 LEU A O 1
ATOM 3042 N N . ARG A 1 374 ? 6.966 -19.983 -14.911 1.00 43.78 374 ARG A N 1
ATOM 3043 C CA . ARG A 1 374 ? 6.451 -20.291 -16.259 1.00 43.78 374 ARG A CA 1
ATOM 3044 C C . ARG A 1 374 ? 4.935 -20.424 -16.367 1.00 43.78 374 ARG A C 1
ATOM 3046 O O . ARG A 1 374 ? 4.466 -20.545 -17.492 1.00 43.78 374 ARG A O 1
ATOM 3053 N N . ASN A 1 375 ? 4.174 -20.399 -15.267 1.00 44.03 375 ASN A N 1
ATOM 3054 C CA . ASN A 1 375 ? 2.713 -20.610 -15.276 1.00 44.03 375 ASN A CA 1
ATOM 3055 C C . ASN A 1 375 ? 2.282 -21.816 -16.142 1.00 44.03 375 ASN A C 1
ATOM 3057 O O . ASN A 1 375 ? 1.254 -21.789 -16.815 1.00 44.03 375 ASN A O 1
ATOM 3061 N N . GLN A 1 376 ? 3.094 -22.875 -16.158 1.00 44.22 376 GLN A N 1
ATOM 3062 C CA . GLN A 1 376 ? 2.823 -24.113 -16.885 1.00 44.22 376 GLN A CA 1
ATOM 3063 C C . GLN A 1 376 ? 2.562 -25.229 -15.875 1.00 44.22 376 GLN A C 1
ATOM 3065 O O . GLN A 1 376 ? 3.359 -25.440 -14.958 1.00 44.22 376 GLN A O 1
ATOM 3070 N N . PHE A 1 377 ? 1.436 -25.924 -16.046 1.00 40.91 377 PHE A N 1
ATOM 3071 C CA . PHE A 1 377 ? 1.098 -27.123 -15.288 1.00 40.91 377 PHE A CA 1
ATOM 3072 C C . PHE A 1 377 ? 1.783 -28.325 -15.934 1.00 40.91 377 PHE A C 1
ATOM 3074 O O . PHE A 1 377 ? 1.466 -28.676 -17.070 1.00 40.91 377 PHE A O 1
ATOM 3081 N N . HIS A 1 378 ? 2.691 -28.966 -15.204 1.00 45.81 378 HIS A N 1
ATOM 3082 C CA . HIS A 1 378 ? 3.107 -30.326 -15.519 1.00 45.81 378 HIS A CA 1
ATOM 3083 C C . HIS A 1 378 ? 2.298 -31.276 -14.637 1.00 45.81 378 HIS A C 1
ATOM 3085 O O . HIS A 1 378 ? 2.297 -31.158 -13.413 1.00 45.81 378 HIS A O 1
ATOM 3091 N N . THR A 1 379 ? 1.536 -32.154 -15.285 1.00 40.69 379 THR A N 1
ATOM 3092 C CA . THR A 1 379 ? 0.777 -33.221 -14.632 1.00 40.69 379 THR A CA 1
ATOM 3093 C C . THR A 1 379 ? 1.540 -34.511 -14.849 1.00 40.69 379 THR A C 1
ATOM 3095 O O . THR A 1 379 ? 1.387 -35.159 -15.878 1.00 40.69 379 THR A O 1
ATOM 3098 N N . ASP A 1 380 ? 2.382 -34.856 -13.885 1.00 45.09 380 ASP A N 1
ATOM 3099 C CA . ASP A 1 380 ? 2.990 -36.176 -13.834 1.00 45.09 380 ASP A CA 1
ATOM 3100 C C . ASP A 1 380 ? 2.248 -36.972 -12.758 1.00 45.09 380 ASP A C 1
ATOM 3102 O O . ASP A 1 380 ? 2.182 -36.567 -11.598 1.00 45.09 380 ASP A O 1
ATOM 3106 N N . LYS A 1 381 ? 1.621 -38.081 -13.163 1.00 39.44 381 LYS A N 1
ATOM 3107 C CA . LYS A 1 381 ? 1.075 -39.055 -12.217 1.00 39.44 381 LYS A CA 1
ATOM 3108 C C . LYS A 1 381 ? 2.231 -39.892 -11.691 1.00 39.44 381 LYS A C 1
ATOM 3110 O O . LYS A 1 381 ? 2.861 -40.608 -12.465 1.00 39.44 381 LYS A O 1
ATOM 3115 N N . PHE A 1 382 ? 2.476 -39.801 -10.394 1.00 44.03 382 PHE A N 1
ATOM 3116 C CA . PHE A 1 382 ? 3.389 -40.681 -9.677 1.00 44.03 382 PHE A CA 1
ATOM 3117 C C . PHE A 1 382 ? 2.534 -41.705 -8.918 1.00 44.03 382 PHE A C 1
ATOM 3119 O O . PHE A 1 382 ? 1.596 -41.304 -8.229 1.00 44.03 382 PHE A O 1
ATOM 3126 N N . GLU A 1 383 ? 2.785 -43.000 -9.146 1.00 36.22 383 GLU A N 1
ATOM 3127 C CA . GLU A 1 383 ? 2.116 -44.113 -8.443 1.00 36.22 383 GLU A CA 1
ATOM 3128 C C . GLU A 1 383 ? 2.650 -44.306 -7.024 1.00 36.22 383 GLU A C 1
ATOM 3130 O O . GLU A 1 383 ? 3.884 -44.182 -6.842 1.00 36.22 383 GLU A O 1
#

Nearest PDB structures (foldseek):
  6tjf-assembly2_C  TM=2.540E-01  e=2.361E-02  synthetic construct

Mean predicted aligned error: 19.23 Å

pLDDT: mean 72.01, std 22.26, range [33.47, 96.56]

Secondary structure (DSSP, 8-state):
----GGGGB-TTTSSB-SSEEE-TTS-EEEGGGS-SSSEEE-TTT--EEEPPTT-SPB-HHHHHHHHHHHHHHHHHHHHHHHHHHHHHHHHHHHHHHHHHHHHHHHHHHHHHHHHHHHHHHHHHHHHHHHHHHHHHHHHHHHHHHHHHHHHHHTHHHHHHHHHHHHHHHHTHHHHHH-S-HHHHHHHHHHHHHHHHHHHHHHHHHHTTT---------PPPPTTTT------------GGGG-S------TT---SSS-EEEEE-TTS-EEEEEE--------S----------EEEEEE-TTS-EEEEE-SS-SS--EEEEE-SSEEEEE-SSSEEEEEETTS-EEEEEE-S-S-EEEEE-TT--EEEEETTT--EE-PPP-

Radius of gyration: 52.53 Å; Cα contacts (8 Å, |Δi|>4): 320; chains: 1; bounding box: 102×58×166 Å

Organism: NCBI:txid104777

Sequence (383 aa):
MIFELESLICPFCNKCFNEPKVLPCGENACSKCLPETGNFNCLLCSESHSVSTNGYPINKILSKALENTIKSEKLDNKAQSFMVNIEDTEKKLSELKLKMVQLEAEVVENCNSIINEIDLAAEDKINQINNIRDDLIKEVKEYQDKCLNNLTKFSKDHAQLLDQVNFLTKDKDLILTCKNFNKKIDKYYSIKSEVEIGLKKIRNLSFDYRKIHFDACESELEKDFLGTVYFKNLKKKNLNELKQPIKVDFSEMFLEKGSIKFNKLDNGNFILSYIKLNINYEMGYNKESSKKDNSLTVVYQEDGTFFKKIDPYPTKFENIVKITNDFIIITHRFNTLEFRNSNGCLSDYIEYDSYNFIALIDDNNEIFLMNSLRNQFHTDKFE